Protein AF-A0A8S0XRM3-F1 (afdb_monomer)

Sequence (459 aa):
MKHYGTLPSPPPKKMKHSNVLDSTPPAGPSEPEDLRYDFSVPSPEATQNEYLLEFKMRRRAYLHRILQGEAIGLNACSSTGPSLDIGINLDQEYVNAAALADDPEERDWDDVPADLPSTTPDEDSCGNSFLVVVNISGVHRIPVVWCSCEHANPEYQLLDLRLFPASFANIRTVFTFSVLDDFLTNVAFPNQVPNRYVELQRLSRQGRNLKYLKWHGFGHSTQEPGPGELAIFCPTCPQPGINLPANWRTKYAENELLWTLVVDGNFTADHLRQKRPADNVWLSEGQGMTTSWKPYHDHLKIARETKEKDPCDSNFNALNRANEAVAYKDANGTLGHACGRHGCYCPRSVVDLQKGERQANIDWSLCEALKAINIDDLPRVLLIYDIMCQYHKKLKHRISVSPYLELPDIVIDKAIGLFHVHGHQDSCLFHYATSFILGAAKINGEIMETLWAVLNNIS

Mean predicted aligned error: 13.24 Å

InterPro domains:
  IPR040521 Kyakuja-Dileera-Zisupton transposase [PF18758] (261-458)
  IPR041457 CxC2-like cysteine cluster, KDZ transposase-associated [PF18803] (127-185)

Secondary structure (DSSP, 8-state):
--PPPPPPPPPPP-PPP-------PPPP-----------PPP-TT--HHHHHHHHHHHHHHHHHHHHHHHHHHHH--SS-----------------S-S----SS---TT---S-----S-SB-TTSPBEEEEEETTEEEEEE------TT--HHHHHHHTTEEES-SSS--EEEEHHHHHH--S-SS-GGGSPP-HHHHHHHHHHHHHHHHHHHTTTTS-SSPP-TTTT----SSS--TTTTS-TTHHHHS-GGGS-EEEEEEEESSS-EEPPS-GGG---SSSSSSSBPPHHHHHHHHHH-----PPPSS----HHHHHHT---TTEEES-EEEEEETTT-PBPTT-BEE-SSS--HHHHHHHHHHHHHHTT-TTSSEEEEE-TTHHHHTTTHHHHHHT-TT----S-EEEEEB-HHHHTTS-HHHHHHHBGGGSTT--S--S-HHHHHHHHHHTT-

pLDDT: mean 77.03, std 23.13, range [25.73, 97.44]

Solvent-accessible surface area (backbone atoms only — not comparable to full-atom values): 28356 Å² total; per-residue (Å²): 141,79,88,83,79,85,83,82,82,84,81,84,82,85,76,84,88,76,86,90,78,85,90,77,86,78,77,76,87,72,77,85,80,82,82,84,75,84,77,77,78,76,63,99,77,68,48,76,47,53,54,50,55,55,40,64,76,42,45,63,60,51,40,38,48,46,51,51,40,56,57,48,62,71,63,52,84,63,82,90,68,82,75,81,70,81,75,75,76,85,84,71,86,80,86,70,91,74,88,79,77,84,82,88,87,81,74,66,86,88,74,70,77,93,73,73,84,75,90,64,74,65,46,50,102,84,69,30,46,48,31,38,41,39,31,49,84,31,72,42,79,45,70,50,86,78,72,83,55,97,83,58,50,70,70,58,57,32,39,62,70,51,28,46,65,74,51,89,81,82,65,47,42,32,32,30,61,63,24,58,72,67,76,42,47,31,82,91,50,58,90,77,46,81,89,54,62,72,58,48,56,52,50,32,55,53,50,50,52,47,50,45,38,48,77,61,55,40,51,84,46,94,62,75,78,50,78,23,56,62,35,81,57,61,83,83,59,82,28,69,89,73,78,44,62,97,60,40,83,81,73,49,57,76,52,78,55,52,47,42,38,23,48,52,74,40,63,74,49,48,38,70,52,64,95,60,63,90,61,64,77,78,91,68,74,14,16,23,44,40,38,45,67,66,69,51,53,58,44,61,74,70,56,78,87,75,92,70,82,70,93,40,92,47,81,62,62,65,61,68,64,49,45,62,64,54,90,67,42,62,21,51,11,32,32,37,32,24,33,52,87,77,61,31,54,28,26,25,5,28,42,75,20,66,42,30,92,44,68,66,58,53,53,51,17,48,34,32,27,54,70,64,40,70,44,89,83,44,77,43,36,36,41,29,26,75,61,34,93,59,58,60,80,50,42,69,58,61,36,74,74,35,96,83,46,63,77,75,92,57,45,73,45,65,19,19,20,56,74,53,29,72,60,41,45,74,71,46,43,78,68,19,28,31,86,75,41,83,54,57,56,96,53,52,58,65,46,55,62,61,56,45,58,62,52,54,79,78,90

Foldseek 3Di:
DDDDDDDDDDDDDDDDDDDDDDDDDDDDDDDDPDPPDDCDDDDPDDDLLNQLVVLLVCLLVLLLLLVVLVVVVVVPPPDDDDPPPVPPPPPDDDPDPPPDDDDDDDDDPVDDPLDDDPPDDQADPVRFGWAFEFEQAATDTDGDDFDPDPPGQPQSVCSSVQWHFLGRPPGRYTYHVRCLVVVHHNPPCPVVHRDPPSSSVSVNVSSVLSVLCVVLVVNPPPDDFDAASSEDADQPADAPPRPADPCNVVVDDLLQRAFEKFKDWFQLAFAFDDPCPVSDDDSDARRHLAHHDVLLVVQVVPQDFDDDDQPWPQPPVVQVVQQDQDPRTQASTWMFMGGLPPLTTAGNLIYGHRGGDTLSNNLRSVQSSQVSGNPLPRAAYEYEYLSQVPSVPCSVVSQVVGPSGDDRPYHYQAAYFQVSQVSTPPVSCCRHHLVNDRSSPDTRSCSVVVVSVVVSVVD

Structure (mmCIF, N/CA/C/O backbone):
data_AF-A0A8S0XRM3-F1
#
_entry.id   AF-A0A8S0XRM3-F1
#
loop_
_atom_site.group_PDB
_atom_site.id
_atom_site.type_symbol
_atom_site.label_atom_id
_atom_site.label_alt_id
_atom_site.label_comp_id
_atom_site.label_asym_id
_atom_site.label_entity_id
_atom_site.label_seq_id
_atom_site.pdbx_PDB_ins_code
_atom_site.Cartn_x
_atom_site.Cartn_y
_atom_site.Cartn_z
_atom_site.occupancy
_atom_site.B_iso_or_equiv
_atom_site.auth_seq_id
_atom_site.auth_comp_id
_atom_site.auth_asym_id
_atom_site.auth_atom_id
_atom_site.pdbx_PDB_model_num
ATOM 1 N N . MET A 1 1 ? 15.633 -40.478 15.750 1.00 40.00 1 MET A N 1
ATOM 2 C CA . MET A 1 1 ? 15.179 -40.410 14.346 1.00 40.00 1 MET A CA 1
ATOM 3 C C . MET A 1 1 ? 13.921 -41.249 14.203 1.00 40.00 1 MET A C 1
ATOM 5 O O . MET A 1 1 ? 13.993 -42.459 14.363 1.00 40.00 1 MET A O 1
ATOM 9 N N . LYS A 1 2 ? 12.766 -40.609 14.009 1.00 26.89 2 LYS A N 1
ATOM 10 C CA . LYS A 1 2 ? 11.492 -41.267 13.693 1.00 26.89 2 LYS A CA 1
ATOM 11 C C . LYS A 1 2 ? 10.971 -40.640 12.402 1.00 26.89 2 LYS A C 1
ATOM 13 O O . LYS A 1 2 ? 10.915 -39.419 12.302 1.00 26.89 2 LYS A O 1
ATOM 18 N N . HIS A 1 3 ? 10.693 -41.497 11.426 1.00 27.23 3 HIS A N 1
ATOM 19 C CA . HIS A 1 3 ? 10.198 -41.167 10.094 1.00 27.23 3 HIS A CA 1
ATOM 20 C C . HIS A 1 3 ? 8.846 -40.442 10.161 1.00 27.23 3 HIS A C 1
ATOM 22 O O . HIS A 1 3 ? 7.920 -40.932 10.805 1.00 27.23 3 HIS A O 1
ATOM 28 N N . TYR A 1 4 ? 8.730 -39.307 9.469 1.00 31.59 4 TYR A N 1
ATOM 29 C CA . TYR A 1 4 ? 7.447 -38.680 9.155 1.00 31.59 4 TYR A CA 1
ATOM 30 C C . TYR A 1 4 ? 6.893 -39.310 7.872 1.00 31.59 4 TYR A C 1
ATOM 32 O O . TYR A 1 4 ? 7.557 -39.300 6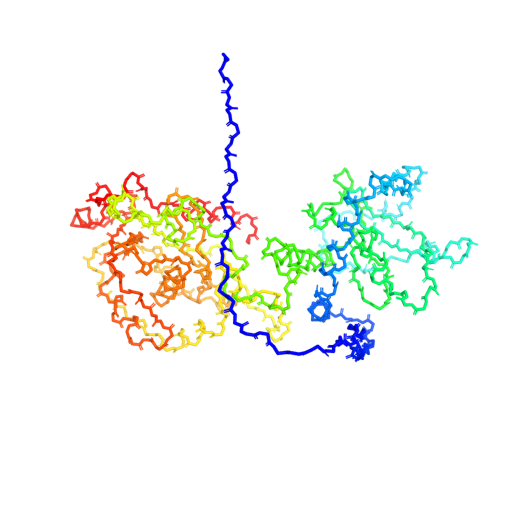.837 1.00 31.59 4 TYR A O 1
ATOM 40 N N . GLY A 1 5 ? 5.701 -39.900 7.971 1.00 30.73 5 GLY A N 1
ATOM 41 C CA . GLY A 1 5 ? 4.944 -40.419 6.836 1.00 30.73 5 GLY A CA 1
ATOM 42 C C . GLY A 1 5 ? 4.274 -39.299 6.038 1.00 30.73 5 GLY A C 1
ATOM 43 O O . GLY A 1 5 ? 3.880 -38.271 6.586 1.00 30.73 5 GLY A O 1
ATOM 44 N N . THR A 1 6 ? 4.161 -39.519 4.734 1.00 35.88 6 THR A N 1
ATOM 45 C CA . THR A 1 6 ? 3.484 -38.678 3.742 1.00 35.88 6 THR A CA 1
ATOM 46 C C . THR A 1 6 ? 1.979 -38.562 4.018 1.00 35.88 6 THR A C 1
ATOM 48 O O . THR A 1 6 ? 1.306 -39.553 4.299 1.00 35.88 6 THR A O 1
ATOM 51 N N . LEU A 1 7 ? 1.443 -37.340 3.924 1.00 32.28 7 LEU A N 1
ATOM 52 C CA . LEU A 1 7 ? 0.004 -37.060 4.016 1.00 32.28 7 LEU A CA 1
ATOM 53 C C . LEU A 1 7 ? -0.722 -37.498 2.725 1.00 32.28 7 LEU A C 1
ATOM 55 O O . LEU A 1 7 ? -0.181 -37.294 1.636 1.00 32.28 7 LEU A O 1
ATOM 59 N N . PRO A 1 8 ? -1.943 -38.061 2.809 1.00 31.06 8 PRO A N 1
ATOM 60 C CA . PRO A 1 8 ? -2.719 -38.457 1.637 1.00 31.06 8 PRO A CA 1
ATOM 61 C C . PRO A 1 8 ? -3.402 -37.263 0.951 1.00 31.06 8 PRO A C 1
ATOM 63 O O . PRO A 1 8 ? -3.861 -36.321 1.598 1.00 31.06 8 PRO A O 1
ATOM 66 N N . SER A 1 9 ? -3.496 -37.335 -0.378 1.00 33.78 9 SER A N 1
ATOM 67 C CA . SER A 1 9 ? -4.176 -36.363 -1.241 1.00 33.78 9 SER A CA 1
ATOM 68 C C . SER A 1 9 ? -5.696 -36.326 -0.987 1.00 33.78 9 SER A C 1
ATOM 70 O O . SER A 1 9 ? -6.291 -37.370 -0.705 1.00 33.78 9 SER A O 1
ATOM 72 N N . PRO A 1 10 ? -6.359 -35.161 -1.122 1.00 35.59 10 PRO A N 1
ATOM 73 C CA . PRO A 1 10 ? -7.807 -35.055 -0.948 1.00 35.59 10 PRO A CA 1
ATOM 74 C C . PRO A 1 10 ? -8.583 -35.734 -2.098 1.00 35.59 10 PRO A C 1
ATOM 76 O O . PRO A 1 10 ? -8.100 -35.767 -3.232 1.00 35.59 10 PRO A O 1
ATOM 79 N N . PRO A 1 11 ? -9.799 -36.260 -1.842 1.00 31.56 11 PRO A N 1
ATOM 80 C CA . PRO A 1 11 ? -10.589 -36.961 -2.850 1.00 31.56 11 PRO A CA 1
ATOM 81 C C . PRO A 1 11 ? -11.225 -35.992 -3.867 1.00 31.56 11 PRO A C 1
ATOM 83 O O . PRO A 1 11 ? -11.523 -34.841 -3.528 1.00 31.56 11 PRO A O 1
ATOM 86 N N . PRO A 1 12 ? -11.498 -36.447 -5.105 1.00 32.53 12 PRO A N 1
ATOM 87 C CA . PRO A 1 12 ? -12.071 -35.603 -6.147 1.00 32.53 12 PRO A CA 1
ATOM 88 C C . PRO A 1 12 ? -13.539 -35.265 -5.848 1.00 32.53 12 PRO A C 1
ATOM 90 O O . PRO A 1 12 ? -14.350 -36.135 -5.516 1.00 32.53 12 PRO A O 1
ATOM 93 N N . LYS A 1 13 ? -13.905 -33.986 -6.000 1.00 34.12 13 LYS A N 1
ATOM 94 C CA . LYS A 1 13 ? -15.298 -33.520 -5.922 1.00 34.12 13 LYS A CA 1
ATOM 95 C C . LYS A 1 13 ? -16.084 -34.023 -7.140 1.00 34.12 13 LYS A C 1
ATOM 97 O O . LYS A 1 13 ? -15.753 -33.691 -8.273 1.00 34.12 13 LYS A O 1
ATOM 102 N N . LYS A 1 14 ? -17.160 -34.782 -6.905 1.00 26.84 14 LYS A N 1
ATOM 103 C CA . LYS A 1 14 ? -18.158 -35.148 -7.927 1.00 26.84 14 LYS A CA 1
ATOM 104 C C . LYS A 1 14 ? -18.957 -33.906 -8.345 1.00 26.84 14 LYS A C 1
ATOM 106 O O . LYS A 1 14 ? -19.729 -33.382 -7.543 1.00 26.84 14 LYS A O 1
ATOM 111 N N . MET A 1 15 ? -18.799 -33.455 -9.588 1.00 29.38 15 MET A N 1
ATOM 112 C CA . MET A 1 15 ? -19.709 -32.493 -10.222 1.00 29.38 15 MET A CA 1
ATOM 113 C C . MET A 1 15 ? -20.990 -33.206 -10.683 1.00 29.38 15 MET A C 1
ATOM 115 O O . MET A 1 15 ? -20.944 -34.328 -11.185 1.00 29.38 15 MET A O 1
ATOM 119 N N . LYS A 1 16 ? -22.144 -32.563 -10.476 1.00 28.22 16 LYS A N 1
ATOM 120 C CA . LYS A 1 16 ? -23.454 -33.040 -10.942 1.00 28.22 16 LYS A CA 1
ATOM 121 C C . LYS A 1 16 ? -23.547 -32.883 -12.464 1.00 28.22 16 LYS A C 1
ATOM 123 O O . LYS A 1 16 ? -23.320 -31.793 -12.976 1.00 28.22 16 LYS A O 1
ATOM 128 N N . HIS A 1 17 ? -23.907 -33.963 -13.153 1.00 27.75 17 HIS A N 1
ATOM 129 C CA . HIS A 1 17 ? -24.212 -33.976 -14.582 1.00 27.75 17 HIS A CA 1
ATOM 130 C C . HIS A 1 17 ? -25.518 -33.223 -14.882 1.00 27.75 17 HIS A C 1
ATOM 132 O O . HIS A 1 17 ? -26.543 -33.489 -14.255 1.00 27.75 17 HIS A O 1
ATOM 138 N N . SER A 1 18 ? -25.484 -32.342 -15.881 1.00 29.95 18 SER A N 1
ATOM 139 C CA . SER A 1 18 ? -26.655 -31.853 -16.615 1.00 29.95 18 SER A CA 1
ATOM 140 C C . SER A 1 18 ? -26.539 -32.273 -18.085 1.00 29.95 18 SER A C 1
ATOM 142 O O . SER A 1 18 ? -25.435 -32.394 -18.610 1.00 29.95 18 SER A O 1
ATOM 144 N N . ASN A 1 19 ? -27.692 -32.551 -18.690 1.00 28.02 19 ASN A N 1
ATOM 145 C CA . ASN A 1 19 ? -27.911 -33.367 -19.885 1.00 28.02 19 ASN A CA 1
ATOM 146 C C . ASN A 1 19 ? -27.097 -33.010 -21.142 1.00 28.02 19 ASN A C 1
ATOM 148 O O . ASN A 1 19 ? -26.927 -31.848 -21.498 1.00 28.02 19 ASN A O 1
ATOM 152 N N . VAL A 1 20 ? -26.692 -34.079 -21.833 1.00 28.78 20 VAL A N 1
ATOM 153 C CA . VAL A 1 20 ? -26.080 -34.131 -23.166 1.00 28.78 20 VAL A CA 1
ATOM 154 C C . VAL A 1 20 ? -27.154 -33.886 -24.229 1.00 28.78 20 VAL A C 1
ATOM 156 O O . VAL A 1 20 ? -28.151 -34.607 -24.263 1.00 28.78 20 VAL A O 1
ATOM 159 N N . LEU A 1 21 ? -26.929 -32.914 -25.114 1.00 30.39 21 LEU A N 1
ATOM 160 C CA . LEU A 1 21 ? -27.560 -32.843 -26.431 1.00 30.39 21 LEU A CA 1
ATOM 161 C C . LEU A 1 21 ? -26.465 -32.692 -27.494 1.00 30.39 21 LEU A C 1
ATOM 163 O O . LEU A 1 21 ? -25.648 -31.782 -27.425 1.00 30.39 21 LEU A O 1
ATOM 167 N N . ASP A 1 22 ? -26.491 -33.678 -28.382 1.00 26.75 22 ASP A N 1
ATOM 168 C CA . ASP A 1 22 ? -25.962 -33.865 -29.734 1.00 26.75 22 ASP A CA 1
ATOM 169 C C . ASP A 1 22 ? -24.767 -33.072 -30.304 1.00 26.75 22 ASP A C 1
ATOM 171 O O . ASP A 1 22 ? -24.573 -31.873 -30.138 1.00 26.75 22 ASP A O 1
ATOM 175 N N . SER A 1 23 ? -23.982 -33.832 -31.059 1.00 35.00 23 SER A N 1
ATOM 176 C CA . SER A 1 23 ? -22.619 -33.597 -31.522 1.00 35.00 23 SER A CA 1
ATOM 177 C C . SER A 1 23 ? -22.486 -32.824 -32.840 1.00 35.00 23 SER A C 1
ATOM 179 O O . SER A 1 23 ? -22.961 -33.279 -33.873 1.00 35.00 23 SER A O 1
ATOM 181 N N . THR A 1 24 ? -21.672 -31.763 -32.824 1.00 29.61 24 THR A N 1
ATOM 182 C CA . THR A 1 24 ? -20.761 -31.358 -33.920 1.00 29.61 24 THR A CA 1
ATOM 183 C C . THR A 1 24 ? -19.550 -30.638 -33.302 1.00 29.61 24 THR A C 1
ATOM 185 O O . THR A 1 24 ? -19.750 -29.862 -32.366 1.00 29.61 24 THR A O 1
ATOM 188 N N . PRO A 1 25 ? -18.300 -30.890 -33.740 1.00 28.48 25 PRO A N 1
ATOM 189 C CA . PRO A 1 25 ? -17.132 -30.239 -33.151 1.00 28.48 25 PRO A CA 1
ATOM 190 C C . PRO A 1 25 ? -17.064 -28.773 -33.616 1.00 28.48 25 PRO A C 1
ATOM 192 O O . PRO A 1 25 ? -17.054 -28.537 -34.827 1.00 28.48 25 PRO A O 1
ATOM 195 N N . PRO A 1 26 ? -17.016 -27.778 -32.710 1.00 28.20 26 PRO A N 1
ATOM 196 C CA . PRO A 1 26 ? -16.772 -26.407 -33.120 1.00 28.20 26 PRO A CA 1
ATOM 197 C C . PRO A 1 26 ? -15.313 -26.274 -33.568 1.00 28.20 26 PRO A C 1
ATOM 199 O O . PRO A 1 26 ? -14.407 -26.861 -32.971 1.00 28.20 26 PRO A O 1
ATOM 202 N N . ALA A 1 27 ? -15.115 -25.528 -34.654 1.00 30.61 27 ALA A N 1
ATOM 203 C CA . ALA A 1 27 ? -13.811 -25.177 -35.196 1.00 30.61 27 ALA A CA 1
ATOM 204 C C . ALA A 1 27 ? -12.880 -24.647 -34.092 1.00 30.61 27 ALA A C 1
ATOM 206 O O . ALA A 1 27 ? -13.325 -23.947 -33.179 1.00 30.61 27 ALA A O 1
ATOM 207 N N . GLY A 1 28 ? -11.597 -25.017 -34.172 1.00 32.12 28 GLY A N 1
ATOM 208 C CA . GLY A 1 28 ? -10.568 -24.556 -33.240 1.00 32.12 28 GLY A CA 1
ATOM 209 C C . GLY A 1 28 ? -10.547 -23.027 -33.135 1.00 32.12 28 GLY A C 1
ATOM 210 O O . GLY A 1 28 ? -10.955 -22.354 -34.085 1.00 32.12 28 GLY A O 1
ATOM 211 N N . PRO A 1 29 ? -10.113 -22.468 -31.993 1.00 28.47 29 PRO A N 1
ATOM 212 C CA . PRO A 1 29 ? -10.113 -21.027 -31.803 1.00 28.47 29 PRO A CA 1
ATOM 213 C C . PRO A 1 29 ? -9.225 -20.386 -32.871 1.00 28.47 29 PRO A C 1
ATOM 215 O O . PRO A 1 29 ? -8.017 -20.618 -32.907 1.00 28.47 29 PRO A O 1
ATOM 218 N N . SER A 1 30 ? -9.851 -19.610 -33.753 1.00 29.11 30 SER A N 1
ATOM 219 C CA . SER A 1 30 ? -9.171 -18.636 -34.593 1.00 29.11 30 SER A CA 1
ATOM 220 C C . SER A 1 30 ? -8.401 -17.681 -33.685 1.00 29.11 30 SER A C 1
ATOM 222 O O . SER A 1 30 ? -8.933 -17.232 -32.664 1.00 29.11 30 SER A O 1
ATOM 224 N N . GLU A 1 31 ? -7.151 -17.397 -34.048 1.00 30.00 31 GLU A N 1
ATOM 225 C CA . GLU A 1 31 ? -6.362 -16.325 -33.443 1.00 30.00 31 GLU A CA 1
ATOM 226 C C . GLU A 1 31 ? -7.208 -15.041 -33.368 1.00 30.00 31 GLU A C 1
ATOM 228 O O . GLU A 1 31 ? -8.017 -14.798 -34.270 1.00 30.00 31 GLU A O 1
ATOM 233 N N . PRO A 1 32 ? -7.095 -14.232 -32.300 1.00 29.88 32 PRO A N 1
ATOM 234 C CA . PRO A 1 32 ? -7.855 -12.998 -32.220 1.00 29.88 32 PRO A CA 1
ATOM 235 C C . PRO A 1 32 ? -7.326 -12.013 -33.270 1.00 29.88 32 PRO A C 1
ATOM 237 O O . PRO A 1 32 ? -6.321 -11.337 -33.051 1.00 29.88 32 PRO A O 1
ATOM 240 N N . GLU A 1 33 ? -8.011 -11.952 -34.413 1.00 32.00 33 GLU A N 1
ATOM 241 C CA . GLU A 1 33 ? -7.924 -10.845 -35.360 1.00 32.00 33 GLU A CA 1
ATOM 242 C C . GLU A 1 33 ? -8.390 -9.547 -34.671 1.00 32.00 33 GLU A C 1
ATOM 244 O O . GLU A 1 33 ? -9.404 -9.515 -33.973 1.00 32.00 33 GLU A O 1
ATOM 249 N N . ASP A 1 34 ? -7.615 -8.486 -34.898 1.00 29.78 34 ASP A N 1
ATOM 250 C CA . ASP A 1 34 ? -7.820 -7.086 -34.503 1.00 29.78 34 ASP A CA 1
ATOM 251 C C . ASP A 1 34 ? -7.605 -6.687 -33.027 1.00 29.78 34 ASP A C 1
ATOM 253 O O . ASP A 1 34 ? -8.505 -6.290 -32.289 1.00 29.78 34 ASP A O 1
ATOM 257 N N . LEU A 1 35 ? -6.321 -6.587 -32.666 1.00 30.44 35 LEU A N 1
ATOM 258 C CA . LEU A 1 35 ? -5.803 -5.524 -31.794 1.00 30.44 35 LEU A CA 1
ATOM 259 C C . LEU A 1 35 ? -4.821 -4.643 -32.587 1.00 30.44 35 LEU A C 1
ATOM 261 O O . LEU A 1 35 ? -3.620 -4.621 -32.318 1.00 30.44 35 LEU A O 1
ATOM 265 N N . ARG A 1 36 ? -5.317 -3.917 -33.596 1.00 25.73 36 ARG A N 1
ATOM 266 C CA . ARG A 1 36 ? -4.544 -2.839 -34.234 1.00 25.73 36 ARG A CA 1
ATOM 267 C C . ARG A 1 36 ? -4.546 -1.623 -33.310 1.00 25.73 36 ARG A C 1
ATOM 269 O O . ARG A 1 36 ? -5.457 -0.803 -33.355 1.00 25.73 36 ARG A O 1
ATOM 276 N N . TYR A 1 37 ? -3.542 -1.534 -32.447 1.00 33.00 37 TYR A N 1
ATOM 277 C CA . TYR A 1 37 ? -3.249 -0.306 -31.716 1.00 33.00 37 TYR A CA 1
ATOM 278 C C . TYR A 1 37 ? -2.487 0.643 -32.647 1.00 33.00 37 TYR A C 1
ATOM 280 O O . TYR A 1 37 ? -1.430 0.294 -33.169 1.00 33.00 37 TYR A O 1
ATOM 288 N N . ASP A 1 38 ? -3.050 1.825 -32.888 1.00 26.98 38 ASP A N 1
ATOM 289 C CA . ASP A 1 38 ? -2.373 2.912 -33.593 1.00 26.98 38 ASP A CA 1
ATOM 290 C C . ASP A 1 38 ? -1.321 3.527 -32.655 1.00 26.98 38 ASP A C 1
ATOM 292 O O . ASP A 1 38 ? -1.646 4.241 -31.705 1.00 26.98 38 ASP A O 1
ATOM 296 N N . PHE A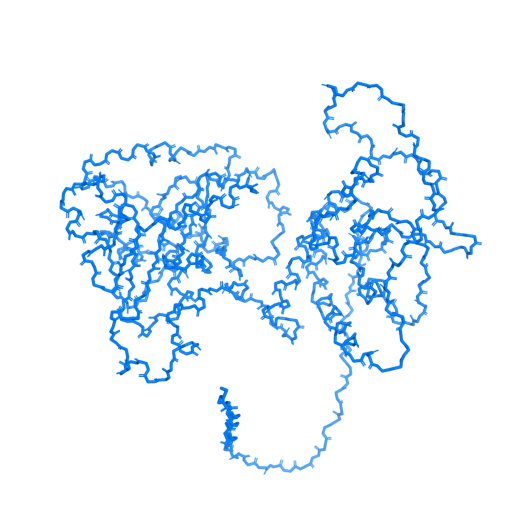 1 39 ? -0.054 3.172 -32.873 1.00 34.38 39 PHE A N 1
ATOM 297 C CA . PHE A 1 39 ? 1.096 3.649 -32.102 1.00 34.38 39 PHE A CA 1
ATOM 298 C C . PHE A 1 39 ? 1.697 4.905 -32.744 1.00 34.38 39 PHE A C 1
ATOM 300 O O . PHE A 1 39 ? 2.866 4.914 -33.136 1.00 34.38 39 PHE A O 1
ATOM 307 N N . SER A 1 40 ? 0.905 5.972 -32.876 1.00 30.42 40 SER A N 1
ATOM 308 C CA . SER A 1 40 ? 1.431 7.262 -33.326 1.00 30.42 40 SER A CA 1
ATOM 309 C C . SER A 1 40 ? 2.595 7.698 -32.426 1.00 30.42 40 SER A C 1
ATOM 311 O O . SER A 1 40 ? 2.463 7.743 -31.202 1.00 30.42 40 SER A O 1
ATOM 313 N N . VAL A 1 41 ? 3.735 7.984 -33.058 1.00 35.12 41 VAL A N 1
ATOM 314 C CA . VAL A 1 41 ? 5.040 8.252 -32.440 1.00 35.12 41 VAL A CA 1
ATOM 315 C C . VAL A 1 41 ? 4.957 9.448 -31.476 1.00 35.12 41 VAL A C 1
ATOM 317 O O . VAL A 1 41 ? 4.566 10.534 -31.910 1.00 35.12 41 VAL A O 1
ATOM 320 N N . PRO A 1 42 ? 5.341 9.299 -30.195 1.00 36.41 42 PRO A N 1
ATOM 321 C CA . PRO A 1 42 ? 5.492 10.432 -29.290 1.00 36.41 42 PRO A CA 1
ATOM 322 C C . PRO A 1 42 ? 6.584 11.383 -29.791 1.00 36.41 42 PRO A C 1
ATOM 324 O O . PRO A 1 42 ? 7.610 10.953 -30.321 1.00 36.41 42 PRO A O 1
ATOM 327 N N . SER A 1 43 ? 6.352 12.681 -29.595 1.00 35.28 43 SER A N 1
ATOM 328 C CA . SER A 1 43 ? 7.304 13.773 -29.832 1.00 35.28 43 SER A CA 1
ATOM 329 C C . SER A 1 43 ? 8.708 13.464 -29.262 1.00 35.28 43 SER A C 1
ATOM 331 O O . SER A 1 43 ? 8.794 12.797 -28.228 1.00 35.28 43 SER A O 1
ATOM 333 N N . PRO A 1 44 ? 9.807 13.977 -29.862 1.00 44.19 44 PRO A N 1
ATOM 334 C CA . PRO A 1 44 ? 11.193 13.742 -29.421 1.00 44.19 44 PRO A CA 1
ATOM 335 C C . PRO A 1 44 ? 11.512 14.085 -27.953 1.00 44.19 44 PRO A C 1
ATOM 337 O O . PRO A 1 44 ? 12.567 13.699 -27.461 1.00 44.19 44 PRO A O 1
ATOM 340 N N . GLU A 1 45 ? 10.613 14.768 -27.243 1.00 61.50 45 GLU A N 1
ATOM 341 C CA . GLU A 1 45 ? 10.781 15.206 -25.852 1.00 61.50 45 GLU A CA 1
ATOM 342 C C . GLU A 1 45 ? 9.633 14.715 -24.953 1.00 61.50 45 GLU A C 1
ATOM 344 O O . GLU A 1 45 ? 9.040 15.483 -24.196 1.00 61.50 45 GLU A O 1
ATOM 349 N N . ALA A 1 46 ? 9.280 13.430 -25.041 1.00 75.06 46 ALA A N 1
ATOM 350 C CA . ALA A 1 46 ? 8.281 12.853 -24.145 1.00 75.06 46 ALA A CA 1
ATOM 351 C C . ALA A 1 46 ? 8.706 12.997 -22.668 1.00 75.06 46 ALA A C 1
ATOM 353 O O . ALA A 1 46 ? 9.791 12.593 -22.240 1.00 75.06 46 ALA A O 1
ATOM 354 N N . THR A 1 47 ? 7.821 13.570 -21.866 1.00 86.94 47 THR A N 1
ATOM 355 C CA . THR A 1 47 ? 7.951 13.721 -20.421 1.00 86.94 47 THR A CA 1
ATOM 356 C C . THR A 1 47 ? 7.882 12.366 -19.712 1.00 86.94 47 THR A C 1
ATOM 358 O O . THR A 1 47 ? 7.351 11.375 -20.216 1.00 86.94 47 THR A O 1
ATOM 361 N N . GLN A 1 48 ? 8.364 12.314 -18.467 1.00 87.06 48 GLN A N 1
ATOM 362 C CA . GLN A 1 48 ? 8.283 11.104 -17.636 1.00 87.06 48 GLN A CA 1
ATOM 363 C C . GLN A 1 48 ? 6.846 10.586 -17.469 1.00 87.06 48 GLN A C 1
ATOM 365 O O . GLN A 1 48 ? 6.628 9.376 -17.409 1.00 87.06 48 GLN A O 1
ATOM 370 N N . ASN A 1 49 ? 5.871 11.496 -17.418 1.00 89.62 49 ASN A N 1
ATOM 371 C CA . ASN A 1 49 ? 4.460 11.158 -17.269 1.00 89.62 49 ASN A CA 1
ATOM 372 C C . ASN A 1 49 ? 3.872 10.586 -18.565 1.00 89.62 49 ASN A C 1
ATOM 374 O O . ASN A 1 49 ? 3.140 9.602 -18.501 1.00 89.62 49 ASN A O 1
ATOM 378 N N . GLU A 1 50 ? 4.250 11.111 -19.732 1.00 90.94 50 GLU A N 1
ATOM 379 C CA . GLU A 1 50 ? 3.861 10.532 -21.027 1.00 90.94 50 GLU A CA 1
ATOM 380 C C . GLU A 1 50 ? 4.384 9.097 -21.169 1.00 90.94 50 GLU A C 1
ATOM 382 O O . GLU A 1 50 ? 3.605 8.189 -21.461 1.00 90.94 50 GLU A O 1
ATOM 387 N N . TYR A 1 51 ? 5.645 8.842 -20.799 1.00 92.19 51 TYR A N 1
ATOM 388 C CA . TYR A 1 51 ? 6.174 7.475 -20.759 1.00 92.19 51 TYR A CA 1
ATOM 389 C C . TYR A 1 51 ? 5.419 6.559 -19.777 1.00 92.19 51 TYR A C 1
ATOM 391 O O . TYR A 1 51 ? 5.278 5.361 -20.028 1.00 92.19 51 TYR A O 1
ATOM 399 N N . LEU A 1 52 ? 4.934 7.073 -18.641 1.00 93.19 52 LEU A N 1
ATOM 400 C CA . LEU A 1 52 ? 4.115 6.288 -17.707 1.00 93.19 52 LEU A CA 1
ATOM 401 C C . LEU A 1 52 ? 2.721 5.978 -18.276 1.00 93.19 52 LEU A C 1
ATOM 403 O O . LEU A 1 52 ? 2.225 4.870 -18.064 1.00 93.19 52 LEU A O 1
ATOM 407 N N . LEU A 1 53 ? 2.099 6.913 -18.998 1.00 92.75 53 LEU A N 1
ATOM 408 C CA . LEU A 1 53 ? 0.822 6.688 -19.689 1.00 92.75 53 LEU A CA 1
ATOM 409 C C . LEU A 1 53 ? 0.969 5.625 -20.777 1.00 92.75 53 LEU A C 1
ATOM 411 O O . LEU A 1 53 ? 0.194 4.670 -20.828 1.00 92.75 53 LEU A O 1
ATOM 415 N N . GLU A 1 54 ? 2.012 5.742 -21.588 1.00 93.31 54 GLU A N 1
ATOM 416 C CA . GLU A 1 54 ? 2.356 4.755 -22.603 1.00 93.31 54 GLU A CA 1
ATOM 417 C C . GLU A 1 54 ? 2.654 3.375 -22.023 1.00 93.31 54 GLU A C 1
ATOM 419 O O . GLU A 1 54 ? 2.210 2.357 -22.563 1.00 93.31 54 GLU A O 1
ATOM 424 N N . PHE A 1 55 ? 3.356 3.331 -20.891 1.00 95.19 55 PHE A N 1
ATOM 425 C CA . PHE A 1 55 ? 3.573 2.095 -20.159 1.00 95.19 55 PHE A CA 1
ATOM 426 C C . PHE A 1 55 ? 2.258 1.474 -19.690 1.00 95.19 55 PHE A C 1
ATOM 428 O O . PHE A 1 55 ? 2.093 0.268 -19.841 1.00 95.19 55 PHE A O 1
ATOM 435 N N . LYS A 1 56 ? 1.297 2.249 -19.163 1.00 93.06 56 LYS A N 1
ATOM 436 C CA . LYS A 1 56 ? -0.003 1.699 -18.727 1.00 93.06 56 LYS A CA 1
ATOM 437 C C . LYS A 1 56 ? -0.713 0.949 -19.856 1.00 93.06 56 LYS A C 1
ATOM 439 O O . LYS A 1 56 ? -1.293 -0.101 -19.590 1.00 93.06 56 LYS A O 1
ATOM 444 N N . MET A 1 57 ? -0.613 1.439 -21.094 1.00 92.44 57 MET A N 1
ATOM 445 C CA . MET A 1 57 ? -1.177 0.771 -22.274 1.00 92.44 57 MET A CA 1
ATOM 446 C C . MET A 1 57 ? -0.464 -0.554 -22.597 1.00 92.44 57 MET A C 1
ATOM 448 O O . MET A 1 57 ? -1.106 -1.535 -22.962 1.00 92.44 57 MET A O 1
ATOM 452 N N . ARG A 1 58 ? 0.860 -0.616 -22.407 1.00 92.81 58 ARG A N 1
ATOM 453 C CA . ARG A 1 58 ? 1.707 -1.789 -22.719 1.00 92.81 58 ARG A CA 1
ATOM 454 C C . ARG A 1 58 ? 1.828 -2.804 -21.586 1.00 92.81 58 ARG A C 1
ATOM 456 O O . ARG A 1 58 ? 2.154 -3.967 -21.821 1.00 92.81 58 ARG A O 1
ATOM 463 N N . ARG A 1 59 ? 1.557 -2.377 -20.354 1.00 93.06 59 ARG A N 1
ATOM 464 C CA . ARG A 1 59 ? 1.811 -3.094 -19.098 1.00 93.06 59 ARG A CA 1
ATOM 465 C C . ARG A 1 59 ? 1.369 -4.550 -19.133 1.00 93.06 59 ARG A C 1
ATOM 467 O O . ARG A 1 59 ? 2.100 -5.429 -18.689 1.00 93.06 59 ARG A O 1
ATOM 474 N N . ARG A 1 60 ? 0.174 -4.809 -19.660 1.00 91.81 60 ARG A N 1
ATOM 475 C CA . ARG A 1 60 ? -0.395 -6.156 -19.733 1.00 91.81 60 ARG A CA 1
ATOM 476 C C . ARG A 1 60 ? 0.392 -7.062 -20.680 1.00 91.81 60 ARG A C 1
ATOM 478 O O . ARG A 1 60 ? 0.717 -8.188 -20.312 1.00 91.81 60 ARG A O 1
ATOM 485 N N . ALA A 1 61 ? 0.720 -6.563 -21.870 1.00 92.00 61 ALA A N 1
ATOM 486 C CA . ALA A 1 61 ? 1.520 -7.298 -22.844 1.00 92.00 61 ALA A CA 1
ATOM 487 C C . ALA A 1 61 ? 2.931 -7.567 -22.298 1.00 92.00 61 ALA A C 1
ATOM 489 O O . ALA A 1 61 ? 3.429 -8.686 -22.399 1.00 92.00 61 ALA A O 1
ATOM 490 N N . TYR A 1 62 ? 3.526 -6.573 -21.631 1.00 94.31 62 TYR A N 1
ATOM 491 C CA . TYR A 1 62 ? 4.829 -6.702 -20.975 1.00 94.31 62 TYR A CA 1
ATOM 492 C C . TYR A 1 62 ? 4.810 -7.780 -19.893 1.00 94.31 62 TYR A C 1
ATOM 494 O O . TYR A 1 62 ? 5.656 -8.670 -19.895 1.00 94.31 62 TYR A O 1
ATOM 502 N N . LEU A 1 63 ? 3.821 -7.736 -18.997 1.00 94.06 63 LEU A N 1
ATOM 503 C CA . LEU A 1 63 ? 3.654 -8.725 -17.937 1.00 94.06 63 LEU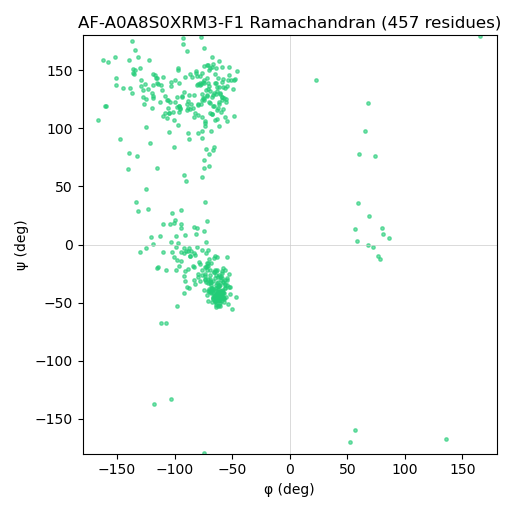 A CA 1
ATOM 504 C C . LEU A 1 63 ? 3.529 -10.143 -18.502 1.00 94.06 63 LEU A C 1
ATOM 506 O O . LEU A 1 63 ? 4.203 -11.057 -18.034 1.00 94.06 63 LEU A O 1
ATOM 510 N N . HIS A 1 64 ? 2.702 -10.313 -19.534 1.00 92.00 64 HIS A N 1
ATOM 511 C CA . HIS A 1 64 ? 2.528 -11.596 -20.201 1.00 92.00 64 HIS A CA 1
ATOM 512 C C . HIS A 1 64 ? 3.837 -12.097 -20.826 1.00 92.00 64 HIS A C 1
ATOM 514 O O . HIS A 1 64 ? 4.206 -13.253 -20.625 1.00 92.00 64 HIS A O 1
ATOM 520 N N . ARG A 1 65 ? 4.578 -11.226 -21.528 1.00 91.12 65 ARG A N 1
ATOM 521 C CA . ARG A 1 65 ? 5.847 -11.599 -22.166 1.00 91.12 65 ARG A CA 1
ATOM 522 C C . ARG A 1 65 ? 6.911 -12.002 -21.148 1.00 91.12 65 ARG A C 1
ATOM 524 O O . ARG A 1 65 ? 7.550 -13.037 -21.310 1.00 91.12 65 ARG A O 1
ATOM 531 N N . ILE A 1 66 ? 7.031 -11.243 -20.058 1.00 91.69 66 ILE A N 1
ATOM 532 C CA . ILE A 1 66 ? 7.946 -11.545 -18.949 1.00 91.69 66 ILE A CA 1
ATOM 533 C C . ILE A 1 66 ? 7.639 -12.924 -18.352 1.00 91.69 66 ILE A C 1
ATOM 535 O O . ILE A 1 66 ? 8.555 -13.717 -18.138 1.00 91.69 66 ILE A O 1
ATOM 539 N N . LEU A 1 67 ? 6.361 -13.236 -18.119 1.00 91.38 67 LEU A N 1
ATOM 540 C CA . LEU A 1 67 ? 5.946 -14.530 -17.572 1.00 91.38 67 LEU A CA 1
ATOM 541 C C . LEU A 1 67 ? 6.216 -15.693 -18.527 1.00 91.38 67 LEU A C 1
ATOM 543 O O . LEU A 1 67 ? 6.647 -16.757 -18.086 1.00 91.38 67 LEU A O 1
ATOM 547 N N . GLN A 1 68 ? 5.997 -15.497 -19.829 1.00 87.69 68 GLN A N 1
ATOM 548 C CA . GLN A 1 68 ? 6.345 -16.498 -20.837 1.00 87.69 68 GLN A CA 1
ATOM 549 C C . GLN A 1 68 ? 7.847 -16.796 -20.836 1.00 87.69 68 GLN A C 1
ATOM 551 O O . GLN A 1 68 ? 8.229 -17.964 -20.800 1.00 87.69 68 GLN A O 1
ATOM 556 N N . GLY A 1 69 ? 8.693 -15.760 -20.829 1.00 84.19 69 GLY A N 1
ATOM 557 C CA . GLY A 1 69 ? 10.149 -15.923 -20.801 1.00 84.19 69 GLY A CA 1
ATOM 558 C C . GLY A 1 69 ? 10.632 -16.689 -19.566 1.00 84.19 69 GLY A C 1
ATOM 559 O O . GLY A 1 69 ? 11.455 -17.596 -19.674 1.00 84.19 69 GLY A O 1
ATOM 560 N N . GLU A 1 70 ? 10.064 -16.400 -18.395 1.00 84.81 70 GLU A N 1
ATOM 561 C CA . GLU A 1 70 ? 10.389 -17.113 -17.152 1.00 84.81 70 GLU A CA 1
ATOM 562 C C . GLU A 1 70 ? 9.915 -18.574 -17.156 1.00 84.81 70 GLU A C 1
ATOM 564 O O . GLU A 1 70 ? 10.629 -19.455 -16.675 1.00 84.81 70 GLU A O 1
ATOM 569 N N . ALA A 1 71 ? 8.742 -18.858 -17.731 1.00 78.75 71 ALA A N 1
ATOM 570 C CA . ALA A 1 71 ? 8.239 -20.223 -17.871 1.00 78.75 71 ALA A CA 1
ATOM 571 C C . ALA A 1 71 ? 9.090 -21.058 -18.844 1.00 78.75 71 ALA A C 1
ATOM 573 O O . ALA A 1 71 ? 9.349 -22.236 -18.593 1.00 78.75 71 ALA A O 1
ATOM 574 N N . ILE A 1 72 ? 9.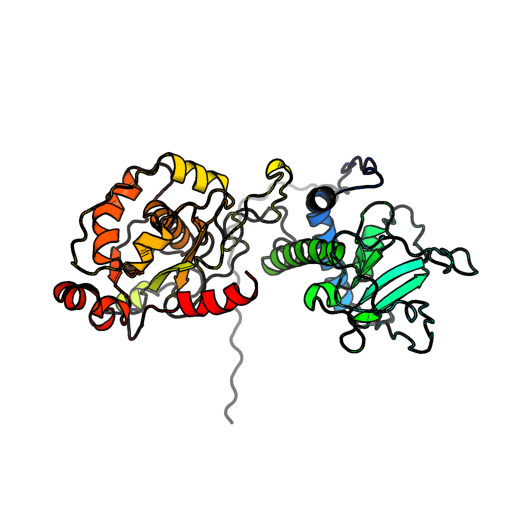556 -20.452 -19.941 1.00 67.94 72 ILE A N 1
ATOM 575 C CA . ILE A 1 72 ? 10.443 -21.105 -20.913 1.00 67.94 72 ILE A CA 1
ATOM 576 C C . ILE A 1 72 ? 11.826 -21.346 -20.294 1.00 67.94 72 ILE A C 1
ATOM 578 O O . ILE A 1 72 ? 12.367 -22.440 -20.442 1.00 67.94 72 ILE A O 1
ATOM 582 N N . GLY A 1 73 ? 12.365 -20.387 -19.533 1.00 56.16 73 GLY A N 1
ATOM 583 C CA . GLY A 1 73 ? 13.635 -20.537 -18.813 1.00 56.16 73 GLY A CA 1
ATOM 584 C C . GLY A 1 73 ? 13.647 -21.690 -17.798 1.00 56.16 73 GLY A C 1
ATOM 585 O O . GLY A 1 73 ? 14.680 -22.329 -17.617 1.00 56.16 73 GLY A O 1
ATOM 586 N N . LEU A 1 74 ? 12.497 -22.024 -17.198 1.00 46.31 74 LEU A N 1
ATOM 587 C CA . LEU A 1 74 ? 12.343 -23.198 -16.323 1.00 46.31 74 LEU A CA 1
ATOM 588 C C . LEU A 1 74 ? 12.314 -24.534 -17.093 1.00 46.31 74 LEU A C 1
ATOM 590 O O . LEU A 1 74 ? 12.690 -25.562 -16.533 1.00 46.31 74 LEU A O 1
ATOM 594 N N . ASN A 1 75 ? 11.916 -24.528 -18.370 1.00 37.94 75 ASN A N 1
ATOM 595 C CA . ASN A 1 75 ? 11.854 -25.721 -19.228 1.00 37.94 75 ASN A CA 1
ATOM 596 C C . ASN A 1 75 ? 13.081 -25.891 -20.145 1.00 37.94 75 ASN A C 1
ATOM 598 O O . ASN A 1 75 ? 13.291 -26.971 -20.695 1.00 37.94 75 ASN A O 1
ATOM 602 N N . ALA A 1 76 ? 13.921 -24.864 -20.290 1.00 38.62 76 ALA A N 1
ATOM 603 C CA . ALA A 1 76 ? 15.117 -24.879 -21.135 1.00 38.62 76 ALA A CA 1
ATOM 604 C C . ALA A 1 76 ? 16.358 -25.506 -20.463 1.00 38.62 76 ALA A C 1
ATOM 606 O O . ALA A 1 76 ? 17.466 -25.395 -20.984 1.00 38.62 76 ALA A O 1
ATOM 607 N N . CYS A 1 77 ? 16.196 -26.236 -19.351 1.00 37.62 77 CYS A N 1
ATOM 608 C CA . CYS A 1 77 ? 17.223 -27.158 -18.855 1.00 37.62 77 CYS A CA 1
ATOM 609 C C . CYS A 1 77 ? 17.036 -28.565 -19.451 1.00 37.62 77 CYS A C 1
ATOM 611 O O . CYS A 1 77 ? 16.910 -29.564 -18.753 1.00 37.62 77 CYS A O 1
ATOM 613 N N . SER A 1 78 ? 16.998 -28.640 -20.779 1.00 36.59 78 SER A N 1
ATOM 614 C CA . SER A 1 78 ? 17.462 -29.802 -21.536 1.00 36.59 78 SER A CA 1
ATOM 615 C C . SER A 1 78 ? 17.726 -29.334 -22.966 1.00 36.59 78 SER A C 1
ATOM 617 O O . SER A 1 78 ? 16.839 -28.814 -23.630 1.00 36.59 78 SER A O 1
ATOM 619 N N . SER A 1 79 ? 18.974 -29.469 -23.413 1.00 35.31 79 SER A N 1
ATOM 620 C CA . SER A 1 79 ? 19.499 -29.074 -24.732 1.00 35.31 79 SER A CA 1
ATOM 621 C C . SER A 1 79 ? 19.518 -27.571 -25.076 1.00 35.31 79 SER A C 1
ATOM 623 O O . SER A 1 79 ? 18.570 -27.003 -25.602 1.00 35.31 79 SER A O 1
ATOM 625 N N . THR A 1 80 ? 20.704 -26.981 -24.874 1.00 36.06 80 THR A N 1
ATOM 626 C CA . THR A 1 80 ? 21.298 -25.903 -25.692 1.00 36.06 80 THR A CA 1
ATOM 627 C C . THR A 1 80 ? 20.522 -24.586 -25.811 1.00 36.06 80 THR A C 1
ATOM 629 O O . THR A 1 80 ? 19.977 -24.265 -26.862 1.00 36.06 80 THR A O 1
ATOM 632 N N . GLY A 1 81 ? 20.596 -23.756 -24.772 1.00 28.94 81 GLY A N 1
ATOM 633 C CA . GLY A 1 81 ? 20.480 -22.300 -24.888 1.00 28.94 81 GLY A CA 1
ATOM 634 C C . GLY A 1 81 ? 21.515 -21.660 -23.960 1.00 28.94 81 GLY A C 1
ATOM 635 O O . GLY A 1 81 ? 21.675 -22.157 -22.842 1.00 28.94 81 GLY A O 1
ATOM 636 N N . PRO A 1 82 ? 22.279 -20.636 -24.386 1.00 31.41 82 PRO A N 1
ATOM 637 C CA . PRO A 1 82 ? 23.211 -19.987 -23.484 1.00 31.41 82 PRO A CA 1
ATOM 638 C C . PRO A 1 82 ? 22.388 -19.286 -22.404 1.00 31.41 82 PRO A C 1
ATOM 640 O O . PRO A 1 82 ? 21.586 -18.400 -22.691 1.00 31.41 82 PRO A O 1
ATOM 643 N N . SER A 1 83 ? 22.592 -19.697 -21.154 1.00 30.80 83 SER A N 1
ATOM 644 C CA . SER A 1 83 ? 22.418 -18.794 -20.023 1.00 30.80 83 SER A CA 1
ATOM 645 C C . SER A 1 83 ? 23.171 -17.522 -20.388 1.00 30.80 83 SER A C 1
ATOM 647 O O . SER A 1 83 ? 24.397 -17.562 -20.508 1.00 30.80 83 SER A O 1
ATOM 649 N N . LEU A 1 84 ? 22.461 -16.424 -20.644 1.00 39.12 84 LEU A N 1
ATOM 650 C CA . LEU A 1 84 ? 23.089 -15.120 -20.787 1.00 39.12 84 LEU A CA 1
ATOM 651 C C . LEU A 1 84 ? 23.491 -14.656 -19.376 1.00 39.12 84 LEU A C 1
ATOM 653 O O . LEU A 1 84 ? 22.946 -13.701 -18.834 1.00 39.12 84 LEU A O 1
ATOM 657 N N . ASP A 1 85 ? 24.443 -15.368 -18.766 1.00 32.34 85 ASP A N 1
ATOM 658 C CA . ASP A 1 85 ? 25.397 -14.717 -17.885 1.00 32.34 85 ASP A CA 1
ATOM 659 C C . ASP A 1 85 ? 26.107 -13.734 -18.805 1.00 32.34 85 ASP A C 1
ATOM 661 O O . ASP A 1 85 ? 26.908 -14.129 -19.656 1.00 32.34 85 ASP A O 1
ATOM 665 N N . ILE A 1 86 ? 25.741 -12.457 -18.719 1.00 39.50 86 ILE A N 1
ATOM 666 C CA . ILE A 1 86 ? 26.509 -11.395 -19.359 1.00 39.50 86 ILE A CA 1
ATOM 667 C C . ILE A 1 86 ? 27.842 -11.362 -18.602 1.00 39.50 86 ILE A C 1
ATOM 669 O O . ILE A 1 86 ? 28.036 -10.588 -17.667 1.00 39.50 86 ILE A O 1
ATOM 673 N N . GLY A 1 87 ? 28.745 -12.271 -18.972 1.00 29.42 87 GLY A N 1
ATOM 674 C CA . GLY A 1 87 ? 30.151 -12.254 -18.625 1.00 29.42 87 GLY A CA 1
ATOM 675 C C . GLY A 1 87 ? 30.753 -11.045 -19.312 1.00 29.42 87 GLY A C 1
ATOM 676 O O . GLY A 1 87 ? 31.244 -11.130 -20.434 1.00 29.42 87 GLY A O 1
ATOM 677 N N . ILE A 1 88 ? 30.616 -9.895 -18.661 1.00 36.44 88 ILE A N 1
ATOM 678 C CA . ILE A 1 88 ? 31.228 -8.647 -19.085 1.00 36.44 88 ILE A CA 1
ATOM 679 C C . ILE A 1 88 ? 32.730 -8.881 -19.020 1.00 36.44 88 ILE A C 1
ATOM 681 O O . ILE A 1 88 ? 33.304 -9.018 -17.941 1.00 36.44 88 ILE A O 1
ATOM 685 N N . ASN A 1 89 ? 33.344 -8.990 -20.191 1.00 29.06 89 ASN A N 1
ATOM 686 C CA . ASN A 1 89 ? 34.785 -9.040 -20.316 1.00 29.06 89 ASN A CA 1
ATOM 687 C C . ASN A 1 89 ? 35.318 -7.659 -19.900 1.00 29.06 89 ASN A C 1
ATOM 689 O O . ASN A 1 89 ? 35.008 -6.661 -20.547 1.00 29.06 89 ASN A O 1
ATOM 693 N N . LEU A 1 90 ? 36.035 -7.594 -18.776 1.00 33.28 90 LEU A N 1
ATOM 694 C CA . LEU A 1 90 ? 36.444 -6.358 -18.089 1.00 33.28 90 LEU A CA 1
ATOM 695 C C . LEU A 1 90 ? 37.586 -5.591 -18.789 1.00 33.28 90 LEU A C 1
ATOM 697 O O . LEU A 1 90 ? 38.119 -4.645 -18.218 1.00 33.28 90 LEU A O 1
ATOM 701 N N . ASP A 1 91 ? 37.934 -5.941 -20.027 1.00 27.78 91 ASP A N 1
ATOM 702 C CA . ASP A 1 91 ? 39.164 -5.472 -20.679 1.00 27.78 91 ASP A CA 1
ATOM 703 C C . ASP A 1 91 ? 38.969 -4.300 -21.665 1.00 27.78 91 ASP A C 1
ATOM 705 O O . ASP A 1 91 ? 39.818 -4.059 -22.522 1.00 27.78 91 ASP A O 1
ATOM 709 N N . GLN A 1 92 ? 37.880 -3.529 -21.564 1.00 33.69 92 GLN A N 1
ATOM 710 C CA . GLN A 1 92 ? 37.779 -2.244 -22.273 1.00 33.69 92 GLN A CA 1
ATOM 711 C C . GLN A 1 92 ? 37.968 -1.071 -21.309 1.00 33.69 92 GLN A C 1
ATOM 713 O O . GLN A 1 92 ? 37.038 -0.623 -20.640 1.00 33.69 92 GLN A O 1
ATOM 718 N N . GLU A 1 93 ? 39.205 -0.570 -21.267 1.00 29.75 93 GLU A N 1
ATOM 719 C CA . GLU A 1 93 ? 39.560 0.704 -20.645 1.00 29.75 93 GLU A CA 1
ATOM 720 C C . GLU A 1 93 ? 38.733 1.842 -21.263 1.00 29.75 93 GLU A C 1
ATOM 722 O O . GLU A 1 93 ? 38.937 2.245 -22.410 1.00 29.75 93 GLU A O 1
ATOM 727 N N . TYR A 1 94 ? 37.803 2.390 -20.483 1.00 36.41 94 TYR A N 1
ATOM 728 C CA . TYR A 1 94 ? 37.160 3.657 -20.804 1.00 36.41 94 TYR A CA 1
ATOM 729 C C . TYR A 1 94 ? 38.050 4.808 -20.337 1.00 36.41 94 TYR A C 1
ATOM 731 O O . TYR A 1 94 ? 38.180 5.082 -19.144 1.00 36.41 94 TYR A O 1
ATOM 739 N N . VAL A 1 95 ? 38.634 5.527 -21.294 1.00 28.73 95 VAL A N 1
ATOM 740 C CA . VAL A 1 95 ? 39.283 6.815 -21.042 1.00 28.73 95 VAL A CA 1
ATOM 741 C C . VAL A 1 95 ? 38.186 7.882 -20.954 1.00 28.73 95 VAL A C 1
ATOM 743 O O . VAL A 1 95 ? 37.716 8.380 -21.974 1.00 28.73 95 VAL A O 1
ATOM 746 N N . ASN A 1 96 ? 37.740 8.225 -19.742 1.00 36.66 96 ASN A N 1
ATOM 747 C CA . ASN A 1 96 ? 36.816 9.344 -19.532 1.00 36.66 96 ASN A CA 1
ATOM 748 C C . ASN A 1 96 ? 37.595 10.652 -19.347 1.00 36.66 96 ASN A C 1
ATOM 750 O O . ASN A 1 96 ? 38.315 10.835 -18.365 1.00 36.66 96 ASN A O 1
ATOM 754 N N . ALA A 1 97 ? 37.392 11.598 -20.264 1.00 31.06 97 ALA A N 1
ATOM 755 C CA . ALA A 1 97 ? 37.948 12.952 -20.237 1.00 31.06 97 ALA A CA 1
ATOM 756 C C . ALA A 1 97 ? 37.276 13.877 -19.192 1.00 31.06 97 ALA A C 1
ATOM 758 O O . ALA A 1 97 ? 37.091 15.064 -19.439 1.00 31.06 97 ALA A O 1
ATOM 759 N N . ALA A 1 98 ? 36.899 13.348 -18.024 1.00 35.66 98 ALA A N 1
ATOM 760 C CA . ALA A 1 98 ? 36.306 14.116 -16.923 1.00 35.66 98 ALA A CA 1
ATOM 761 C C . ALA A 1 98 ? 37.329 14.500 -15.833 1.00 35.66 98 ALA A C 1
ATOM 763 O O . ALA A 1 98 ? 36.956 15.038 -14.797 1.00 35.66 98 ALA A O 1
ATOM 764 N N . ALA A 1 99 ? 38.623 14.245 -16.054 1.00 30.61 99 ALA A N 1
ATOM 765 C CA . ALA A 1 99 ? 39.686 14.509 -15.080 1.00 30.61 99 ALA A CA 1
ATOM 766 C C . ALA A 1 99 ? 40.168 15.976 -15.029 1.00 30.61 99 ALA A C 1
ATOM 768 O O . ALA A 1 99 ? 41.226 16.243 -14.468 1.00 30.61 99 ALA A O 1
ATOM 769 N N . LEU A 1 100 ? 39.439 16.929 -15.618 1.00 35.75 100 LEU A N 1
ATOM 770 C CA . LEU A 1 100 ? 39.839 18.339 -15.654 1.00 35.75 100 LEU A CA 1
ATOM 771 C C . LEU A 1 100 ? 38.635 19.262 -15.426 1.00 35.75 100 LEU A C 1
ATOM 773 O O . LEU A 1 100 ? 38.096 19.822 -16.376 1.00 35.75 100 LEU A O 1
ATOM 777 N N . ALA A 1 101 ? 38.210 19.422 -14.175 1.00 35.16 101 ALA A N 1
ATOM 778 C CA . ALA A 1 101 ? 37.527 20.635 -13.725 1.00 35.16 101 ALA A CA 1
ATOM 779 C C . ALA A 1 101 ? 37.625 20.735 -12.196 1.00 35.16 101 ALA A C 1
ATOM 781 O O . ALA A 1 101 ? 37.181 19.832 -11.488 1.00 35.16 101 ALA A O 1
ATOM 782 N N . ASP A 1 102 ? 38.256 21.813 -11.736 1.00 36.97 102 ASP A N 1
ATOM 783 C CA . ASP A 1 102 ? 38.489 22.169 -10.338 1.00 36.97 102 ASP A CA 1
ATOM 784 C C . ASP A 1 102 ? 37.199 22.507 -9.557 1.00 36.97 102 ASP A C 1
ATOM 786 O O . ASP A 1 102 ? 36.214 22.973 -10.127 1.00 36.97 102 ASP A O 1
ATOM 790 N N . ASP A 1 103 ? 37.319 22.314 -8.238 1.00 35.28 103 ASP A N 1
ATOM 791 C CA . ASP A 1 103 ? 36.552 22.819 -7.080 1.00 35.28 103 ASP A CA 1
ATOM 792 C C . ASP A 1 103 ? 35.077 22.363 -6.854 1.00 35.28 103 ASP A C 1
ATOM 794 O O . ASP A 1 103 ? 34.221 22.584 -7.712 1.00 35.28 103 ASP A O 1
ATOM 798 N N . PRO A 1 104 ? 34.713 21.741 -5.700 1.00 39.16 104 PRO A N 1
ATOM 799 C CA . PRO A 1 104 ? 33.401 21.106 -5.497 1.00 39.16 104 PRO A CA 1
ATOM 800 C C . PRO A 1 104 ? 32.302 21.984 -4.869 1.00 39.16 104 PRO A C 1
ATOM 802 O O . PRO A 1 104 ? 31.190 21.485 -4.696 1.00 39.16 104 PRO A O 1
ATOM 805 N N . GLU A 1 105 ? 32.564 23.235 -4.478 1.00 38.16 105 GLU A N 1
ATOM 806 C CA . GLU A 1 105 ? 31.660 23.963 -3.562 1.00 38.16 105 GLU A CA 1
ATOM 807 C C . GLU A 1 105 ? 30.629 24.918 -4.208 1.00 38.16 105 GLU A C 1
ATOM 809 O O . GLU A 1 105 ? 29.814 25.485 -3.486 1.00 38.16 105 GLU A O 1
ATOM 814 N N . GLU A 1 106 ? 30.552 25.040 -5.540 1.00 39.38 106 GLU A N 1
ATOM 815 C CA . GLU A 1 106 ? 29.600 25.961 -6.212 1.00 39.38 106 GLU A CA 1
ATOM 816 C C . GLU A 1 106 ? 28.809 25.351 -7.394 1.00 39.38 106 GLU A C 1
ATOM 818 O O . GLU A 1 106 ? 28.519 26.029 -8.379 1.00 39.38 106 GLU A O 1
ATOM 823 N N . ARG A 1 107 ? 28.410 24.072 -7.338 1.00 38.38 107 ARG A N 1
ATOM 824 C CA . ARG A 1 107 ? 27.487 23.514 -8.352 1.00 38.38 107 ARG A CA 1
ATOM 825 C C . ARG A 1 107 ? 26.035 23.517 -7.880 1.00 38.38 107 ARG A C 1
ATOM 827 O O . ARG A 1 107 ? 25.617 22.649 -7.118 1.00 38.38 107 ARG A O 1
ATOM 834 N N . ASP A 1 108 ? 25.274 24.481 -8.392 1.00 34.84 108 ASP A N 1
ATOM 835 C CA . ASP A 1 108 ? 23.818 24.400 -8.485 1.00 34.84 108 ASP A CA 1
ATOM 836 C C . ASP A 1 108 ? 23.457 23.210 -9.394 1.00 34.84 108 ASP A C 1
ATOM 838 O O . ASP A 1 108 ? 23.923 23.111 -10.533 1.00 34.84 108 ASP A O 1
ATOM 842 N N . TRP A 1 109 ? 22.708 22.242 -8.864 1.00 43.00 109 TRP A N 1
ATOM 843 C CA . TRP A 1 109 ? 22.439 20.961 -9.533 1.00 43.00 109 TRP A CA 1
ATOM 844 C C . TRP A 1 109 ? 21.490 21.088 -10.737 1.00 43.00 109 TRP A C 1
ATOM 846 O O . TRP A 1 109 ? 21.296 20.104 -11.452 1.00 43.00 109 TRP A O 1
ATOM 856 N N . ASP A 1 110 ? 20.945 22.283 -10.979 1.00 36.47 110 ASP A N 1
ATOM 857 C CA . ASP A 1 110 ? 20.024 22.581 -12.077 1.00 36.47 110 ASP A CA 1
ATOM 858 C C . ASP A 1 110 ? 20.724 22.962 -13.407 1.00 36.47 110 ASP A C 1
ATOM 860 O O . ASP A 1 110 ? 20.062 22.968 -14.443 1.00 36.47 110 ASP A O 1
ATOM 864 N N . ASP A 1 111 ? 22.050 23.183 -13.429 1.00 35.97 111 ASP A N 1
ATOM 865 C CA . ASP A 1 111 ? 22.773 23.742 -14.596 1.00 35.97 111 ASP A CA 1
ATOM 866 C C . ASP A 1 111 ? 23.932 22.871 -15.149 1.00 35.97 111 ASP A C 1
ATOM 868 O O . ASP A 1 111 ? 24.902 23.379 -15.719 1.00 35.97 111 ASP A O 1
ATOM 872 N N . VAL A 1 112 ? 23.868 21.536 -15.044 1.00 37.59 112 VAL A N 1
ATOM 873 C CA . VAL A 1 112 ? 24.818 20.663 -15.773 1.00 37.59 112 VAL A CA 1
ATOM 874 C C . VAL A 1 112 ? 24.282 20.389 -17.187 1.00 37.59 112 VAL A C 1
ATOM 876 O O . VAL A 1 112 ? 23.242 19.739 -17.311 1.00 37.59 112 VAL A O 1
ATOM 879 N N . PRO A 1 113 ? 24.966 20.813 -18.272 1.00 31.34 113 PRO A N 1
ATOM 880 C CA . PRO A 1 113 ? 24.537 20.494 -19.631 1.00 31.34 113 PRO A CA 1
ATOM 881 C C . PRO A 1 113 ? 24.480 18.974 -19.825 1.00 31.34 113 PRO A C 1
ATOM 883 O O . PRO A 1 113 ? 25.463 18.277 -19.570 1.00 31.34 113 PRO A O 1
ATOM 886 N N . ALA A 1 114 ? 23.338 18.464 -20.291 1.00 44.59 114 ALA A N 1
ATOM 887 C CA . ALA A 1 114 ? 23.092 17.033 -20.497 1.00 44.59 114 ALA A CA 1
ATOM 888 C C . ALA A 1 114 ? 23.971 16.395 -21.594 1.00 44.59 114 ALA A C 1
ATOM 890 O O . ALA A 1 114 ? 24.048 15.170 -21.683 1.00 44.59 114 ALA A O 1
ATOM 891 N N . ASP A 1 115 ? 24.673 17.209 -22.383 1.00 41.09 115 ASP A N 1
ATOM 892 C CA . ASP A 1 115 ? 25.352 16.776 -23.598 1.00 41.09 115 ASP A CA 1
ATOM 893 C C . ASP A 1 115 ? 26.856 17.068 -23.541 1.00 41.09 115 ASP A C 1
ATOM 895 O O . ASP A 1 115 ? 27.347 18.087 -24.031 1.00 41.09 115 ASP A O 1
ATOM 899 N N . LEU A 1 116 ? 27.622 16.126 -22.988 1.00 35.69 116 LEU A N 1
ATOM 900 C CA . LEU A 1 116 ? 28.996 15.938 -23.454 1.00 35.69 116 LEU A CA 1
ATOM 901 C C . LEU A 1 116 ? 28.921 15.230 -24.818 1.00 35.69 116 LEU A C 1
ATOM 903 O O . LEU A 1 116 ? 28.290 14.173 -24.901 1.00 35.69 116 LEU A O 1
ATOM 907 N N . PRO A 1 117 ? 29.548 15.758 -25.889 1.00 33.72 117 PRO A N 1
ATOM 908 C CA . PRO A 1 117 ? 29.550 15.099 -27.188 1.00 33.72 117 PRO A CA 1
ATOM 909 C C . PRO A 1 117 ? 30.155 13.699 -27.059 1.00 33.72 117 PRO A C 1
ATOM 911 O O . PRO A 1 117 ? 31.329 13.546 -26.719 1.00 33.72 117 PRO A O 1
ATOM 914 N N . SER A 1 118 ? 29.355 12.668 -27.333 1.00 44.34 118 SER A N 1
ATOM 915 C CA . SER A 1 118 ? 29.852 11.300 -27.452 1.00 44.34 118 SER A CA 1
ATOM 916 C C . SER A 1 118 ? 30.785 11.232 -28.659 1.00 44.34 118 SER A C 1
ATOM 918 O O . SER A 1 118 ? 30.340 11.231 -29.802 1.00 44.34 118 SER A O 1
ATOM 920 N N . THR A 1 119 ? 32.090 11.125 -28.419 1.00 49.81 119 THR A N 1
ATOM 921 C CA . THR A 1 119 ? 33.078 10.752 -29.445 1.00 49.81 119 THR A CA 1
ATOM 922 C C . THR A 1 119 ? 32.989 9.271 -29.827 1.00 49.81 119 THR A C 1
ATOM 924 O O . THR A 1 119 ? 33.785 8.792 -30.635 1.00 49.81 119 THR A O 1
ATOM 927 N N . THR A 1 120 ? 32.039 8.523 -29.254 1.00 60.91 120 THR A N 1
ATOM 928 C CA . THR A 1 120 ? 31.882 7.091 -29.507 1.00 60.91 120 THR A CA 1
ATOM 929 C C . THR A 1 120 ? 30.908 6.824 -30.662 1.00 60.91 120 THR A C 1
ATOM 931 O O . THR A 1 120 ? 29.810 7.381 -30.645 1.00 60.91 120 THR A O 1
ATOM 934 N N . PRO A 1 121 ? 31.272 5.973 -31.646 1.00 70.00 121 PRO A N 1
ATOM 935 C CA . PRO A 1 121 ? 30.424 5.653 -32.798 1.00 70.00 121 PRO A CA 1
ATOM 936 C C . PRO A 1 121 ? 29.071 5.070 -32.383 1.00 70.00 121 PRO A C 1
ATOM 938 O O . PRO A 1 121 ? 29.007 4.283 -31.433 1.00 70.00 121 PRO A O 1
ATOM 941 N N . ASP A 1 122 ? 28.006 5.426 -33.100 1.00 77.50 122 ASP A N 1
ATOM 942 C CA . ASP A 1 122 ? 26.644 4.913 -32.872 1.00 77.50 122 ASP A CA 1
ATOM 943 C C . ASP A 1 122 ? 26.420 3.501 -33.424 1.00 77.50 122 ASP A C 1
ATOM 945 O O . ASP A 1 122 ? 25.483 2.814 -33.005 1.00 77.50 122 ASP A O 1
ATOM 949 N N . GLU A 1 123 ? 27.312 3.050 -34.305 1.00 84.81 123 GLU A N 1
ATOM 950 C CA . GLU A 1 123 ? 27.291 1.731 -34.929 1.00 84.81 123 GLU A CA 1
ATOM 951 C C . GLU A 1 123 ? 28.654 1.045 -34.822 1.00 84.81 123 GLU A C 1
ATOM 953 O O . GLU A 1 123 ? 29.699 1.701 -34.742 1.00 84.81 123 GLU A O 1
ATOM 958 N N . ASP A 1 124 ? 28.645 -0.286 -34.794 1.00 85.50 124 ASP A N 1
ATOM 959 C CA . ASP A 1 124 ? 29.863 -1.084 -34.897 1.00 85.50 124 ASP A CA 1
ATOM 960 C C . ASP A 1 124 ? 30.381 -1.150 -36.349 1.00 85.50 124 ASP A C 1
ATOM 962 O O . ASP A 1 124 ? 29.789 -0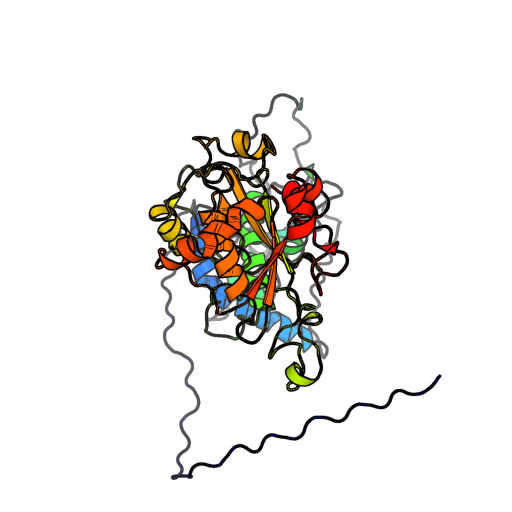.615 -37.287 1.00 85.50 124 ASP A O 1
ATOM 966 N N . SER A 1 125 ? 31.506 -1.836 -36.561 1.00 84.88 125 SER A N 1
ATOM 967 C CA . SER A 1 125 ? 32.093 -2.020 -37.897 1.00 84.88 125 SER A CA 1
ATOM 968 C C . SER A 1 125 ? 31.206 -2.805 -38.876 1.00 84.88 125 SER A C 1
ATOM 970 O O . SER A 1 125 ? 31.518 -2.854 -40.065 1.00 84.88 125 SER A O 1
ATOM 972 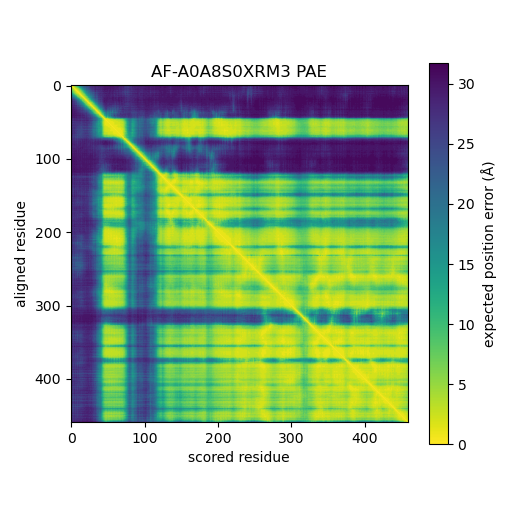N N . CYS A 1 126 ? 30.129 -3.425 -38.391 1.00 83.50 126 CYS A N 1
ATOM 973 C CA . CYS A 1 126 ? 29.163 -4.188 -39.172 1.00 83.50 126 CYS A CA 1
ATOM 974 C C . CYS A 1 126 ? 27.853 -3.410 -39.411 1.00 83.50 126 CYS A C 1
ATOM 976 O O . CYS A 1 126 ? 26.947 -3.958 -40.036 1.00 83.50 126 CYS A O 1
ATOM 978 N N . GLY A 1 127 ? 27.750 -2.157 -38.948 1.00 83.75 127 GLY A N 1
ATOM 979 C CA . GLY A 1 127 ? 26.547 -1.327 -39.072 1.00 83.75 127 GLY A CA 1
ATOM 980 C C . GLY A 1 127 ? 25.467 -1.629 -38.028 1.00 83.75 127 GLY A C 1
ATOM 981 O O . GLY A 1 127 ? 24.320 -1.219 -38.193 1.00 83.75 127 GLY A O 1
ATOM 982 N N . ASN A 1 128 ? 25.786 -2.363 -36.956 1.00 85.94 128 ASN A N 1
ATOM 983 C CA . ASN A 1 128 ? 24.828 -2.636 -35.887 1.00 85.94 128 ASN A CA 1
ATOM 984 C C . ASN A 1 128 ? 24.783 -1.467 -34.907 1.00 85.94 128 ASN A C 1
ATOM 986 O O . ASN A 1 128 ? 25.811 -1.063 -34.363 1.00 85.94 128 ASN A O 1
ATOM 990 N N . SER A 1 129 ? 23.581 -0.972 -34.616 1.00 86.44 129 SER A N 1
ATOM 991 C CA . SER A 1 129 ? 23.375 0.082 -33.622 1.00 86.44 129 SER A CA 1
ATOM 992 C C . SER A 1 129 ? 23.734 -0.380 -32.206 1.00 86.44 129 SER A C 1
ATOM 994 O O . SER A 1 129 ? 23.369 -1.479 -31.779 1.00 86.44 129 SER A O 1
ATOM 996 N N . PHE A 1 130 ? 24.385 0.496 -31.441 1.00 87.62 130 PHE A N 1
ATOM 997 C CA . PHE A 1 130 ? 24.636 0.275 -30.017 1.00 87.62 130 PHE A CA 1
ATOM 998 C C . PHE A 1 130 ? 23.403 0.582 -29.153 1.00 87.62 130 PHE A C 1
ATOM 1000 O O . PHE A 1 130 ? 22.749 1.616 -29.317 1.00 87.62 130 PHE A O 1
ATOM 1007 N N . LEU A 1 131 ? 23.148 -0.284 -28.169 1.00 90.00 131 LEU A N 1
ATOM 1008 C CA . LEU A 1 131 ? 22.292 -0.008 -27.018 1.00 90.00 131 LEU A CA 1
ATOM 1009 C C . LEU A 1 131 ? 23.131 0.278 -25.777 1.00 90.00 131 LEU A C 1
ATOM 1011 O O . LEU A 1 131 ? 24.120 -0.400 -25.499 1.00 90.00 131 LEU A O 1
ATOM 1015 N N . VAL A 1 132 ? 22.684 1.251 -24.992 1.00 90.75 132 VAL A N 1
ATOM 1016 C CA . VAL A 1 132 ? 23.176 1.502 -23.640 1.00 90.75 132 VAL A CA 1
ATOM 1017 C C . VAL A 1 132 ? 22.460 0.550 -22.682 1.00 90.75 132 VAL A C 1
ATOM 1019 O O . VAL A 1 132 ? 21.255 0.666 -22.470 1.00 90.75 132 VAL A O 1
ATOM 1022 N N . VAL A 1 133 ? 23.193 -0.389 -22.095 1.00 90.88 133 VAL A N 1
ATOM 1023 C CA . VAL A 1 133 ? 22.685 -1.370 -21.134 1.00 90.88 133 VAL A CA 1
ATOM 1024 C C . VAL A 1 133 ? 23.125 -0.973 -19.732 1.00 90.88 133 VAL A C 1
ATOM 1026 O O . VAL A 1 133 ? 24.312 -1.008 -19.408 1.00 90.88 133 VAL A O 1
ATOM 1029 N N . VAL A 1 134 ? 22.166 -0.600 -18.890 1.00 89.56 134 VAL A N 1
ATOM 1030 C CA . VAL A 1 134 ? 22.403 -0.286 -17.480 1.00 89.56 134 VAL A CA 1
ATOM 1031 C C . VAL A 1 134 ? 22.264 -1.564 -16.658 1.00 89.56 134 VAL A C 1
ATOM 1033 O O . VAL A 1 134 ? 21.212 -2.205 -16.665 1.00 89.56 134 VAL A O 1
ATOM 1036 N N . ASN A 1 135 ? 23.330 -1.930 -15.950 1.00 88.25 135 ASN A N 1
ATOM 1037 C CA . ASN A 1 135 ? 23.408 -3.126 -15.123 1.00 88.25 135 ASN A CA 1
ATOM 1038 C C . ASN A 1 135 ? 24.029 -2.817 -13.749 1.00 88.25 135 ASN A C 1
ATOM 1040 O O . ASN A 1 135 ? 24.673 -1.786 -13.558 1.00 88.25 135 ASN A O 1
ATOM 1044 N N . ILE A 1 136 ? 23.913 -3.761 -12.814 1.00 84.75 136 ILE A N 1
ATOM 1045 C CA . ILE A 1 136 ? 24.547 -3.690 -11.486 1.00 84.75 136 ILE A CA 1
ATOM 1046 C C . ILE A 1 136 ? 26.079 -3.565 -11.548 1.00 84.75 136 ILE A C 1
ATOM 1048 O O . ILE A 1 136 ? 26.708 -3.075 -10.624 1.00 84.75 136 ILE A O 1
ATOM 1052 N N . SER A 1 137 ? 26.706 -3.978 -12.650 1.00 83.81 137 SER A N 1
ATOM 1053 C CA . SER A 1 137 ? 28.150 -3.830 -12.860 1.00 83.81 137 SER A CA 1
ATOM 1054 C C . SER A 1 137 ? 28.558 -2.487 -13.475 1.00 83.81 137 SER A C 1
ATOM 1056 O O . SER A 1 137 ? 29.748 -2.193 -13.551 1.00 83.81 137 SER A O 1
ATOM 1058 N N . GLY A 1 138 ? 27.607 -1.677 -13.949 1.00 82.75 138 GLY A N 1
ATOM 1059 C CA . GLY A 1 138 ? 27.874 -0.419 -14.646 1.00 82.75 138 GLY A CA 1
ATOM 1060 C C . GLY A 1 138 ? 27.018 -0.224 -15.897 1.00 82.75 138 GLY A C 1
ATOM 1061 O O . GLY A 1 138 ? 26.037 -0.932 -16.125 1.00 82.75 138 GLY A O 1
ATOM 1062 N N . VAL A 1 139 ? 27.396 0.762 -16.707 1.00 85.38 139 VAL A N 1
ATOM 1063 C CA . VAL A 1 139 ? 26.715 1.121 -17.957 1.00 85.38 139 VAL A CA 1
ATOM 1064 C C . VAL A 1 139 ? 27.571 0.670 -19.133 1.00 85.38 139 VAL A C 1
ATOM 1066 O O . VAL A 1 139 ? 28.729 1.060 -19.238 1.00 85.38 139 VAL A O 1
ATOM 1069 N N . HIS A 1 140 ? 26.985 -0.130 -20.018 1.00 86.00 140 HIS A N 1
ATOM 1070 C CA . HIS A 1 140 ? 27.679 -0.788 -21.126 1.00 86.00 140 HIS A CA 1
ATOM 1071 C C . HIS A 1 140 ? 27.100 -0.332 -22.462 1.00 86.00 140 HIS A C 1
ATOM 1073 O O . HIS A 1 140 ? 25.898 -0.098 -22.553 1.00 86.00 140 HIS A O 1
ATOM 1079 N N . ARG A 1 141 ? 27.919 -0.236 -23.515 1.00 87.38 141 ARG A N 1
ATOM 1080 C CA . ARG A 1 141 ? 27.433 -0.061 -24.895 1.00 87.38 141 ARG A CA 1
ATOM 1081 C C . ARG A 1 141 ? 27.577 -1.389 -25.624 1.00 87.38 141 ARG A C 1
ATOM 1083 O O . ARG A 1 141 ? 28.693 -1.845 -25.842 1.00 87.38 141 ARG A O 1
ATOM 1090 N N . ILE A 1 142 ? 26.457 -2.004 -25.987 1.00 89.00 142 ILE A N 1
ATOM 1091 C CA . ILE A 1 142 ? 26.431 -3.330 -26.615 1.00 89.00 142 ILE A CA 1
ATOM 1092 C C . ILE A 1 142 ? 25.805 -3.202 -28.009 1.00 89.00 142 ILE A C 1
ATOM 1094 O O . ILE A 1 142 ? 24.709 -2.646 -28.109 1.00 89.00 142 ILE A O 1
ATOM 1098 N N . PRO A 1 143 ? 26.469 -3.666 -29.085 1.00 88.75 143 PRO A N 1
ATOM 1099 C CA . PRO A 1 143 ? 25.873 -3.670 -30.415 1.00 88.75 143 PRO A CA 1
ATOM 1100 C C . PRO A 1 143 ? 24.757 -4.715 -30.465 1.00 88.75 143 PRO A C 1
ATOM 1102 O O . PRO A 1 143 ? 24.911 -5.824 -29.947 1.00 88.75 143 PRO A O 1
ATOM 1105 N N . VAL A 1 144 ? 23.621 -4.363 -31.065 1.00 86.38 144 VAL A N 1
ATOM 1106 C CA . VAL A 1 144 ? 22.444 -5.240 -31.115 1.00 86.38 144 VAL A CA 1
ATOM 1107 C C . VAL A 1 144 ? 22.071 -5.564 -32.549 1.00 86.38 144 VAL A C 1
ATOM 1109 O O . VAL A 1 144 ? 21.913 -4.680 -33.387 1.00 86.38 144 VAL A O 1
ATOM 1112 N N . VAL A 1 145 ? 21.879 -6.858 -32.799 1.00 88.44 145 VAL A N 1
ATOM 1113 C CA . VAL A 1 145 ? 21.329 -7.382 -34.048 1.00 88.44 145 VAL A CA 1
ATOM 1114 C C . VAL A 1 145 ? 19.865 -7.723 -33.806 1.00 88.44 145 VAL A C 1
ATOM 1116 O O . VAL A 1 145 ? 19.548 -8.620 -33.025 1.00 88.44 145 VAL A O 1
ATOM 1119 N N . TRP A 1 146 ? 18.971 -6.999 -34.471 1.00 87.56 146 TRP A N 1
ATOM 1120 C CA . TRP A 1 146 ? 17.534 -7.223 -34.352 1.00 87.56 146 TRP A CA 1
ATOM 1121 C C . TRP A 1 146 ? 17.083 -8.389 -35.226 1.00 87.56 146 TRP A C 1
ATOM 1123 O O . TRP A 1 146 ? 17.463 -8.505 -36.394 1.00 87.56 146 TRP A O 1
ATOM 1133 N N . CYS A 1 147 ? 16.210 -9.233 -34.681 1.00 87.81 147 CYS A N 1
ATOM 1134 C CA . CYS A 1 147 ? 15.516 -10.224 -35.483 1.00 87.81 147 CYS A CA 1
ATOM 1135 C C . CYS A 1 147 ? 14.625 -9.517 -36.514 1.00 87.81 147 CYS A C 1
ATOM 1137 O O . CYS A 1 147 ? 13.867 -8.613 -36.169 1.00 87.81 147 CYS A O 1
ATOM 1139 N N . SER A 1 148 ? 14.708 -9.948 -37.773 1.00 85.38 148 SER A N 1
ATOM 1140 C CA . SER A 1 148 ? 13.953 -9.376 -38.900 1.00 85.38 148 SER A CA 1
ATOM 1141 C C . SER A 1 148 ? 12.722 -10.210 -39.288 1.00 85.38 148 SER A C 1
ATOM 1143 O O . SER A 1 148 ? 12.230 -10.104 -40.408 1.00 85.38 148 SER A O 1
ATOM 1145 N N . CYS A 1 149 ? 12.240 -11.089 -38.401 1.00 88.94 149 CYS A N 1
ATOM 1146 C CA . CYS A 1 149 ? 11.007 -11.842 -38.639 1.00 88.94 149 CYS A CA 1
ATOM 1147 C C . CYS A 1 149 ? 9.786 -10.908 -38.727 1.00 88.94 149 CYS A C 1
ATOM 1149 O O . CYS A 1 149 ? 9.743 -9.869 -38.078 1.00 88.94 149 CYS A O 1
ATOM 1151 N N . GLU A 1 150 ? 8.759 -11.324 -39.473 1.00 80.06 150 GLU A N 1
ATOM 1152 C CA . GLU A 1 150 ? 7.563 -10.521 -39.797 1.00 80.06 150 GLU A CA 1
ATOM 1153 C C . GLU A 1 150 ? 6.823 -9.943 -38.573 1.00 80.06 150 GLU A C 1
ATOM 1155 O O . GLU A 1 150 ? 6.281 -8.846 -38.639 1.00 80.06 150 GLU A O 1
ATOM 1160 N N . HIS A 1 151 ? 6.864 -10.634 -37.430 1.00 80.56 151 HIS A N 1
ATOM 1161 C CA . HIS A 1 151 ? 6.207 -10.223 -36.180 1.00 80.56 151 HIS A CA 1
ATOM 1162 C C . HIS A 1 151 ? 7.200 -9.788 -35.087 1.00 80.56 151 HIS A C 1
ATOM 1164 O O . HIS A 1 151 ? 6.870 -9.777 -33.899 1.00 80.56 151 HIS A O 1
ATOM 1170 N N . ALA A 1 152 ? 8.444 -9.480 -35.459 1.00 82.69 152 ALA A N 1
ATOM 1171 C CA . ALA A 1 152 ? 9.478 -9.103 -34.509 1.00 82.69 152 ALA A CA 1
ATOM 1172 C C . ALA A 1 152 ? 9.239 -7.677 -33.983 1.00 82.69 152 ALA A C 1
ATOM 1174 O O . ALA A 1 152 ? 9.476 -6.689 -34.672 1.00 82.69 152 ALA A O 1
ATOM 1175 N N . ASN A 1 153 ? 8.794 -7.564 -32.731 1.00 89.56 153 ASN A N 1
ATOM 1176 C CA . ASN A 1 153 ? 8.695 -6.286 -32.027 1.00 89.56 153 ASN A CA 1
ATOM 1177 C C . ASN A 1 153 ? 9.983 -6.045 -31.199 1.00 89.56 153 ASN A C 1
ATOM 1179 O O . ASN A 1 153 ? 10.371 -6.935 -30.433 1.00 89.56 153 ASN A O 1
ATOM 1183 N N . PRO A 1 154 ? 10.661 -4.886 -31.328 1.00 89.62 154 PRO A N 1
ATOM 1184 C CA . PRO A 1 154 ? 11.892 -4.592 -30.585 1.00 89.62 154 PRO A CA 1
ATOM 1185 C C . PRO A 1 154 ? 11.734 -4.627 -29.058 1.00 89.62 154 PRO A C 1
ATOM 1187 O O . PRO A 1 154 ? 12.587 -5.176 -28.365 1.00 89.62 154 PRO A O 1
ATOM 1190 N N . GLU A 1 155 ? 10.631 -4.097 -28.520 1.00 92.25 155 GLU A N 1
ATOM 1191 C CA . GLU A 1 155 ? 10.348 -4.106 -27.079 1.00 92.25 155 GLU A CA 1
ATOM 1192 C C . GLU A 1 155 ? 10.246 -5.547 -26.561 1.00 92.25 155 GLU A C 1
ATOM 1194 O O . GLU A 1 155 ? 10.830 -5.888 -25.534 1.00 92.25 155 GLU A O 1
ATOM 1199 N N . TYR A 1 156 ? 9.548 -6.423 -27.290 1.00 91.88 156 TYR A N 1
ATOM 1200 C CA . TYR A 1 156 ? 9.359 -7.817 -26.877 1.00 91.88 156 TYR A CA 1
ATOM 1201 C C . TYR A 1 156 ? 10.649 -8.628 -26.966 1.00 91.88 156 TYR A C 1
ATOM 1203 O O . TYR A 1 156 ? 10.935 -9.376 -26.035 1.00 91.88 156 TYR A O 1
ATOM 1211 N N . GLN A 1 157 ? 11.457 -8.418 -28.010 1.00 91.00 157 GLN A N 1
ATOM 1212 C CA . GLN A 1 157 ? 12.783 -9.034 -28.124 1.00 91.00 157 GLN A CA 1
ATOM 1213 C C . GLN A 1 157 ? 13.679 -8.678 -26.930 1.00 91.00 157 GLN A C 1
ATOM 1215 O O . GLN A 1 157 ? 14.377 -9.537 -26.399 1.00 91.00 157 GLN A O 1
ATOM 1220 N N . LEU A 1 158 ? 13.638 -7.424 -26.468 1.00 92.31 158 LEU A N 1
ATOM 1221 C CA . LEU A 1 158 ? 14.382 -7.003 -25.281 1.00 92.31 158 LEU A CA 1
ATOM 1222 C C . LEU A 1 158 ? 13.848 -7.663 -24.007 1.00 92.31 158 LEU A C 1
ATOM 1224 O O . LEU A 1 158 ? 14.635 -8.177 -23.212 1.00 92.31 158 LEU A O 1
ATOM 1228 N N . LEU A 1 159 ? 12.526 -7.706 -23.825 1.00 92.12 159 LEU A N 1
ATOM 1229 C CA . LEU A 1 159 ? 11.919 -8.346 -22.655 1.00 92.12 159 LEU A CA 1
ATOM 1230 C C . LEU A 1 159 ? 12.247 -9.844 -22.577 1.00 92.12 159 LEU A C 1
ATOM 1232 O O . LEU A 1 159 ? 12.490 -10.351 -21.479 1.00 92.12 159 LEU A O 1
ATOM 1236 N N . ASP A 1 160 ? 12.323 -10.528 -23.720 1.00 88.75 160 ASP A N 1
ATOM 1237 C CA . ASP A 1 160 ? 12.756 -11.930 -23.808 1.00 88.75 160 ASP A CA 1
ATOM 1238 C C . ASP A 1 160 ? 14.193 -12.127 -23.336 1.00 88.75 160 ASP A C 1
ATOM 1240 O O . ASP A 1 160 ? 14.506 -13.110 -22.667 1.00 88.75 160 ASP A O 1
ATOM 1244 N N . LEU A 1 161 ? 15.053 -11.152 -23.633 1.00 87.94 161 LEU A N 1
ATOM 1245 C CA . LEU A 1 161 ? 16.443 -11.098 -23.186 1.00 87.94 161 LEU A CA 1
ATOM 1246 C C . LEU A 1 161 ? 16.598 -10.553 -21.760 1.00 87.94 161 LEU A C 1
ATOM 1248 O O . LEU A 1 161 ? 17.718 -10.305 -21.320 1.00 87.94 161 LEU A O 1
ATOM 1252 N N . ARG A 1 162 ? 15.497 -10.365 -21.021 1.00 90.19 162 ARG A N 1
ATOM 1253 C CA . ARG A 1 162 ? 15.495 -9.782 -19.667 1.00 90.19 162 ARG A CA 1
ATOM 1254 C C . ARG A 1 162 ? 16.083 -8.360 -19.637 1.00 90.19 162 ARG A C 1
ATOM 1256 O O . ARG A 1 162 ? 16.699 -7.948 -18.652 1.00 90.19 162 ARG A O 1
ATOM 1263 N N . LEU A 1 163 ? 15.833 -7.596 -20.699 1.00 92.25 163 LEU A N 1
ATOM 1264 C CA . LEU A 1 163 ? 16.174 -6.185 -20.832 1.00 92.25 163 LEU A CA 1
ATOM 1265 C C . LEU A 1 163 ? 14.890 -5.353 -20.862 1.00 92.25 163 LEU A C 1
ATOM 1267 O O . LEU A 1 163 ? 14.008 -5.551 -21.693 1.00 92.25 163 LEU A O 1
ATOM 1271 N N . PHE A 1 164 ? 14.776 -4.413 -19.932 1.00 94.50 164 PHE A N 1
ATOM 1272 C CA . PHE A 1 164 ? 13.622 -3.542 -19.798 1.00 94.50 164 PHE A CA 1
ATOM 1273 C C . PHE A 1 164 ? 13.879 -2.215 -20.530 1.00 94.50 164 PHE A C 1
ATOM 1275 O O . PHE A 1 164 ? 14.819 -1.497 -20.172 1.00 94.50 164 PHE A O 1
ATOM 1282 N N . PRO A 1 165 ? 13.097 -1.876 -21.568 1.00 94.38 165 PRO A N 1
ATOM 1283 C CA . PRO A 1 165 ? 13.391 -0.722 -22.406 1.00 94.38 165 PRO A CA 1
ATOM 1284 C C . PRO A 1 165 ? 13.062 0.597 -21.702 1.00 94.38 165 PRO A C 1
ATOM 1286 O O . PRO A 1 165 ? 12.030 0.726 -21.045 1.00 94.38 165 PRO A O 1
ATOM 1289 N N . ALA A 1 166 ? 13.936 1.597 -21.856 1.00 91.69 166 ALA A N 1
ATOM 1290 C CA . ALA A 1 166 ? 13.704 2.921 -21.287 1.00 91.69 166 ALA A CA 1
ATOM 1291 C C . ALA A 1 166 ? 12.668 3.737 -22.078 1.00 91.69 166 ALA A C 1
ATOM 1293 O O . ALA A 1 166 ? 12.020 4.607 -21.503 1.00 91.69 166 ALA A O 1
ATOM 1294 N N . SER A 1 167 ? 12.501 3.466 -23.370 1.00 89.56 167 SER A N 1
ATOM 1295 C CA . SER A 1 167 ? 11.564 4.128 -24.288 1.00 89.56 167 SER A CA 1
ATOM 1296 C C . SER A 1 167 ? 10.868 3.084 -25.172 1.00 89.56 167 SER A C 1
ATOM 1298 O O . SER A 1 167 ? 11.196 1.903 -25.090 1.00 89.56 167 SER A O 1
ATOM 1300 N N . PHE A 1 168 ? 9.902 3.494 -26.002 1.00 87.69 168 PHE A N 1
ATOM 1301 C CA . PHE A 1 168 ? 9.054 2.553 -26.757 1.00 87.69 168 PHE A CA 1
ATOM 1302 C C . PHE A 1 168 ? 9.221 2.599 -28.286 1.00 87.69 168 PHE A C 1
ATOM 1304 O O . PHE A 1 168 ? 8.865 1.640 -28.956 1.00 87.69 168 PHE A O 1
ATOM 1311 N N . ALA A 1 169 ? 9.764 3.683 -28.852 1.00 80.56 169 ALA A N 1
ATOM 1312 C CA . ALA A 1 169 ? 9.932 3.837 -30.305 1.00 80.56 169 ALA A CA 1
ATOM 1313 C C . ALA A 1 169 ? 11.405 3.710 -30.737 1.00 80.56 169 ALA A C 1
ATOM 1315 O O . ALA A 1 169 ? 11.793 2.741 -31.382 1.00 80.56 169 ALA A O 1
ATOM 1316 N N . ASN A 1 170 ? 12.246 4.671 -30.343 1.00 83.38 170 ASN A N 1
ATOM 1317 C CA . ASN A 1 170 ? 13.692 4.648 -30.583 1.00 83.38 170 ASN A CA 1
ATOM 1318 C C . ASN A 1 170 ? 14.407 4.191 -29.306 1.00 83.38 170 ASN A C 1
ATOM 1320 O O . ASN A 1 170 ? 14.805 5.008 -28.468 1.00 83.38 170 ASN A O 1
ATOM 1324 N N . ILE A 1 171 ? 14.494 2.875 -29.116 1.00 88.88 171 ILE A N 1
ATOM 1325 C CA . ILE A 1 171 ? 15.088 2.293 -27.913 1.00 88.88 171 ILE A CA 1
ATOM 1326 C C . ILE A 1 171 ? 16.606 2.416 -28.012 1.00 88.88 171 ILE A C 1
ATOM 1328 O O . ILE A 1 171 ? 17.234 1.753 -28.829 1.00 88.88 171 ILE A O 1
ATOM 1332 N N . ARG A 1 172 ? 17.194 3.279 -27.179 1.00 88.56 172 ARG A N 1
ATOM 1333 C CA . ARG A 1 172 ? 18.654 3.474 -27.083 1.00 88.56 172 ARG A CA 1
ATOM 1334 C C . ARG A 1 172 ? 19.230 3.073 -25.735 1.00 88.56 172 ARG A C 1
ATOM 1336 O O . ARG A 1 172 ? 20.417 2.780 -25.651 1.00 88.56 172 ARG A O 1
ATOM 1343 N N . THR A 1 173 ? 18.385 3.008 -24.710 1.00 90.19 173 THR A N 1
ATOM 1344 C CA . THR A 1 173 ? 18.770 2.641 -23.348 1.00 90.19 173 THR A CA 1
ATOM 1345 C C . THR A 1 173 ? 17.851 1.543 -22.836 1.00 90.19 173 THR A C 1
ATOM 1347 O O . THR A 1 173 ? 16.631 1.614 -23.000 1.00 90.19 173 THR A O 1
ATOM 1350 N N . VAL A 1 174 ? 18.435 0.540 -22.194 1.00 93.44 174 VAL A N 1
ATOM 1351 C CA . VAL A 1 174 ? 17.733 -0.582 -21.570 1.00 93.44 174 VAL A CA 1
ATOM 1352 C C . VAL A 1 174 ? 18.334 -0.865 -20.197 1.00 93.44 174 VAL A C 1
ATOM 1354 O O . VAL A 1 174 ? 19.511 -0.606 -19.954 1.00 93.44 174 VAL A O 1
ATOM 1357 N N . PHE A 1 175 ? 17.522 -1.393 -19.292 1.00 93.50 175 PHE A N 1
ATOM 1358 C CA . PHE A 1 175 ? 17.910 -1.714 -17.922 1.00 93.50 175 PHE A CA 1
ATOM 1359 C C . PHE A 1 175 ? 17.744 -3.208 -17.692 1.00 93.50 175 PHE A C 1
ATOM 1361 O O . PHE A 1 175 ? 16.740 -3.793 -18.095 1.00 93.50 175 PHE A O 1
ATOM 1368 N N . THR A 1 176 ? 18.702 -3.848 -17.032 1.00 92.31 176 THR A N 1
ATOM 1369 C CA . THR A 1 176 ? 18.509 -5.233 -16.591 1.00 92.31 176 THR A CA 1
ATOM 1370 C C . THR A 1 176 ? 17.465 -5.294 -15.472 1.00 92.31 176 THR A C 1
ATOM 1372 O O . THR A 1 176 ? 17.301 -4.353 -14.695 1.00 92.31 176 THR A O 1
ATOM 1375 N N . PHE A 1 177 ? 16.753 -6.416 -15.335 1.00 89.19 177 PHE A N 1
ATOM 1376 C CA . PHE A 1 177 ? 15.847 -6.590 -14.188 1.00 89.19 177 PHE A CA 1
ATOM 1377 C C . PHE A 1 177 ? 16.590 -6.538 -12.842 1.00 89.19 177 PHE A C 1
ATOM 1379 O O . PHE A 1 177 ? 16.006 -6.102 -11.857 1.00 89.19 177 PHE A O 1
ATOM 1386 N N . SER A 1 178 ? 17.876 -6.908 -12.807 1.00 87.88 178 SER A N 1
ATOM 1387 C CA . SER A 1 178 ? 18.717 -6.816 -11.607 1.00 87.88 178 SER A CA 1
ATOM 1388 C C . SER A 1 178 ? 18.879 -5.376 -11.122 1.00 87.88 178 SER A C 1
ATOM 1390 O O . SER A 1 178 ? 18.655 -5.104 -9.948 1.00 87.88 178 SER A O 1
ATOM 1392 N N . VAL A 1 179 ? 19.177 -4.420 -12.013 1.00 88.12 179 VAL A N 1
ATOM 1393 C CA . VAL A 1 179 ? 19.289 -3.009 -11.597 1.00 88.12 179 VAL A CA 1
ATOM 1394 C C . VAL A 1 179 ? 17.932 -2.408 -11.201 1.00 88.12 179 VAL A C 1
ATOM 1396 O O . VAL A 1 179 ? 17.886 -1.508 -10.367 1.00 88.12 179 VAL A O 1
ATOM 1399 N N . LEU A 1 180 ? 16.817 -2.922 -11.739 1.00 88.31 180 LEU A N 1
ATOM 1400 C CA . LEU A 1 180 ? 15.466 -2.527 -11.311 1.00 88.31 180 LEU A CA 1
ATOM 1401 C C . LEU A 1 180 ? 15.069 -3.088 -9.935 1.00 88.31 180 LEU A C 1
ATOM 1403 O O . LEU A 1 180 ? 14.131 -2.564 -9.331 1.00 88.31 180 LEU A O 1
ATOM 1407 N N . ASP A 1 181 ? 15.745 -4.135 -9.460 1.00 83.50 181 ASP A N 1
ATOM 1408 C CA . ASP A 1 181 ? 15.542 -4.713 -8.129 1.00 83.50 181 ASP A CA 1
ATOM 1409 C C . ASP A 1 181 ? 16.489 -4.095 -7.087 1.00 83.50 181 ASP A C 1
ATOM 1411 O O . ASP A 1 181 ? 16.038 -3.770 -5.986 1.00 83.50 181 ASP A O 1
ATOM 1415 N N . ASP A 1 182 ? 17.759 -3.878 -7.444 1.00 76.75 182 ASP A N 1
ATOM 1416 C CA . ASP A 1 182 ? 18.797 -3.412 -6.514 1.00 76.75 182 ASP A CA 1
ATOM 1417 C C . ASP A 1 182 ? 18.934 -1.882 -6.467 1.00 76.75 182 ASP A C 1
ATOM 1419 O O . ASP A 1 182 ? 19.434 -1.337 -5.487 1.00 76.75 182 ASP A O 1
ATOM 1423 N N . PHE A 1 183 ? 18.504 -1.169 -7.516 1.00 77.81 183 PHE A N 1
ATOM 1424 C CA . PHE A 1 183 ? 18.668 0.287 -7.695 1.00 77.81 183 PHE A CA 1
ATOM 1425 C C . PHE A 1 183 ? 20.123 0.786 -7.643 1.00 77.81 183 PHE A C 1
ATOM 1427 O O . PHE A 1 183 ? 20.363 1.992 -7.566 1.00 77.81 183 PHE A O 1
ATOM 1434 N N . LEU A 1 184 ? 21.094 -0.125 -7.715 1.00 74.00 184 LEU A N 1
ATOM 1435 C CA . LEU A 1 184 ? 22.523 0.161 -7.672 1.00 74.00 184 LEU A CA 1
ATOM 1436 C C . LEU A 1 184 ? 23.178 -0.206 -9.004 1.00 74.00 184 LEU A C 1
ATOM 1438 O O . LEU A 1 184 ? 22.868 -1.231 -9.609 1.00 74.00 184 LEU A O 1
ATOM 1442 N N . THR A 1 185 ? 24.096 0.649 -9.449 1.00 74.19 185 THR A N 1
ATOM 1443 C CA . THR A 1 185 ? 25.017 0.368 -10.556 1.00 74.19 185 THR A CA 1
ATOM 1444 C C . THR A 1 185 ? 26.395 0.033 -9.969 1.00 74.19 185 THR A C 1
ATOM 1446 O O . THR A 1 185 ? 26.485 -0.737 -9.015 1.00 74.19 185 THR A O 1
ATOM 1449 N N . ASN A 1 186 ? 27.483 0.618 -10.477 1.00 73.06 186 ASN A N 1
ATOM 1450 C CA . ASN A 1 186 ? 28.828 0.331 -9.993 1.00 73.06 186 ASN A CA 1
ATOM 1451 C C . ASN A 1 186 ? 29.107 1.023 -8.645 1.00 73.06 186 ASN A C 1
ATOM 1453 O O . ASN A 1 186 ? 29.495 2.189 -8.596 1.00 73.06 186 ASN A O 1
ATOM 1457 N N . VAL A 1 187 ? 28.953 0.272 -7.552 1.00 70.81 187 VAL A N 1
ATOM 1458 C CA . VAL A 1 187 ? 29.214 0.745 -6.179 1.00 70.81 187 VAL A CA 1
ATOM 1459 C C . VAL A 1 187 ? 30.694 1.073 -5.946 1.00 70.81 187 VAL A C 1
ATOM 1461 O O . VAL A 1 187 ? 31.005 1.937 -5.130 1.00 70.81 187 VAL A O 1
ATOM 1464 N N . ALA A 1 188 ? 31.616 0.414 -6.656 1.00 72.94 188 ALA A N 1
ATOM 1465 C CA . ALA A 1 188 ? 33.048 0.654 -6.489 1.00 72.94 188 ALA A CA 1
ATOM 1466 C C . ALA A 1 188 ? 33.481 2.007 -7.078 1.00 72.94 188 ALA A C 1
ATOM 1468 O O . ALA A 1 188 ? 34.382 2.648 -6.540 1.00 72.94 188 ALA A O 1
ATOM 1469 N N . PHE A 1 189 ? 32.821 2.459 -8.152 1.00 75.31 189 PHE A N 1
ATOM 1470 C CA . PHE A 1 189 ? 33.167 3.693 -8.863 1.00 75.31 189 PHE A CA 1
ATOM 1471 C C . PHE A 1 189 ? 31.918 4.481 -9.307 1.00 75.31 189 PHE A C 1
ATOM 1473 O O . PHE A 1 189 ? 31.690 4.654 -10.508 1.00 75.31 189 PHE A O 1
ATOM 1480 N N . PRO A 1 190 ? 31.106 5.006 -8.370 1.00 71.69 190 PRO A N 1
ATOM 1481 C CA . PRO A 1 190 ? 29.829 5.650 -8.696 1.00 71.69 190 PRO A CA 1
ATOM 1482 C C . PRO A 1 190 ? 30.000 6.885 -9.594 1.00 71.69 190 PRO A C 1
ATOM 1484 O O . PRO A 1 190 ? 29.204 7.109 -10.500 1.00 71.69 190 PRO A O 1
ATOM 1487 N N . ASN A 1 191 ? 31.090 7.636 -9.412 1.00 75.25 191 ASN A N 1
ATOM 1488 C CA . ASN A 1 191 ? 31.386 8.853 -10.178 1.00 75.25 191 ASN A CA 1
ATOM 1489 C C . ASN A 1 191 ? 31.764 8.586 -11.645 1.00 75.25 191 ASN A C 1
ATOM 1491 O O . ASN A 1 191 ? 31.858 9.521 -12.434 1.00 75.25 191 ASN A O 1
ATOM 1495 N N . GLN A 1 192 ? 32.027 7.329 -12.012 1.00 72.19 192 GLN A N 1
ATOM 1496 C CA . GLN A 1 192 ? 32.388 6.946 -13.380 1.00 72.19 192 GLN A CA 1
ATOM 1497 C C . GLN A 1 192 ? 31.174 6.489 -14.198 1.00 72.19 192 GLN A C 1
ATOM 1499 O O . GLN A 1 192 ? 31.300 6.243 -15.397 1.00 72.19 192 GLN A O 1
ATOM 1504 N N . VAL A 1 193 ? 30.000 6.372 -13.568 1.00 72.31 193 VAL A N 1
ATOM 1505 C CA . VAL A 1 193 ? 28.777 5.912 -14.223 1.00 72.31 193 VAL A CA 1
ATOM 1506 C C . VAL A 1 193 ? 27.980 7.116 -14.737 1.00 72.31 193 VAL A C 1
ATOM 1508 O O . VAL A 1 193 ? 27.664 8.009 -13.951 1.00 72.31 193 VAL A O 1
ATOM 1511 N N . PRO A 1 194 ? 27.603 7.155 -16.030 1.00 78.81 194 PRO A N 1
ATOM 1512 C CA . PRO A 1 194 ? 26.720 8.192 -16.550 1.00 78.81 194 PRO A CA 1
ATOM 1513 C C . PRO A 1 194 ? 25.412 8.277 -15.758 1.00 78.81 194 PRO A C 1
ATOM 1515 O O . PRO A 1 194 ? 24.781 7.256 -15.470 1.00 78.81 194 PRO A O 1
ATOM 1518 N N . ASN A 1 195 ? 24.973 9.497 -15.447 1.00 79.44 195 ASN A N 1
ATOM 1519 C CA . ASN A 1 195 ? 23.732 9.707 -14.713 1.00 79.44 195 ASN A CA 1
ATOM 1520 C C . ASN A 1 195 ? 22.525 9.266 -15.563 1.00 79.44 195 ASN A C 1
ATOM 1522 O O . ASN A 1 195 ? 22.298 9.781 -16.659 1.00 79.44 195 ASN A O 1
ATOM 1526 N N . ARG A 1 196 ? 21.769 8.289 -15.053 1.00 83.75 196 ARG A N 1
ATOM 1527 C CA . ARG A 1 196 ? 20.508 7.774 -15.621 1.00 83.75 196 ARG A CA 1
ATOM 1528 C C . ARG A 1 196 ? 19.412 7.680 -14.559 1.00 83.75 196 ARG A C 1
ATOM 1530 O O . ARG A 1 196 ? 18.558 6.793 -14.584 1.00 83.75 196 ARG A O 1
ATOM 1537 N N . TYR A 1 197 ? 19.499 8.552 -13.556 1.00 81.38 197 TYR A N 1
ATOM 1538 C CA . TYR A 1 197 ? 18.661 8.510 -12.366 1.00 81.38 197 TYR A CA 1
ATOM 1539 C C . TYR A 1 197 ? 17.180 8.714 -12.690 1.00 81.38 197 TYR A C 1
ATOM 1541 O O . TYR A 1 197 ? 16.331 7.996 -12.167 1.00 81.38 197 TYR A O 1
ATOM 1549 N N . VAL A 1 198 ? 16.865 9.649 -13.589 1.00 85.44 198 VAL A N 1
ATOM 1550 C CA . VAL A 1 198 ? 15.482 9.979 -13.956 1.00 85.44 198 VAL A CA 1
ATOM 1551 C C . VAL A 1 198 ? 14.802 8.791 -14.646 1.00 85.44 198 VAL A C 1
ATOM 1553 O O . VAL A 1 198 ? 13.678 8.420 -14.298 1.00 85.44 198 VAL A O 1
ATOM 1556 N N . GLU A 1 199 ? 15.489 8.143 -15.587 1.00 88.62 199 GLU A N 1
ATOM 1557 C CA . GLU A 1 199 ? 14.995 6.939 -16.250 1.00 88.62 199 GLU A CA 1
ATOM 1558 C C . GLU A 1 199 ? 14.882 5.784 -15.260 1.00 88.62 199 GLU A C 1
ATOM 1560 O O . GLU A 1 199 ? 13.846 5.118 -15.224 1.00 88.62 199 GLU A O 1
ATOM 1565 N N . LEU A 1 200 ? 15.894 5.583 -14.409 1.00 87.19 200 LEU A N 1
ATOM 1566 C CA . LEU A 1 200 ? 15.864 4.541 -13.388 1.00 87.19 200 LEU A CA 1
ATOM 1567 C C . LEU A 1 200 ? 14.666 4.721 -12.455 1.00 87.19 200 LEU A C 1
ATOM 1569 O O . LEU A 1 200 ? 13.946 3.754 -12.223 1.00 87.19 200 LEU A O 1
ATOM 1573 N N . GLN A 1 201 ? 14.384 5.933 -11.968 1.00 87.62 201 GLN A N 1
ATOM 1574 C CA . GLN A 1 201 ? 13.213 6.204 -11.128 1.00 87.62 201 GLN A CA 1
ATOM 1575 C C . GLN A 1 201 ? 11.904 5.801 -11.819 1.00 87.62 201 GLN A C 1
ATOM 1577 O O . GLN A 1 201 ? 11.061 5.124 -11.219 1.00 87.62 201 GLN A O 1
ATOM 1582 N N . ARG A 1 202 ? 11.722 6.180 -13.091 1.00 92.31 202 ARG A N 1
ATOM 1583 C CA . ARG A 1 202 ? 10.528 5.819 -13.866 1.00 92.31 202 ARG A CA 1
ATOM 1584 C C . ARG A 1 202 ? 10.413 4.306 -14.040 1.00 92.31 202 ARG A C 1
ATOM 1586 O O . ARG A 1 202 ? 9.370 3.735 -13.718 1.00 92.31 202 ARG A O 1
ATOM 1593 N N . LEU A 1 203 ? 11.463 3.656 -14.536 1.00 93.38 203 LEU A N 1
ATOM 1594 C CA . LEU A 1 203 ? 11.449 2.221 -14.829 1.00 93.38 203 LEU A CA 1
ATOM 1595 C C . LEU A 1 203 ? 11.332 1.388 -13.552 1.00 93.38 203 LEU A C 1
ATOM 1597 O O . LEU A 1 203 ? 10.666 0.362 -13.557 1.00 93.38 203 LEU A O 1
ATOM 1601 N N . SER A 1 204 ? 11.866 1.872 -12.432 1.00 90.50 204 SER A N 1
ATOM 1602 C CA . SER A 1 204 ? 11.669 1.277 -11.106 1.00 90.50 204 SER A CA 1
ATOM 1603 C C . SER A 1 204 ? 10.194 1.243 -10.714 1.00 90.50 204 SER A C 1
ATOM 1605 O O . SER A 1 204 ? 9.697 0.225 -10.235 1.00 90.50 204 SER A O 1
ATOM 1607 N N . ARG A 1 205 ? 9.451 2.334 -10.948 1.00 92.44 205 ARG A N 1
ATOM 1608 C CA . ARG A 1 205 ? 8.000 2.386 -10.691 1.00 92.44 205 ARG A CA 1
ATOM 1609 C C . ARG A 1 205 ? 7.238 1.412 -11.594 1.00 92.44 205 ARG A C 1
ATOM 1611 O O . ARG A 1 205 ? 6.357 0.700 -11.113 1.00 92.44 205 ARG A O 1
ATOM 1618 N N . GLN A 1 206 ? 7.597 1.354 -12.877 1.00 95.00 206 GLN A N 1
ATOM 1619 C CA . GLN A 1 206 ? 7.000 0.439 -13.858 1.00 95.00 206 GLN A CA 1
ATOM 1620 C C . GLN A 1 206 ? 7.289 -1.033 -13.513 1.00 95.00 206 GLN A C 1
ATOM 1622 O O . GLN A 1 206 ? 6.370 -1.847 -13.436 1.00 95.00 206 GLN A O 1
ATOM 1627 N N . GLY A 1 207 ? 8.549 -1.358 -13.218 1.00 93.50 207 GLY A N 1
ATOM 1628 C CA . GLY A 1 207 ? 9.013 -2.685 -12.824 1.00 93.50 207 GLY A CA 1
ATOM 1629 C C . GLY A 1 207 ? 8.358 -3.169 -11.533 1.00 93.50 207 GLY A C 1
ATOM 1630 O O . GLY A 1 207 ? 7.803 -4.267 -11.510 1.00 93.50 207 GLY A O 1
ATOM 1631 N N . ARG A 1 208 ? 8.310 -2.333 -10.483 1.00 92.00 208 ARG A N 1
ATOM 1632 C CA . ARG A 1 208 ? 7.577 -2.655 -9.243 1.00 92.00 208 ARG A CA 1
ATOM 1633 C C . ARG A 1 208 ? 6.097 -2.913 -9.520 1.00 92.00 208 ARG A C 1
ATOM 1635 O O . ARG A 1 208 ? 5.549 -3.872 -8.987 1.00 92.00 208 ARG A O 1
ATOM 1642 N N . ASN A 1 209 ? 5.451 -2.116 -10.375 1.00 94.31 209 ASN A N 1
ATOM 1643 C CA . ASN A 1 209 ? 4.047 -2.326 -10.736 1.00 94.31 209 ASN A CA 1
ATOM 1644 C C . ASN A 1 209 ? 3.816 -3.687 -11.422 1.00 94.31 209 ASN A C 1
ATOM 1646 O O . ASN A 1 209 ? 2.907 -4.415 -11.026 1.00 94.31 209 ASN A O 1
ATOM 1650 N N . LEU A 1 210 ? 4.673 -4.082 -12.373 1.00 94.75 210 LEU A N 1
ATOM 1651 C CA . LEU A 1 210 ? 4.629 -5.423 -12.979 1.00 94.75 210 LEU A CA 1
ATOM 1652 C C . LEU A 1 210 ? 4.877 -6.529 -11.947 1.00 94.75 210 LEU A C 1
ATOM 1654 O O . LEU A 1 210 ? 4.192 -7.550 -11.967 1.00 94.75 210 LEU A O 1
ATOM 1658 N N . LYS A 1 211 ? 5.830 -6.321 -11.031 1.00 92.38 211 LYS A N 1
ATOM 1659 C CA . LYS A 1 211 ? 6.176 -7.269 -9.963 1.00 92.38 211 LYS A CA 1
ATOM 1660 C C . LYS A 1 211 ? 4.989 -7.521 -9.031 1.00 92.38 211 LYS A C 1
ATOM 1662 O O . LYS A 1 211 ? 4.664 -8.678 -8.783 1.00 92.38 211 LYS A O 1
ATOM 1667 N N . TYR A 1 212 ? 4.291 -6.467 -8.600 1.00 92.81 212 TYR A N 1
ATOM 1668 C CA . TYR A 1 212 ? 3.069 -6.592 -7.798 1.00 92.81 212 TYR A CA 1
ATOM 1669 C C . TYR A 1 212 ? 1.963 -7.336 -8.553 1.00 92.81 212 TYR A C 1
ATOM 1671 O O . TYR A 1 212 ? 1.400 -8.288 -8.019 1.00 92.81 212 TYR A O 1
ATOM 1679 N N . LEU A 1 213 ? 1.695 -6.981 -9.813 1.00 94.69 213 LEU A N 1
ATOM 1680 C CA . LEU A 1 213 ? 0.696 -7.689 -10.624 1.00 94.69 213 LEU A CA 1
ATOM 1681 C C . LEU A 1 213 ? 1.026 -9.179 -10.771 1.00 94.69 213 LEU A C 1
ATOM 1683 O O . LEU A 1 213 ? 0.148 -10.029 -10.634 1.00 94.69 213 LEU A O 1
ATOM 1687 N N . LYS A 1 214 ? 2.299 -9.504 -11.012 1.00 93.06 214 LYS A N 1
ATOM 1688 C CA . LYS A 1 214 ? 2.790 -10.882 -11.075 1.00 93.06 214 LYS A CA 1
ATOM 1689 C C . LYS A 1 214 ? 2.570 -11.621 -9.755 1.00 93.06 214 LYS A C 1
ATOM 1691 O O . LYS A 1 214 ? 1.992 -12.703 -9.762 1.00 93.06 214 LYS A O 1
ATOM 1696 N N . TRP A 1 215 ? 3.024 -11.056 -8.638 1.00 92.06 215 TRP A N 1
ATOM 1697 C CA . TRP A 1 215 ? 2.943 -11.687 -7.317 1.00 92.06 215 TRP A CA 1
ATOM 1698 C C . TRP A 1 215 ? 1.512 -11.947 -6.855 1.00 92.06 215 TRP A C 1
ATOM 1700 O O . TRP A 1 215 ? 1.261 -12.957 -6.205 1.00 92.06 215 TRP A O 1
ATOM 1710 N N . HIS A 1 216 ? 0.578 -11.081 -7.244 1.00 92.69 216 HIS A N 1
ATOM 1711 C CA . HIS A 1 216 ? -0.841 -11.223 -6.929 1.00 92.69 216 HIS A CA 1
ATOM 1712 C C . HIS A 1 216 ? -1.634 -12.010 -7.991 1.00 92.69 216 HIS A C 1
ATOM 1714 O O . HIS A 1 216 ? -2.854 -12.098 -7.912 1.00 92.69 216 HIS A O 1
ATOM 1720 N N . GLY A 1 217 ? -0.964 -12.617 -8.980 1.00 92.06 217 GLY A N 1
ATOM 1721 C CA . GLY A 1 217 ? -1.597 -13.525 -9.945 1.00 92.06 217 GLY A CA 1
ATOM 1722 C C . GLY A 1 217 ? -2.335 -12.849 -11.107 1.00 92.06 217 GLY A C 1
ATOM 1723 O O . GLY A 1 217 ? -2.979 -13.530 -11.906 1.00 92.06 217 GLY A O 1
ATOM 1724 N N . PHE A 1 218 ? -2.202 -11.533 -11.280 1.00 92.94 218 PHE A N 1
ATOM 1725 C CA . PHE A 1 218 ? -2.863 -10.785 -12.359 1.00 92.94 218 PHE A CA 1
ATOM 1726 C C . PHE A 1 218 ? -2.206 -10.957 -13.734 1.00 92.94 218 PHE A C 1
ATOM 1728 O O . PHE A 1 218 ? -2.736 -10.493 -14.739 1.00 92.94 218 PHE A O 1
ATOM 1735 N N . GLY A 1 219 ? -1.079 -11.665 -13.818 1.00 87.62 219 GLY A N 1
ATOM 1736 C CA . GLY A 1 219 ? -0.379 -11.888 -15.084 1.00 87.62 219 GLY A CA 1
ATOM 1737 C C . GLY A 1 219 ? -1.052 -12.852 -16.063 1.00 87.62 219 GLY A C 1
ATOM 1738 O O . GLY A 1 219 ? -0.812 -12.754 -17.263 1.00 87.62 219 GLY A O 1
ATOM 1739 N N . HIS A 1 220 ? -1.924 -13.739 -15.576 1.00 82.88 220 HIS A N 1
ATOM 1740 C CA . HIS A 1 220 ? -2.724 -14.649 -16.413 1.00 82.88 220 HIS A CA 1
ATOM 1741 C C . HIS A 1 220 ? -4.219 -14.301 -16.423 1.00 82.88 220 HIS A C 1
ATOM 1743 O O . HIS A 1 220 ? -4.989 -14.895 -17.174 1.00 82.88 220 HIS A O 1
ATOM 1749 N N . SER A 1 221 ? -4.641 -13.337 -15.603 1.00 83.62 221 SER A N 1
ATOM 1750 C CA . SER A 1 221 ? -6.026 -12.869 -15.539 1.00 83.62 221 SER A CA 1
ATOM 1751 C C . SER A 1 221 ? -6.264 -11.777 -16.572 1.00 83.62 221 SER A C 1
ATOM 1753 O O . SER A 1 221 ? -5.359 -10.993 -16.834 1.00 83.62 221 SER A O 1
ATOM 1755 N N . THR A 1 222 ? -7.461 -11.686 -17.155 1.00 84.62 222 THR A N 1
ATOM 1756 C CA . THR A 1 222 ? -7.924 -10.519 -17.940 1.00 84.62 222 THR A CA 1
ATOM 1757 C C . THR A 1 222 ? -8.458 -9.383 -17.079 1.00 84.62 222 THR A C 1
ATOM 1759 O O . THR A 1 222 ? -8.699 -8.294 -17.591 1.00 84.62 222 THR A O 1
ATOM 1762 N N . GLN A 1 223 ? -8.612 -9.627 -15.782 1.00 89.75 223 GLN A N 1
ATOM 1763 C CA . GLN A 1 223 ? -9.138 -8.661 -14.835 1.00 89.75 223 GLN A CA 1
ATOM 1764 C C . GLN A 1 223 ? -8.027 -7.737 -14.341 1.00 89.75 223 GLN A C 1
ATOM 1766 O O . GLN A 1 223 ? -6.882 -8.152 -14.161 1.00 89.75 223 GLN A O 1
ATOM 1771 N N . GLU A 1 224 ? -8.389 -6.479 -14.128 1.00 89.75 224 GLU A N 1
ATOM 1772 C CA . GLU A 1 224 ? -7.560 -5.518 -13.414 1.00 89.75 224 GLU A CA 1
ATOM 1773 C C . GLU A 1 224 ? -7.731 -5.706 -11.901 1.00 89.75 224 GLU A C 1
ATOM 1775 O O . GLU A 1 224 ? -8.827 -6.077 -11.473 1.00 89.75 224 GLU A O 1
ATOM 1780 N N . PRO A 1 225 ? -6.696 -5.432 -11.088 1.00 93.62 225 PRO A N 1
ATOM 1781 C CA . PRO A 1 225 ? -6.818 -5.524 -9.641 1.00 93.62 225 PRO A CA 1
ATOM 1782 C C . PRO A 1 225 ? -7.875 -4.564 -9.108 1.00 93.62 225 PRO A C 1
ATOM 1784 O O . PRO A 1 225 ? -7.865 -3.364 -9.410 1.00 93.62 225 PRO A O 1
ATOM 1787 N N . GLY A 1 226 ? -8.764 -5.097 -8.283 1.00 93.56 226 GLY A N 1
ATOM 1788 C CA . GLY A 1 226 ? -9.709 -4.335 -7.494 1.00 93.56 226 GLY A CA 1
ATOM 1789 C C . GLY A 1 226 ? -9.054 -3.626 -6.300 1.00 93.56 226 GLY A C 1
ATOM 1790 O O . GLY A 1 226 ? -7.840 -3.715 -6.075 1.00 93.56 226 GLY A O 1
ATOM 1791 N N . PRO A 1 227 ? -9.859 -2.900 -5.507 1.00 92.94 227 PRO A N 1
ATOM 1792 C CA . PRO A 1 227 ? -9.379 -2.205 -4.321 1.00 92.94 227 PRO A CA 1
ATOM 1793 C C . PRO A 1 227 ? -8.706 -3.161 -3.324 1.00 92.94 227 PRO A C 1
ATOM 1795 O O . PRO A 1 227 ? -9.312 -4.127 -2.873 1.00 92.94 227 PRO A O 1
ATOM 1798 N N . GLY A 1 228 ? -7.468 -2.856 -2.932 1.00 93.69 228 GLY A N 1
ATOM 1799 C CA . GLY A 1 228 ? -6.691 -3.635 -1.961 1.00 93.69 228 GLY A CA 1
ATOM 1800 C C . GLY A 1 228 ? -6.165 -4.997 -2.440 1.00 93.69 228 GLY A C 1
ATOM 1801 O O . GLY A 1 228 ? -5.456 -5.650 -1.680 1.00 93.69 228 GLY A O 1
ATOM 1802 N N . GLU A 1 229 ? -6.452 -5.437 -3.670 1.00 93.50 229 GLU A N 1
ATOM 1803 C CA . GLU A 1 229 ? -6.060 -6.775 -4.153 1.00 93.50 229 GLU A CA 1
ATOM 1804 C C . GLU A 1 229 ? -4.555 -6.935 -4.432 1.00 93.50 229 GLU A C 1
ATOM 1806 O O . GLU A 1 229 ? -4.062 -8.059 -4.522 1.00 93.50 229 GLU A O 1
ATOM 1811 N N . LEU A 1 230 ? -3.811 -5.828 -4.529 1.00 94.38 230 LEU A N 1
ATOM 1812 C CA . LEU A 1 230 ? -2.343 -5.789 -4.602 1.00 94.38 230 LEU A CA 1
ATOM 1813 C C . LEU A 1 230 ? -1.678 -5.596 -3.230 1.00 94.38 230 LEU A C 1
ATOM 1815 O O . LEU A 1 230 ? -0.497 -5.255 -3.156 1.00 94.38 230 LEU A O 1
ATOM 1819 N N . ALA A 1 231 ? -2.420 -5.766 -2.136 1.00 92.44 231 ALA A N 1
ATOM 1820 C CA . ALA A 1 231 ? -1.878 -5.734 -0.786 1.00 92.44 231 ALA A CA 1
ATOM 1821 C C . ALA A 1 231 ? -1.944 -7.119 -0.141 1.00 92.44 231 ALA A C 1
ATOM 1823 O O . ALA A 1 231 ? -2.941 -7.831 -0.231 1.00 92.44 231 ALA A O 1
ATOM 1824 N N . ILE A 1 232 ? -0.870 -7.493 0.552 1.00 85.88 232 ILE A N 1
ATOM 1825 C CA . ILE A 1 232 ? -0.859 -8.670 1.420 1.00 85.88 232 ILE A CA 1
ATOM 1826 C C . ILE A 1 232 ? -1.139 -8.184 2.831 1.00 85.88 232 ILE A C 1
ATOM 1828 O O . ILE A 1 232 ? -0.369 -7.395 3.378 1.00 85.88 232 ILE A O 1
ATOM 1832 N N . PHE A 1 233 ? -2.229 -8.663 3.421 1.00 85.44 233 PHE A N 1
ATOM 1833 C CA . PHE A 1 233 ? -2.528 -8.366 4.813 1.00 85.44 233 PHE A CA 1
ATOM 1834 C C . PHE A 1 233 ? -1.987 -9.425 5.784 1.00 85.44 233 PHE A C 1
ATOM 1836 O O . PHE A 1 233 ? -1.388 -10.410 5.363 1.00 85.44 233 PHE A O 1
ATOM 1843 N N . CYS A 1 234 ? -2.166 -9.213 7.095 1.00 91.62 234 CYS A N 1
ATOM 1844 C CA . CYS A 1 234 ? -1.591 -10.026 8.163 1.00 91.62 234 CYS A CA 1
ATOM 1845 C C . CYS A 1 234 ? -1.933 -11.524 8.016 1.00 91.62 234 CYS A C 1
ATOM 1847 O O . CYS A 1 234 ? -3.053 -11.921 8.348 1.00 91.62 234 CYS A O 1
ATOM 1849 N N . PRO A 1 235 ? -0.979 -12.385 7.606 1.00 88.50 235 PRO A N 1
ATOM 1850 C CA . PRO A 1 235 ? -1.268 -13.787 7.293 1.00 88.50 235 PRO A CA 1
ATOM 1851 C C . PRO A 1 235 ? -1.542 -14.632 8.545 1.00 88.50 235 PRO A C 1
ATOM 1853 O O . PRO A 1 235 ? -2.129 -15.709 8.458 1.00 88.50 235 PRO A O 1
ATOM 1856 N N . THR A 1 236 ? -1.118 -14.146 9.713 1.00 90.19 236 THR A N 1
ATOM 1857 C CA . THR A 1 236 ? -1.180 -14.876 10.985 1.00 90.19 236 THR A CA 1
ATOM 1858 C C . THR A 1 236 ? -2.463 -14.601 11.760 1.00 90.19 236 THR A C 1
ATOM 1860 O O . THR A 1 236 ? -2.898 -15.432 12.555 1.00 90.19 236 THR A O 1
ATOM 1863 N N . CYS A 1 237 ? -3.078 -13.433 11.567 1.00 90.50 237 CYS A N 1
ATOM 1864 C CA . CYS A 1 237 ? -4.304 -13.104 12.282 1.00 90.50 237 CYS A CA 1
ATOM 1865 C C . CYS A 1 237 ? -5.500 -13.932 11.774 1.00 90.50 237 CYS A C 1
ATOM 1867 O O . CYS A 1 237 ? -5.485 -14.382 10.625 1.00 90.50 237 CYS A O 1
ATOM 1869 N N . PRO A 1 238 ? -6.533 -14.151 12.609 1.00 89.56 238 PRO A N 1
ATOM 1870 C CA . PRO A 1 238 ? -7.643 -15.048 12.290 1.00 89.56 238 PRO A CA 1
ATOM 1871 C C . PRO A 1 238 ? -8.446 -14.586 11.068 1.00 89.56 238 PRO A C 1
ATOM 1873 O O . PRO A 1 238 ? -9.103 -13.555 11.113 1.00 89.56 238 PRO A O 1
ATOM 1876 N N . GLN A 1 239 ? -8.447 -15.354 9.985 1.00 88.75 239 GLN A N 1
ATOM 1877 C CA . GLN A 1 239 ? -9.163 -15.025 8.752 1.00 88.75 239 GLN A CA 1
ATOM 1878 C C . GLN A 1 239 ? -10.107 -16.173 8.367 1.00 88.75 239 GLN A C 1
ATOM 1880 O O . GLN A 1 239 ? -9.656 -17.192 7.819 1.00 88.75 239 GLN A O 1
ATOM 1885 N N . PRO A 1 240 ? -11.418 -16.039 8.656 1.00 88.06 240 PRO A N 1
ATOM 1886 C CA . PRO A 1 240 ? -12.438 -16.976 8.198 1.00 88.06 240 PRO A CA 1
ATOM 1887 C C . PRO A 1 240 ? -12.313 -17.255 6.695 1.00 88.06 240 PRO A C 1
ATOM 1889 O O . PRO A 1 240 ? -12.104 -16.345 5.898 1.00 88.06 240 PRO A O 1
ATOM 1892 N N . GLY A 1 241 ? -12.384 -18.532 6.308 1.00 88.00 241 GLY A N 1
ATOM 1893 C CA . GLY A 1 241 ? -12.264 -18.963 4.908 1.00 88.00 241 GLY A CA 1
ATOM 1894 C C . GLY A 1 241 ? -10.841 -18.986 4.331 1.00 88.00 241 GLY A C 1
ATOM 1895 O O . GLY A 1 241 ? -10.658 -19.551 3.257 1.00 88.00 241 GLY A O 1
ATOM 1896 N N . ILE A 1 242 ? -9.842 -18.441 5.037 1.00 88.81 242 ILE A N 1
ATOM 1897 C CA . ILE A 1 242 ? -8.447 -18.376 4.570 1.00 88.81 242 ILE A CA 1
ATOM 1898 C C . ILE A 1 242 ? -7.546 -19.278 5.419 1.00 88.81 242 ILE A C 1
ATOM 1900 O O . ILE A 1 242 ? -7.048 -20.290 4.931 1.00 88.81 242 ILE A O 1
ATOM 1904 N N . ASN A 1 243 ? -7.339 -18.934 6.694 1.00 90.31 243 ASN A N 1
ATOM 1905 C CA . ASN A 1 243 ? -6.406 -19.641 7.584 1.00 90.31 243 ASN A CA 1
ATOM 1906 C C . ASN A 1 243 ? -7.086 -20.264 8.819 1.00 90.31 243 ASN A C 1
ATOM 1908 O O . ASN A 1 243 ? -6.422 -20.905 9.635 1.00 90.31 243 ASN A O 1
ATOM 1912 N N . LEU A 1 244 ? -8.409 -20.116 8.947 1.00 90.50 244 LEU A N 1
ATOM 1913 C CA . LEU A 1 244 ? -9.203 -20.779 9.977 1.00 90.50 244 LEU A CA 1
ATOM 1914 C C . LEU A 1 244 ? -9.854 -22.070 9.449 1.00 90.50 244 LEU A C 1
ATOM 1916 O O . LEU A 1 244 ? -10.386 -22.084 8.337 1.00 90.50 244 LEU A O 1
ATOM 1920 N N . PRO A 1 245 ? -9.874 -23.161 10.241 1.00 92.31 245 PRO A N 1
ATOM 1921 C CA . PRO A 1 245 ? -10.565 -24.393 9.860 1.00 92.31 245 PRO A CA 1
ATOM 1922 C C . PRO A 1 245 ? -12.084 -24.182 9.818 1.00 92.31 245 PRO A C 1
ATOM 1924 O O . PRO A 1 245 ? -12.610 -23.397 10.593 1.00 92.31 245 PRO A O 1
ATOM 1927 N N . ALA A 1 246 ? -12.827 -24.936 9.002 1.00 92.31 246 ALA A N 1
ATOM 1928 C CA . ALA A 1 246 ? -14.280 -24.752 8.842 1.00 92.31 246 ALA A CA 1
ATOM 1929 C C . ALA A 1 246 ? -15.097 -24.794 10.156 1.00 92.31 246 ALA A C 1
ATOM 1931 O O . ALA A 1 246 ? -16.133 -24.146 10.258 1.00 92.31 246 ALA A O 1
ATOM 1932 N N . ASN A 1 247 ? -14.632 -25.521 11.178 1.00 92.56 247 ASN A N 1
ATOM 1933 C CA . ASN A 1 247 ? -15.272 -25.617 12.494 1.00 92.56 247 ASN A CA 1
ATOM 1934 C C . ASN A 1 247 ? -14.719 -24.622 13.535 1.00 92.56 247 ASN A C 1
ATOM 1936 O O . ASN A 1 247 ? -14.917 -24.822 14.738 1.00 92.56 247 ASN A O 1
ATOM 1940 N N . TRP A 1 248 ? -14.016 -23.569 13.103 1.00 91.12 248 TRP A N 1
ATOM 1941 C CA . TRP A 1 248 ? -13.329 -22.621 13.984 1.00 91.12 248 TRP A CA 1
ATOM 1942 C C . TRP A 1 248 ? -14.243 -22.036 15.071 1.00 91.12 248 TRP A C 1
ATOM 1944 O O . TRP A 1 248 ? -13.799 -21.920 16.209 1.00 91.12 248 TRP A O 1
ATOM 1954 N N . ARG A 1 249 ? -15.526 -21.782 14.762 1.00 88.69 249 ARG A N 1
ATOM 1955 C CA . ARG A 1 249 ? -16.532 -21.235 15.699 1.00 88.69 249 ARG A CA 1
ATOM 1956 C C . ARG A 1 249 ? -16.734 -22.089 16.951 1.00 88.69 249 ARG A C 1
ATOM 1958 O O . ARG A 1 249 ? -17.055 -21.572 18.008 1.00 88.69 249 ARG A O 1
ATOM 1965 N N . THR A 1 250 ? -16.574 -23.404 16.816 1.00 91.19 250 THR A N 1
ATOM 1966 C CA . THR A 1 250 ? -16.686 -24.356 17.936 1.00 91.19 250 THR A CA 1
ATOM 1967 C C . THR A 1 250 ? -15.338 -24.706 18.554 1.00 91.19 250 THR A C 1
ATOM 1969 O O . THR A 1 250 ? -15.285 -25.244 19.654 1.00 91.19 250 THR A O 1
ATOM 1972 N N . LYS A 1 251 ? -14.248 -24.454 17.824 1.00 91.75 251 LYS A N 1
ATOM 1973 C CA . LYS A 1 251 ? -12.897 -24.865 18.206 1.00 91.75 251 LYS A CA 1
ATOM 1974 C C . LYS A 1 251 ? -12.205 -23.831 19.090 1.00 91.75 251 LYS A C 1
ATOM 1976 O O . LYS A 1 251 ? -11.444 -24.224 19.965 1.00 91.75 251 LYS A O 1
ATOM 1981 N N . TYR A 1 252 ? -12.435 -22.551 18.820 1.00 90.69 252 TYR A N 1
ATOM 1982 C CA . TYR A 1 252 ? -11.772 -21.442 19.493 1.00 90.69 252 TYR A CA 1
ATOM 1983 C C . TYR A 1 252 ? -12.785 -20.611 20.269 1.00 90.69 252 TYR A C 1
ATOM 1985 O O . TYR A 1 252 ? -13.905 -20.394 19.805 1.00 90.69 252 TYR A O 1
ATOM 1993 N N . ALA A 1 253 ? -12.378 -20.119 21.432 1.00 86.75 253 ALA A N 1
ATOM 1994 C CA . ALA A 1 253 ? -13.147 -19.125 22.163 1.00 86.75 253 ALA A CA 1
ATOM 1995 C C . ALA A 1 253 ? -13.067 -17.760 21.459 1.00 86.75 253 ALA A C 1
ATOM 1997 O O . ALA A 1 253 ? -12.075 -17.435 20.805 1.00 86.75 253 ALA A O 1
ATOM 1998 N N . GLU A 1 254 ? -14.074 -16.907 21.656 1.00 82.44 254 GLU A N 1
ATOM 1999 C CA . GLU A 1 254 ? -14.130 -15.571 21.036 1.00 82.44 254 GLU A CA 1
ATOM 2000 C C . GLU A 1 254 ? -12.883 -14.719 21.329 1.00 82.44 254 GLU A C 1
ATOM 2002 O O . GLU A 1 254 ? -12.399 -13.980 20.474 1.00 82.44 254 GLU A O 1
ATOM 2007 N N . ASN A 1 255 ? -12.309 -14.865 22.527 1.00 83.94 255 ASN A N 1
ATOM 2008 C CA . ASN A 1 255 ? -11.120 -14.123 22.955 1.00 83.94 255 ASN A CA 1
ATOM 2009 C C . ASN A 1 255 ? -9.825 -14.576 22.265 1.00 83.94 255 ASN A C 1
ATOM 2011 O O . ASN A 1 255 ? -8.844 -13.835 22.278 1.00 83.94 255 ASN A O 1
ATOM 2015 N N . GLU A 1 256 ? -9.812 -15.769 21.670 1.00 86.25 256 GLU A N 1
ATOM 2016 C 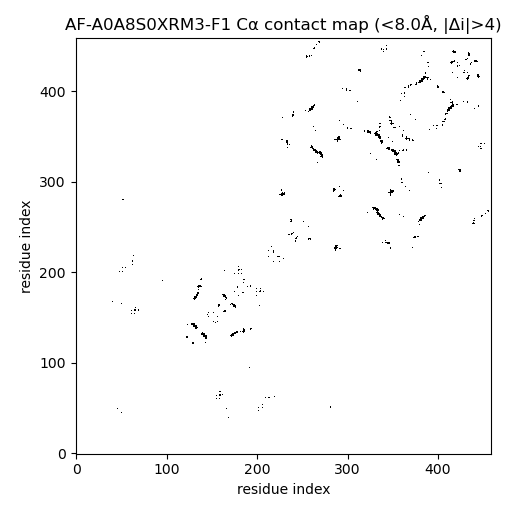CA . GLU A 1 256 ? -8.669 -16.293 20.917 1.00 86.25 256 GLU A CA 1
ATOM 2017 C C . GLU A 1 256 ? -8.655 -15.776 19.472 1.00 86.25 256 GLU A C 1
ATOM 2019 O O . GLU A 1 256 ? -7.606 -15.768 18.829 1.00 86.25 256 GLU A O 1
ATOM 2024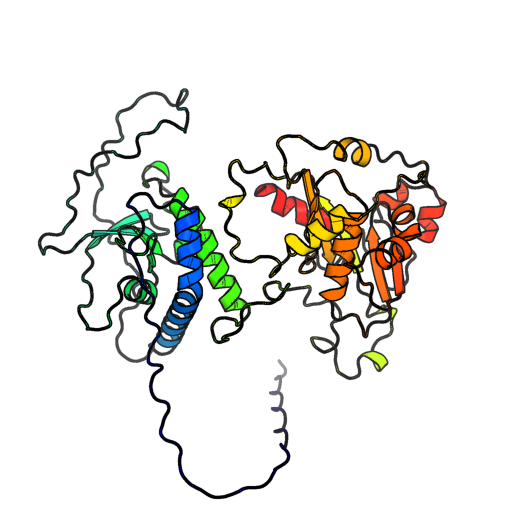 N N . LEU A 1 257 ? -9.803 -15.298 18.978 1.00 87.44 257 LEU A N 1
ATOM 2025 C CA . LEU A 1 257 ? -9.998 -14.838 17.601 1.00 87.44 257 LEU A CA 1
ATOM 2026 C C . LEU A 1 257 ? -10.038 -13.309 17.467 1.00 87.44 257 LEU A C 1
ATOM 2028 O O . LEU A 1 257 ? -10.506 -12.776 16.462 1.00 87.44 257 LEU A O 1
ATOM 2032 N N . LEU A 1 258 ? -9.544 -12.601 18.483 1.00 89.06 258 LEU A N 1
ATOM 2033 C CA . LEU A 1 258 ? -9.552 -11.147 18.528 1.00 89.06 258 LEU A CA 1
ATOM 2034 C C . LEU A 1 258 ? -8.572 -10.550 17.512 1.00 89.06 258 LEU A C 1
ATOM 2036 O O . LEU A 1 258 ? -7.358 -10.763 17.595 1.00 89.06 258 LEU A O 1
ATOM 2040 N N . TRP A 1 259 ? -9.100 -9.715 16.622 1.00 91.06 259 TRP A N 1
ATOM 2041 C CA . TRP A 1 259 ? -8.285 -8.791 15.845 1.00 91.06 259 TRP A CA 1
ATOM 2042 C C . TRP A 1 259 ? -7.892 -7.591 16.681 1.00 91.06 259 TRP A C 1
ATOM 2044 O O . TRP A 1 259 ? -8.721 -7.032 17.391 1.00 91.06 259 TRP A O 1
ATOM 2054 N N . THR A 1 260 ? -6.637 -7.173 16.568 1.00 94.00 260 THR A N 1
ATOM 2055 C CA . THR A 1 260 ? -6.157 -5.941 17.190 1.00 94.00 260 THR A CA 1
ATOM 2056 C C . THR A 1 260 ? -5.656 -5.006 16.110 1.00 94.00 260 THR A C 1
ATOM 2058 O O . THR A 1 260 ? -4.714 -5.354 15.396 1.00 94.00 260 THR A O 1
ATOM 2061 N N . LEU A 1 261 ? -6.295 -3.848 15.994 1.00 95.62 261 LEU A N 1
ATOM 2062 C CA . LEU A 1 261 ? -5.944 -2.781 15.072 1.00 95.62 261 LEU A CA 1
ATOM 2063 C C . LEU A 1 261 ? -5.403 -1.599 15.870 1.00 95.62 261 LEU A C 1
ATOM 2065 O O . LEU A 1 261 ? -5.994 -1.211 16.875 1.00 95.62 261 LEU A O 1
ATOM 2069 N N . VAL A 1 262 ? -4.285 -1.052 15.419 1.00 96.62 262 VAL A N 1
ATOM 2070 C CA . VAL A 1 262 ? -3.673 0.168 15.954 1.00 96.62 262 VAL A CA 1
ATOM 2071 C C . VAL A 1 262 ? -3.733 1.218 14.857 1.00 96.62 262 VAL A C 1
ATOM 2073 O O . VAL A 1 262 ? -3.501 0.876 13.697 1.00 96.62 262 VAL A O 1
ATOM 2076 N N . VAL A 1 263 ? -4.061 2.456 15.212 1.00 96.50 263 VAL A N 1
ATOM 2077 C CA . VAL A 1 263 ? -4.068 3.597 14.294 1.00 96.50 263 VAL A CA 1
ATOM 2078 C C . VAL A 1 263 ? -3.213 4.721 14.843 1.00 96.50 263 VAL A C 1
ATOM 2080 O O . VAL A 1 263 ? -3.279 5.012 16.034 1.00 96.50 263 VAL A O 1
ATOM 2083 N N . ASP A 1 264 ? -2.446 5.334 13.950 1.00 94.69 264 ASP A N 1
ATOM 2084 C CA . ASP A 1 264 ? -1.592 6.480 14.241 1.00 94.69 264 ASP A CA 1
ATOM 2085 C C . ASP A 1 264 ? -1.297 7.269 12.949 1.00 94.69 264 ASP A C 1
ATOM 2087 O O . ASP A 1 264 ? -1.405 6.728 11.835 1.00 94.69 264 ASP A O 1
ATOM 2091 N N . GLY A 1 265 ? -0.956 8.549 13.103 1.00 93.31 265 GLY A N 1
ATOM 2092 C CA . GLY A 1 265 ? -0.557 9.458 12.037 1.00 93.31 265 GLY A CA 1
ATOM 2093 C C . GLY A 1 265 ? 0.955 9.705 11.993 1.00 93.31 265 GLY A C 1
ATOM 2094 O O . GLY A 1 265 ? 1.607 9.998 12.986 1.00 93.31 265 GLY A O 1
ATOM 2095 N N . ASN A 1 266 ? 1.520 9.684 10.791 1.00 92.88 266 ASN A N 1
ATOM 2096 C CA . ASN A 1 266 ? 2.900 10.047 10.513 1.00 92.88 266 ASN A CA 1
ATOM 2097 C C . ASN A 1 266 ? 2.987 11.405 9.804 1.00 92.88 266 ASN A C 1
ATOM 2099 O O . ASN A 1 266 ? 2.683 11.520 8.616 1.00 92.88 266 ASN A O 1
ATOM 2103 N N . PHE A 1 267 ? 3.466 12.422 10.518 1.00 89.50 267 PHE A N 1
ATOM 2104 C CA . PHE A 1 267 ? 3.623 13.790 10.007 1.00 89.50 267 PHE A CA 1
ATOM 2105 C C . PHE A 1 267 ? 4.971 14.065 9.330 1.00 89.50 267 PHE A C 1
ATOM 2107 O O . PHE A 1 267 ? 5.167 15.151 8.790 1.00 89.50 267 PHE A O 1
ATOM 2114 N N . THR A 1 268 ? 5.905 13.111 9.363 1.00 88.44 268 THR A N 1
ATOM 2115 C CA . THR A 1 268 ? 7.139 13.176 8.563 1.00 88.44 268 THR A CA 1
ATOM 2116 C C . THR A 1 268 ? 6.861 12.787 7.114 1.00 88.44 268 THR A C 1
ATOM 2118 O O . THR A 1 268 ? 7.462 13.358 6.213 1.00 88.44 268 THR A O 1
ATOM 2121 N N . ALA A 1 269 ? 5.894 11.888 6.897 1.00 88.38 269 ALA A N 1
ATOM 2122 C CA . ALA A 1 269 ? 5.399 11.483 5.583 1.00 88.38 269 ALA A CA 1
ATOM 2123 C C . ALA A 1 269 ? 4.473 12.532 4.949 1.00 88.38 269 ALA A C 1
ATOM 2125 O O . ALA A 1 269 ? 3.299 12.265 4.680 1.00 88.38 269 ALA A O 1
ATOM 2126 N N . ASP A 1 270 ? 4.984 13.747 4.772 1.00 89.88 270 ASP A N 1
ATOM 2127 C CA . ASP A 1 270 ? 4.267 14.839 4.127 1.00 89.88 270 ASP A CA 1
ATOM 2128 C C . ASP A 1 270 ? 4.475 14.860 2.605 1.00 89.88 270 ASP A C 1
ATOM 2130 O O . ASP A 1 270 ? 5.301 14.139 2.048 1.00 89.88 270 ASP A O 1
ATOM 2134 N N . HIS A 1 271 ? 3.653 15.640 1.905 1.00 89.38 271 HIS A N 1
ATOM 2135 C CA . HIS A 1 271 ? 3.743 15.758 0.458 1.00 89.38 271 HIS A CA 1
ATOM 2136 C C . HIS A 1 271 ? 3.589 17.214 0.020 1.00 89.38 271 HIS A C 1
ATOM 2138 O O . HIS A 1 271 ? 2.677 17.950 0.426 1.00 89.38 271 HIS A O 1
ATOM 2144 N N . LEU A 1 272 ? 4.534 17.642 -0.817 1.00 89.81 272 LEU A N 1
ATOM 2145 C CA . LEU A 1 272 ? 4.530 18.961 -1.428 1.00 89.81 272 LEU A CA 1
ATOM 2146 C C . LEU A 1 272 ? 3.499 19.008 -2.548 1.00 89.81 272 LEU A C 1
ATOM 2148 O O . LEU A 1 272 ? 3.400 18.105 -3.380 1.00 89.81 272 LEU A O 1
ATOM 2152 N N . ARG A 1 273 ? 2.794 20.134 -2.641 1.00 88.88 273 ARG A N 1
ATOM 2153 C CA . ARG A 1 273 ? 1.839 20.346 -3.721 1.00 88.88 273 ARG A CA 1
ATOM 2154 C C . ARG A 1 273 ? 2.558 20.323 -5.064 1.00 88.88 273 ARG A C 1
ATOM 2156 O O . ARG A 1 273 ? 3.439 21.141 -5.339 1.00 88.88 273 ARG A O 1
ATOM 2163 N N . GLN A 1 274 ? 2.121 19.423 -5.934 1.00 86.19 274 GLN A N 1
ATOM 2164 C CA . GLN A 1 274 ? 2.647 19.330 -7.289 1.00 86.19 274 GLN A CA 1
ATOM 2165 C C . GLN A 1 274 ? 2.324 20.599 -8.087 1.00 86.19 274 GLN A C 1
ATOM 2167 O O . GLN A 1 274 ? 1.203 21.107 -8.043 1.00 86.19 274 GLN A O 1
ATOM 2172 N N . LYS A 1 275 ? 3.290 21.087 -8.878 1.00 87.62 275 LYS A N 1
ATOM 2173 C CA . LYS A 1 275 ? 3.089 22.244 -9.772 1.00 87.62 275 LYS A CA 1
ATOM 2174 C C . LYS A 1 275 ? 2.017 21.971 -10.836 1.00 87.62 275 LYS A C 1
ATOM 2176 O O . LYS A 1 275 ? 1.275 22.875 -11.205 1.00 87.62 275 LYS A O 1
ATOM 2181 N N . ARG A 1 276 ? 1.948 20.729 -11.332 1.00 88.19 276 ARG A N 1
ATOM 2182 C CA . ARG A 1 276 ? 1.019 20.280 -12.383 1.00 88.19 276 ARG A CA 1
ATOM 2183 C C . ARG A 1 276 ? 0.346 18.960 -11.977 1.00 88.19 276 ARG A C 1
ATOM 2185 O O . ARG A 1 276 ? 0.733 17.902 -12.464 1.00 88.19 276 ARG A O 1
ATOM 2192 N N . PRO A 1 277 ? -0.648 18.991 -11.070 1.00 85.88 277 PRO A N 1
ATOM 2193 C CA . PRO A 1 277 ? -1.296 17.774 -10.571 1.00 85.88 277 PRO A CA 1
ATOM 2194 C C . PRO A 1 277 ? -2.085 17.026 -11.658 1.00 85.88 277 PRO A C 1
ATOM 2196 O O . PRO A 1 277 ? -2.283 15.820 -11.549 1.00 85.88 277 PRO A O 1
ATOM 2199 N N . ALA A 1 278 ? -2.504 17.724 -12.720 1.00 87.06 278 ALA A N 1
ATOM 2200 C CA . ALA A 1 278 ? -3.180 17.126 -13.872 1.00 87.06 278 ALA A CA 1
ATOM 2201 C C . ALA A 1 278 ? -2.289 16.143 -14.654 1.00 87.06 278 ALA A C 1
ATOM 2203 O O . ALA A 1 278 ? -2.815 15.252 -15.314 1.00 87.06 278 ALA A O 1
ATOM 2204 N N . ASP A 1 279 ? -0.963 16.267 -14.538 1.00 87.88 279 ASP A N 1
ATOM 2205 C CA . ASP A 1 279 ? -0.011 15.401 -15.238 1.00 87.88 279 ASP A CA 1
ATOM 2206 C C . ASP A 1 279 ? 0.270 14.103 -14.456 1.00 87.88 279 ASP A C 1
ATOM 2208 O O . ASP A 1 279 ? 1.013 13.246 -14.932 1.00 87.88 279 ASP A O 1
ATOM 2212 N N . ASN A 1 280 ? -0.251 13.956 -13.230 1.00 87.94 280 ASN A N 1
ATOM 2213 C CA . ASN A 1 280 ? 0.110 12.844 -12.356 1.00 87.94 280 ASN A CA 1
ATOM 2214 C C . ASN A 1 280 ? -0.489 11.513 -12.845 1.00 87.94 280 ASN A C 1
ATOM 2216 O O . ASN A 1 280 ? -1.695 11.387 -13.064 1.00 87.94 280 ASN A O 1
ATOM 2220 N N . VAL A 1 281 ? 0.360 10.488 -12.962 1.00 91.00 281 VAL A N 1
ATOM 2221 C CA . VAL A 1 281 ? -0.020 9.166 -13.472 1.00 91.00 281 VAL A CA 1
ATOM 2222 C C . VAL A 1 281 ? 0.003 8.129 -12.356 1.00 91.00 281 VAL A C 1
ATOM 2224 O O . VAL A 1 281 ? 1.059 7.703 -11.878 1.00 91.00 281 VAL A O 1
ATOM 2227 N N . TRP A 1 282 ? -1.186 7.659 -11.991 1.00 90.69 282 TRP A N 1
ATOM 2228 C CA . TRP A 1 282 ? -1.381 6.601 -11.005 1.00 90.69 282 TRP A CA 1
ATOM 2229 C C . TRP A 1 282 ? -1.240 5.225 -11.669 1.00 90.69 282 TRP A C 1
ATOM 2231 O O . TRP A 1 282 ? -2.014 4.874 -12.569 1.00 90.69 282 TRP A O 1
ATOM 2241 N N . LEU A 1 283 ? -0.244 4.443 -11.238 1.00 92.38 283 LEU A N 1
ATOM 2242 C CA . LEU A 1 283 ? -0.042 3.058 -11.698 1.00 92.38 283 LEU A CA 1
ATOM 2243 C C . LEU A 1 283 ? -0.921 2.047 -10.943 1.00 92.38 283 LEU A C 1
ATOM 2245 O O . LEU A 1 283 ? -1.322 1.041 -11.528 1.00 92.38 283 LEU A O 1
ATOM 2249 N N . SER A 1 284 ? -1.220 2.340 -9.674 1.00 90.44 284 SER A N 1
ATOM 2250 C CA . SER A 1 284 ? -2.071 1.542 -8.787 1.00 90.44 284 SER A CA 1
ATOM 2251 C C . SER A 1 284 ? -2.820 2.462 -7.823 1.00 90.44 284 SER A C 1
ATOM 2253 O O . SER A 1 284 ? -2.304 2.810 -6.765 1.00 90.44 284 SER A O 1
ATOM 2255 N N . GLU A 1 285 ? -4.021 2.899 -8.202 1.00 91.75 285 GLU A N 1
ATOM 2256 C CA . GLU A 1 285 ? -4.870 3.761 -7.369 1.00 91.75 285 GLU A CA 1
ATOM 2257 C C . GLU A 1 285 ? -5.773 2.898 -6.481 1.00 91.75 285 GLU A C 1
ATOM 2259 O O . GLU A 1 285 ? -6.594 2.143 -6.991 1.00 91.75 285 GLU A O 1
ATOM 2264 N N . GLY A 1 286 ? -5.609 2.959 -5.156 1.00 93.56 286 GLY A N 1
ATOM 2265 C CA . GLY A 1 286 ? -6.464 2.218 -4.216 1.00 93.56 286 GLY A CA 1
ATOM 2266 C C . GLY A 1 286 ? -6.323 0.690 -4.238 1.00 93.56 286 GLY A C 1
ATOM 2267 O O . GLY A 1 286 ? -6.994 -0.005 -3.479 1.00 93.56 286 GLY A O 1
ATOM 2268 N N . GLN A 1 287 ? -5.461 0.147 -5.099 1.00 95.12 287 GLN A N 1
ATOM 2269 C CA . GLN A 1 287 ? -5.261 -1.295 -5.270 1.00 95.12 287 GLN A CA 1
ATOM 2270 C C . GLN A 1 287 ? -4.375 -1.909 -4.176 1.00 95.12 287 GLN A C 1
ATOM 2272 O O . GLN A 1 287 ? -4.339 -3.124 -4.048 1.00 95.12 287 GLN A O 1
ATOM 2277 N N . GLY A 1 288 ? -3.646 -1.097 -3.405 1.00 94.56 288 GLY A N 1
ATOM 2278 C CA . GLY A 1 288 ? -2.674 -1.556 -2.408 1.00 94.56 288 GLY A CA 1
ATOM 2279 C C . GLY A 1 288 ? -3.019 -1.138 -0.975 1.00 94.56 288 GLY A C 1
ATOM 2280 O O . GLY A 1 288 ? -4.162 -1.230 -0.526 1.00 94.56 288 GLY A O 1
ATOM 2281 N N . MET A 1 289 ? -2.000 -0.689 -0.236 1.00 93.69 289 MET A N 1
ATOM 2282 C CA . MET A 1 289 ? -2.147 -0.222 1.152 1.00 93.69 289 MET A CA 1
ATOM 2283 C C . MET A 1 289 ? -2.832 1.144 1.256 1.00 93.69 289 MET A C 1
ATOM 2285 O O . MET A 1 289 ? -3.536 1.405 2.230 1.00 93.69 289 MET A O 1
ATOM 2289 N N . THR A 1 290 ? -2.649 2.002 0.253 1.00 94.69 290 THR A N 1
ATOM 2290 C CA . THR A 1 290 ? -3.277 3.323 0.181 1.00 94.69 290 THR A CA 1
ATOM 2291 C C . THR A 1 290 ? -4.702 3.236 -0.344 1.00 94.69 290 THR A C 1
ATOM 2293 O O . THR A 1 290 ? -5.034 2.363 -1.149 1.00 94.69 290 THR A O 1
ATOM 2296 N N . THR A 1 291 ? -5.564 4.134 0.129 1.00 95.31 291 THR A N 1
ATOM 2297 C CA . THR A 1 291 ? -6.959 4.190 -0.313 1.00 95.31 291 THR A CA 1
ATOM 2298 C C . THR A 1 291 ? -7.120 4.785 -1.720 1.00 95.31 291 THR A C 1
ATOM 2300 O O . THR A 1 291 ? -6.193 5.357 -2.292 1.00 95.31 291 THR A O 1
ATOM 2303 N N . SER A 1 292 ? -8.323 4.662 -2.287 1.00 94.56 292 SER A N 1
ATOM 2304 C CA . SER A 1 292 ? -8.677 5.312 -3.556 1.00 94.56 292 SER A CA 1
ATOM 2305 C C . SER A 1 292 ? -8.853 6.818 -3.359 1.00 94.56 292 SER A C 1
ATOM 2307 O O . SER A 1 292 ? -9.578 7.242 -2.456 1.00 94.56 292 SER A O 1
ATOM 2309 N N . TRP A 1 293 ? -8.258 7.633 -4.233 1.00 93.00 293 TRP A N 1
ATOM 2310 C CA . TRP A 1 293 ? -8.203 9.084 -4.041 1.00 93.00 293 TRP A CA 1
ATOM 2311 C C . TRP A 1 293 ? -9.596 9.719 -4.064 1.00 93.00 293 TRP A C 1
ATOM 2313 O O . TRP A 1 293 ? -9.973 10.439 -3.135 1.00 93.00 293 TRP A O 1
ATOM 2323 N N . LYS A 1 294 ? -10.383 9.430 -5.108 1.00 93.56 294 LYS A N 1
ATOM 2324 C CA . LYS A 1 294 ? -11.670 10.101 -5.343 1.00 93.56 294 LYS A CA 1
ATOM 2325 C C . LYS A 1 294 ? -12.714 9.838 -4.243 1.00 93.56 294 LYS A C 1
ATOM 2327 O O . LYS A 1 294 ? -13.219 10.821 -3.699 1.00 93.56 294 LYS A O 1
ATOM 2332 N N . PRO A 1 295 ? -13.043 8.581 -3.883 1.00 94.88 295 PRO A N 1
ATOM 2333 C CA . PRO A 1 295 ? -14.028 8.299 -2.836 1.00 94.88 295 PRO A CA 1
ATOM 2334 C C . PRO A 1 295 ? -13.648 8.914 -1.485 1.00 94.88 295 PRO A C 1
ATOM 2336 O O . PRO A 1 295 ? -14.494 9.497 -0.807 1.00 94.88 295 PRO A O 1
ATOM 2339 N N . TYR A 1 296 ? -12.361 8.858 -1.137 1.00 96.25 296 TYR A N 1
ATOM 2340 C CA . TYR A 1 296 ? -11.843 9.453 0.086 1.00 96.25 296 TYR A CA 1
ATOM 2341 C C . TYR A 1 296 ? -12.003 10.977 0.095 1.00 96.25 296 TYR A C 1
ATOM 2343 O O . TYR A 1 296 ? -12.551 11.546 1.037 1.00 96.25 296 TYR A O 1
ATOM 2351 N N . HIS A 1 297 ? -11.610 11.658 -0.984 1.00 94.62 297 HIS A N 1
ATOM 2352 C CA . HIS A 1 297 ? -11.760 13.111 -1.084 1.00 94.62 297 HIS A CA 1
ATOM 2353 C C . HIS A 1 297 ? -13.225 13.550 -1.087 1.00 94.62 297 HIS A C 1
ATOM 2355 O O . HIS A 1 297 ? -13.558 14.594 -0.525 1.00 94.62 297 HIS A O 1
ATOM 2361 N N . ASP A 1 298 ? -14.112 12.765 -1.694 1.00 95.94 298 ASP A N 1
ATOM 2362 C CA . ASP A 1 298 ? -15.544 13.044 -1.683 1.00 95.94 298 ASP A CA 1
ATOM 2363 C C . ASP A 1 298 ? -16.147 12.877 -0.271 1.00 95.94 298 ASP A C 1
ATOM 2365 O O . ASP A 1 298 ? -16.967 13.705 0.136 1.00 95.94 298 ASP A O 1
ATOM 2369 N N . HIS A 1 299 ? -15.662 11.919 0.530 1.00 95.25 299 HIS A N 1
ATOM 2370 C CA . HIS A 1 299 ? -15.967 11.831 1.963 1.00 95.25 299 HIS A CA 1
ATOM 2371 C C . HIS A 1 299 ? -15.462 13.056 2.743 1.00 95.25 299 HIS A C 1
ATOM 2373 O O . HIS A 1 299 ? -16.221 13.681 3.489 1.00 95.25 299 HIS A O 1
ATOM 2379 N N . LEU A 1 300 ? -14.209 13.461 2.532 1.00 94.56 300 LEU A N 1
ATOM 2380 C CA . LEU A 1 300 ? -13.612 14.591 3.248 1.00 94.56 300 LEU A CA 1
ATOM 2381 C C . LEU A 1 300 ? -14.322 15.930 2.998 1.00 94.56 300 LEU A C 1
ATOM 2383 O O . LEU A 1 300 ? -14.278 16.803 3.865 1.00 94.56 300 LEU A O 1
ATOM 2387 N N . LYS A 1 301 ? -14.968 16.109 1.837 1.00 94.06 301 LYS A N 1
ATOM 2388 C CA . LYS A 1 301 ? -15.739 17.324 1.503 1.00 94.06 301 LYS A CA 1
ATOM 2389 C C . LYS A 1 301 ? -17.001 17.481 2.347 1.00 94.06 301 LYS A C 1
ATOM 2391 O O . LYS A 1 301 ? -17.418 18.607 2.607 1.00 94.06 301 LYS A O 1
ATOM 2396 N N . ILE A 1 302 ? -17.627 16.371 2.733 1.00 93.25 302 ILE A N 1
ATOM 2397 C CA . ILE A 1 302 ? -18.887 16.380 3.487 1.00 93.25 302 ILE A CA 1
ATOM 2398 C C . ILE A 1 302 ? -18.676 16.179 4.989 1.00 93.25 302 ILE A C 1
ATOM 2400 O O . ILE A 1 302 ? -19.545 16.545 5.784 1.00 93.25 302 ILE A O 1
ATOM 2404 N N . ALA A 1 303 ? -17.539 15.597 5.378 1.00 91.38 303 ALA A N 1
ATOM 2405 C CA . ALA A 1 303 ? -17.224 15.304 6.763 1.00 91.38 303 ALA A CA 1
ATOM 2406 C C . ALA A 1 303 ? -17.111 16.597 7.583 1.00 91.38 303 ALA A C 1
ATOM 2408 O O . ALA A 1 303 ? -16.415 17.547 7.216 1.00 91.38 303 ALA A O 1
ATOM 2409 N N . ARG A 1 304 ? -17.814 16.635 8.718 1.00 85.56 304 ARG A N 1
ATOM 2410 C CA . ARG A 1 304 ? -17.827 17.781 9.631 1.00 85.56 304 ARG A CA 1
ATOM 2411 C C . ARG A 1 304 ? -17.007 17.464 10.870 1.00 85.56 304 ARG A C 1
ATOM 2413 O O . ARG A 1 304 ? -17.380 16.596 11.653 1.00 85.56 304 ARG A O 1
ATOM 2420 N N . GLU A 1 305 ? -15.938 18.223 11.077 1.00 81.88 305 GLU A N 1
ATOM 2421 C CA . GLU A 1 305 ? -15.158 18.164 12.311 1.00 81.88 305 GLU A CA 1
ATOM 2422 C C . GLU A 1 305 ? -15.853 18.968 13.406 1.00 81.88 305 GLU A C 1
ATOM 2424 O O . GLU A 1 305 ? -16.083 20.171 13.265 1.00 81.88 305 GLU A O 1
ATOM 2429 N N . THR A 1 306 ? -16.187 18.302 14.508 1.00 73.12 306 THR A N 1
ATOM 2430 C CA . THR A 1 306 ? -16.735 18.958 15.695 1.00 73.12 306 THR A CA 1
ATOM 2431 C C . THR A 1 306 ? -15.662 18.939 16.768 1.00 73.12 306 THR A C 1
ATOM 2433 O O . THR A 1 306 ? -15.316 17.873 17.265 1.00 73.12 306 THR A O 1
ATOM 2436 N N . LYS A 1 307 ? -15.134 20.113 17.133 1.00 67.06 307 LYS A N 1
ATOM 2437 C CA . LYS A 1 307 ? -14.251 20.218 18.298 1.00 67.06 307 LYS A CA 1
ATOM 2438 C C . LYS A 1 307 ? -15.079 19.952 19.546 1.00 67.06 307 LYS A C 1
ATOM 2440 O O . LYS A 1 307 ? -15.972 20.731 19.879 1.00 67.06 307 LYS A O 1
ATOM 2445 N N . GLU A 1 308 ? -14.807 18.838 20.202 1.00 66.19 308 GLU A N 1
ATOM 2446 C CA . GLU A 1 308 ? -15.405 18.511 21.488 1.00 66.19 308 GLU A CA 1
ATOM 2447 C C . GLU A 1 308 ? -14.459 18.902 22.606 1.00 66.19 308 GLU A C 1
ATOM 2449 O O . GLU A 1 308 ? -13.246 18.959 22.423 1.00 66.19 308 GLU A O 1
ATOM 2454 N N . LYS A 1 309 ? -15.033 19.216 23.766 1.00 67.44 309 LYS A N 1
ATOM 2455 C CA . LYS A 1 309 ? -14.224 19.427 24.954 1.00 67.44 309 LYS A CA 1
ATOM 2456 C C . LYS A 1 309 ? -13.613 18.087 25.336 1.00 67.44 309 LYS A C 1
ATOM 2458 O O . LYS A 1 309 ? -14.353 17.113 25.500 1.00 67.44 309 LYS A O 1
ATOM 2463 N N . ASP A 1 310 ? -12.298 18.073 25.498 1.00 67.25 310 ASP A N 1
ATOM 2464 C CA . ASP A 1 310 ? -11.585 16.883 25.926 1.00 67.25 310 ASP A CA 1
ATOM 2465 C C . ASP A 1 310 ? -12.189 16.381 27.250 1.00 67.25 310 ASP A C 1
ATOM 2467 O O . ASP A 1 310 ? -12.270 17.133 28.226 1.00 67.25 310 ASP A O 1
ATOM 2471 N N . PRO A 1 311 ? -12.670 15.126 27.309 1.00 66.94 311 PRO A N 1
ATOM 2472 C CA . PRO A 1 311 ? -13.175 14.530 28.540 1.00 66.94 311 PRO A CA 1
ATOM 2473 C C . PRO A 1 311 ? -12.044 14.196 29.520 1.00 66.94 311 PRO A C 1
ATOM 2475 O O . PRO A 1 311 ? -12.326 13.761 30.633 1.00 66.94 311 PRO A O 1
ATOM 2478 N N . CYS A 1 312 ? -10.787 14.345 29.096 1.00 70.75 312 CYS A N 1
ATOM 2479 C CA . CYS A 1 312 ? -9.584 14.204 29.896 1.00 70.75 312 CYS A CA 1
ATOM 2480 C C . CYS A 1 312 ? -8.772 15.501 29.802 1.00 70.75 312 CYS A C 1
ATOM 2482 O O . CYS A 1 312 ? -8.538 15.991 28.703 1.00 70.75 312 CYS A O 1
ATOM 2484 N N . ASP A 1 313 ? -8.285 16.018 30.931 1.00 61.66 313 ASP A N 1
ATOM 2485 C CA . ASP A 1 313 ? -7.442 17.229 30.992 1.00 61.66 313 ASP A CA 1
ATOM 2486 C C . ASP A 1 313 ? -6.006 17.004 30.452 1.00 61.66 313 ASP A C 1
ATOM 2488 O O . ASP A 1 313 ? -5.069 17.736 30.775 1.00 61.66 313 ASP A O 1
ATOM 2492 N N . SER A 1 314 ? -5.797 15.962 29.645 1.00 56.34 314 SER A N 1
ATOM 2493 C CA . SER A 1 314 ? -4.506 15.627 29.054 1.00 56.34 314 SER A CA 1
ATOM 2494 C C . SER A 1 314 ? -4.175 16.614 27.933 1.00 56.34 314 SER A C 1
ATOM 2496 O O . SER A 1 314 ? -4.716 16.523 26.830 1.00 56.34 314 SER A O 1
ATOM 2498 N N . ASN A 1 315 ? -3.265 17.551 28.207 1.00 52.16 315 ASN A N 1
ATOM 2499 C CA . ASN A 1 315 ? -2.718 18.480 27.217 1.00 52.16 315 ASN A CA 1
ATOM 2500 C C . ASN A 1 315 ? -1.802 17.741 26.224 1.00 52.16 315 ASN A C 1
ATOM 2502 O O . ASN A 1 315 ? -0.575 17.841 26.301 1.00 52.16 315 ASN A O 1
ATOM 2506 N N . PHE A 1 316 ? -2.376 17.034 25.250 1.00 56.31 316 PHE A N 1
ATOM 2507 C CA . PHE A 1 316 ? -1.631 16.549 24.086 1.00 56.31 316 PHE A CA 1
ATOM 2508 C C . PHE A 1 316 ? -1.337 17.726 23.141 1.00 56.31 316 PHE A C 1
ATOM 2510 O O . PHE A 1 316 ? -1.920 17.881 22.070 1.00 56.31 316 PHE A O 1
ATOM 2517 N N . ASN A 1 317 ? -0.407 18.595 23.550 1.00 45.81 317 ASN A N 1
ATOM 2518 C CA . ASN A 1 317 ? 0.018 19.779 22.793 1.00 45.81 317 ASN A CA 1
ATOM 2519 C C . ASN A 1 317 ? 0.558 19.445 21.387 1.00 45.81 317 ASN A C 1
ATOM 2521 O O . ASN A 1 317 ? 0.568 20.321 20.520 1.00 45.81 317 ASN A O 1
ATOM 2525 N N . ALA A 1 318 ? 0.978 18.197 21.151 1.00 49.34 318 ALA A N 1
ATOM 2526 C CA . ALA A 1 318 ? 1.436 17.707 19.852 1.00 49.34 318 ALA A CA 1
ATOM 2527 C C . ALA A 1 318 ? 0.336 17.780 18.773 1.00 49.34 318 ALA A C 1
ATOM 2529 O O . ALA A 1 318 ? 0.586 18.308 17.688 1.00 49.34 318 ALA A O 1
ATOM 2530 N N . LEU A 1 319 ? -0.903 17.385 19.101 1.00 53.09 319 LEU A N 1
ATOM 2531 C CA . LEU A 1 319 ? -2.049 17.447 18.182 1.00 53.09 319 LEU A CA 1
ATOM 2532 C C . LEU A 1 319 ? -2.364 18.890 17.765 1.00 53.09 319 LEU A C 1
ATOM 2534 O O . LEU A 1 319 ? -2.682 19.163 16.610 1.00 53.09 319 LEU A O 1
ATOM 2538 N N . ASN A 1 320 ? -2.237 19.849 18.686 1.00 49.75 320 ASN A N 1
ATOM 2539 C CA . ASN A 1 320 ? -2.546 21.252 18.402 1.00 49.75 320 ASN A CA 1
ATOM 2540 C C . ASN A 1 320 ? -1.550 21.905 17.428 1.00 49.75 320 ASN A C 1
ATOM 2542 O O . ASN A 1 320 ? -1.968 22.754 16.647 1.00 49.75 320 ASN A O 1
ATOM 2546 N N . ARG A 1 321 ? -0.273 21.488 17.421 1.00 48.66 321 ARG A N 1
ATOM 2547 C CA . ARG A 1 321 ? 0.740 21.980 16.464 1.00 48.66 321 ARG A CA 1
ATOM 2548 C C . ARG A 1 321 ? 0.677 21.273 15.105 1.00 48.66 321 ARG A C 1
ATOM 2550 O O . ARG A 1 321 ? 0.884 21.919 14.086 1.00 48.66 321 ARG A O 1
ATOM 2557 N N . ALA A 1 322 ? 0.325 19.985 15.072 1.00 51.25 322 ALA A N 1
ATOM 2558 C CA . ALA A 1 322 ? 0.155 19.216 13.830 1.00 51.25 322 ALA A CA 1
ATOM 2559 C C . ALA A 1 322 ? -1.058 19.662 12.978 1.00 51.25 322 ALA A C 1
ATOM 2561 O O . ALA A 1 322 ? -1.165 19.340 11.793 1.00 51.25 322 ALA A O 1
ATOM 2562 N N . ASN A 1 323 ? -1.981 20.424 13.574 1.00 54.81 323 ASN A N 1
ATOM 2563 C CA . ASN A 1 323 ? -3.213 20.901 12.944 1.00 54.81 323 ASN A CA 1
ATOM 2564 C C . ASN A 1 323 ? -3.045 22.141 12.042 1.00 54.81 323 ASN A C 1
ATOM 2566 O O . ASN A 1 323 ? -4.027 22.584 11.433 1.00 54.81 323 ASN A O 1
ATOM 2570 N N . GLU A 1 324 ? -1.844 22.713 11.928 1.00 63.38 324 GLU A N 1
ATOM 2571 C CA . GLU A 1 324 ? -1.597 23.844 11.030 1.00 63.38 324 GLU A CA 1
ATOM 2572 C C . GLU A 1 324 ? -1.414 23.360 9.585 1.00 63.38 324 GLU A C 1
ATOM 2574 O O . GLU A 1 324 ? -0.449 22.685 9.229 1.00 63.38 324 GLU A O 1
ATOM 2579 N N . ALA A 1 325 ? -2.381 23.693 8.727 1.0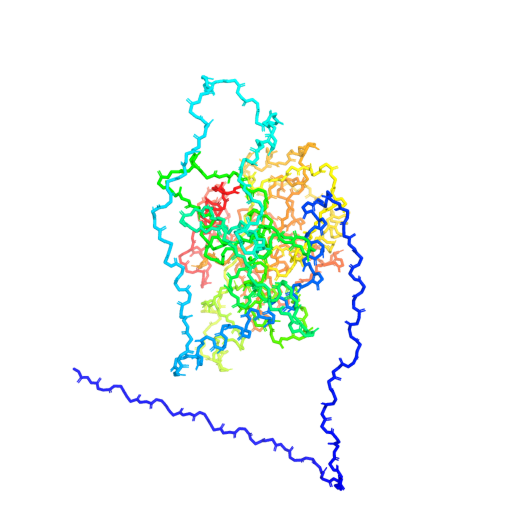0 66.06 325 ALA A N 1
ATOM 2580 C CA . ALA A 1 325 ? -2.271 23.445 7.296 1.00 66.06 325 ALA A CA 1
ATOM 2581 C C . ALA A 1 325 ? -1.156 24.319 6.710 1.00 66.06 325 ALA A C 1
ATOM 2583 O O . ALA A 1 325 ? -1.160 25.539 6.886 1.00 66.06 325 ALA A O 1
ATOM 2584 N N . VAL A 1 326 ? -0.230 23.705 5.977 1.00 75.00 326 VAL A N 1
ATOM 2585 C CA . VAL A 1 326 ? 0.875 24.426 5.345 1.00 75.00 326 VAL A CA 1
ATOM 2586 C C . VAL A 1 326 ? 0.538 24.667 3.876 1.00 75.00 326 VAL A C 1
ATOM 2588 O O . VAL A 1 326 ? 0.275 23.734 3.124 1.00 75.00 326 VAL A O 1
ATOM 2591 N N . ALA A 1 327 ? 0.535 25.930 3.441 1.00 78.94 327 ALA A N 1
ATOM 2592 C CA . ALA A 1 327 ? -0.023 26.326 2.143 1.00 78.94 327 ALA A CA 1
ATOM 2593 C C . ALA A 1 327 ? 0.638 25.664 0.918 1.00 78.94 327 ALA A C 1
ATOM 2595 O O . ALA A 1 327 ? -0.029 25.519 -0.108 1.00 78.94 327 ALA A O 1
ATOM 2596 N N . TYR A 1 328 ? 1.913 25.274 1.018 1.00 85.12 328 TYR A N 1
ATOM 2597 C CA . TYR A 1 328 ? 2.674 24.627 -0.057 1.00 85.12 328 TYR A CA 1
ATOM 2598 C C . TYR A 1 328 ? 2.585 23.090 -0.045 1.00 85.12 328 TYR A C 1
ATOM 2600 O O . TYR A 1 328 ? 3.087 22.456 -0.971 1.00 85.12 328 TYR A O 1
ATOM 2608 N N . LYS A 1 329 ? 1.939 22.493 0.964 1.00 88.75 329 LYS A N 1
ATOM 2609 C CA . LYS A 1 329 ? 1.684 21.050 1.055 1.00 88.75 329 LYS A CA 1
ATOM 2610 C C . LYS A 1 329 ? 0.270 20.729 0.565 1.00 88.75 329 LYS A C 1
ATOM 2612 O O . LYS A 1 329 ? -0.638 21.568 0.628 1.00 88.75 329 LYS A O 1
ATOM 2617 N N . ASP A 1 330 ? 0.078 19.542 0.015 1.00 88.31 330 ASP A N 1
ATOM 2618 C CA . ASP A 1 330 ? -1.246 18.958 -0.249 1.00 88.31 330 ASP A CA 1
ATOM 2619 C C . ASP A 1 330 ? -1.565 17.799 0.713 1.00 88.31 330 ASP A C 1
ATOM 2621 O O . ASP A 1 330 ? -2.744 17.576 1.006 1.00 88.31 330 ASP A O 1
ATOM 2625 N N . ALA A 1 331 ? -0.540 17.179 1.307 1.00 91.00 331 ALA A N 1
ATOM 2626 C CA . ALA A 1 331 ? -0.639 16.343 2.500 1.00 91.00 331 ALA A CA 1
ATOM 2627 C C . ALA A 1 331 ? 0.365 16.796 3.575 1.00 91.00 331 ALA A C 1
ATOM 2629 O O . ALA A 1 331 ? 1.542 17.009 3.305 1.00 91.00 331 ALA A O 1
ATOM 2630 N N . ASN A 1 332 ? -0.097 16.928 4.816 1.00 89.81 332 ASN A N 1
ATOM 2631 C CA . ASN A 1 332 ? 0.715 17.235 5.997 1.00 89.81 332 ASN A CA 1
ATOM 2632 C C . ASN A 1 332 ? 1.293 15.976 6.671 1.00 89.81 332 ASN A C 1
ATOM 2634 O O . ASN A 1 332 ? 1.968 16.086 7.689 1.00 89.81 332 ASN A O 1
ATOM 2638 N N . GLY A 1 333 ? 0.947 14.797 6.169 1.00 92.56 333 GLY A N 1
ATOM 2639 C CA . GLY A 1 333 ? 1.262 13.518 6.778 1.00 92.56 333 GLY A CA 1
ATOM 2640 C C . GLY A 1 333 ? 0.430 12.405 6.157 1.00 92.56 333 GLY A C 1
ATOM 2641 O O . GLY A 1 333 ? -0.452 12.655 5.327 1.00 92.56 333 GLY A O 1
ATOM 2642 N N . THR A 1 334 ? 0.647 11.190 6.634 1.00 94.44 334 THR A N 1
ATOM 2643 C CA . THR A 1 334 ? -0.183 10.022 6.330 1.00 94.44 334 THR A CA 1
ATOM 2644 C C . THR A 1 334 ? -0.730 9.416 7.613 1.00 94.44 334 THR A C 1
ATOM 2646 O O . THR A 1 334 ? -0.204 9.648 8.690 1.00 94.44 334 THR A O 1
ATOM 2649 N N . LEU A 1 335 ? -1.810 8.654 7.522 1.00 96.25 335 LEU A N 1
ATOM 2650 C CA . LEU A 1 335 ? -2.370 7.887 8.632 1.00 96.25 335 LEU A CA 1
ATOM 2651 C C . LEU A 1 335 ? -2.715 6.493 8.140 1.00 96.25 335 LEU A C 1
ATOM 2653 O O . LEU A 1 335 ? -3.125 6.338 6.994 1.00 96.25 335 LEU A O 1
ATOM 2657 N N . GLY A 1 336 ? -2.583 5.481 8.990 1.00 96.06 336 GLY A N 1
ATOM 2658 C CA . GLY A 1 336 ? -2.951 4.116 8.631 1.00 96.06 336 GLY A CA 1
ATOM 2659 C C . GLY A 1 336 ? -3.372 3.287 9.831 1.00 96.06 336 GLY A C 1
ATOM 2660 O O . GLY A 1 336 ? -3.047 3.612 10.968 1.00 96.06 336 GLY A O 1
ATOM 2661 N N . HIS A 1 337 ? -4.075 2.188 9.558 1.00 97.00 337 HIS A N 1
ATOM 2662 C CA . HIS A 1 337 ? -4.293 1.136 10.543 1.00 97.00 337 HIS A CA 1
ATOM 2663 C C . HIS A 1 337 ? -3.317 -0.010 10.286 1.00 97.00 337 HIS A C 1
ATOM 2665 O O . HIS A 1 337 ? -3.111 -0.410 9.139 1.00 97.00 337 HIS A O 1
ATOM 2671 N N . ALA A 1 338 ? -2.784 -0.621 11.337 1.00 96.00 338 ALA A N 1
ATOM 2672 C CA . ALA A 1 338 ? -2.023 -1.861 11.236 1.00 96.00 338 ALA A CA 1
ATOM 2673 C C . ALA A 1 338 ? -2.485 -2.897 12.256 1.00 96.00 338 ALA A C 1
ATOM 2675 O O . ALA A 1 338 ? -3.113 -2.597 13.271 1.00 96.00 338 ALA A O 1
ATOM 2676 N N . CYS A 1 339 ? -2.137 -4.152 11.992 1.00 94.81 339 CYS A N 1
ATOM 2677 C CA . CYS A 1 339 ? -2.263 -5.219 12.962 1.00 94.81 339 CYS A CA 1
ATOM 2678 C C . CYS A 1 339 ? -1.363 -4.934 14.172 1.00 94.81 339 CYS A C 1
ATOM 2680 O O . CYS A 1 339 ? -0.140 -4.975 14.067 1.00 94.81 339 CYS A O 1
ATOM 2682 N N . GLY A 1 340 ? -1.969 -4.769 15.344 1.00 93.31 340 GLY A N 1
ATOM 2683 C CA . GLY A 1 340 ? -1.255 -4.523 16.594 1.00 93.31 340 GLY A CA 1
ATOM 2684 C C . GLY A 1 340 ? -0.334 -5.661 17.042 1.00 93.31 340 GLY A C 1
ATOM 2685 O O . GLY A 1 340 ? 0.592 -5.434 17.811 1.00 93.31 340 GLY A O 1
ATOM 2686 N N . ARG A 1 341 ? -0.570 -6.894 16.572 1.00 90.88 341 ARG A N 1
ATOM 2687 C CA . ARG A 1 341 ? 0.216 -8.077 16.966 1.00 90.88 341 ARG A CA 1
ATOM 2688 C C . ARG A 1 341 ? 1.433 -8.324 16.078 1.00 90.88 341 ARG A C 1
ATOM 2690 O O . ARG A 1 341 ? 2.449 -8.798 16.569 1.00 90.88 341 ARG A O 1
ATOM 2697 N N . HIS A 1 342 ? 1.306 -8.057 14.780 1.00 92.62 342 HIS A N 1
ATOM 2698 C CA . HIS A 1 342 ? 2.297 -8.457 13.775 1.00 92.62 342 HIS A CA 1
ATOM 2699 C C . HIS A 1 342 ? 2.814 -7.291 12.922 1.00 92.62 342 HIS A C 1
ATOM 2701 O O . HIS A 1 342 ? 3.664 -7.511 12.067 1.00 92.62 342 HIS A O 1
ATOM 2707 N N . GLY A 1 343 ? 2.297 -6.072 13.109 1.00 93.25 343 GLY A N 1
ATOM 2708 C CA . GLY A 1 343 ? 2.771 -4.879 12.404 1.00 93.25 343 GLY A CA 1
ATOM 2709 C C . GLY A 1 343 ? 2.469 -4.849 10.905 1.00 93.25 343 GLY A C 1
ATOM 2710 O O . GLY A 1 343 ? 3.172 -4.195 10.149 1.00 93.25 343 GLY A O 1
ATOM 2711 N N . CYS A 1 344 ? 1.446 -5.561 10.431 1.00 94.12 344 CYS A N 1
ATOM 2712 C CA . CYS A 1 344 ? 1.054 -5.496 9.020 1.00 94.12 344 CYS A CA 1
ATOM 2713 C C . CYS A 1 344 ? 0.044 -4.361 8.802 1.00 94.12 344 CYS A C 1
ATOM 2715 O O . CYS A 1 344 ? -1.017 -4.392 9.428 1.00 94.12 344 CYS A O 1
ATOM 2717 N N . TYR A 1 345 ? 0.325 -3.410 7.908 1.00 94.62 345 TYR A N 1
ATOM 2718 C CA . TYR A 1 345 ? -0.638 -2.378 7.497 1.00 94.62 345 TYR A CA 1
ATOM 2719 C C . TYR A 1 345 ? -1.901 -2.981 6.892 1.00 94.62 345 TYR A C 1
ATOM 2721 O O . TYR A 1 345 ? -1.815 -3.925 6.112 1.00 94.62 345 TYR A O 1
ATOM 2729 N N . CYS A 1 346 ? -3.063 -2.418 7.214 1.00 95.06 346 CYS A N 1
ATOM 2730 C CA . CYS A 1 346 ? -4.337 -2.831 6.639 1.00 95.06 346 CYS A CA 1
ATOM 2731 C C . CYS A 1 346 ? -4.466 -2.292 5.205 1.00 95.06 346 CYS A C 1
ATOM 2733 O O . CYS A 1 346 ? -4.290 -1.083 5.007 1.00 95.06 346 CYS A O 1
ATOM 2735 N N . PRO A 1 347 ? -4.809 -3.139 4.213 1.00 95.06 347 PRO A N 1
ATOM 2736 C CA . PRO A 1 347 ? -5.075 -2.697 2.851 1.00 95.06 347 PRO A CA 1
ATOM 2737 C C . PRO A 1 347 ? -6.078 -1.550 2.816 1.00 95.06 347 PRO A C 1
ATOM 2739 O O . PRO A 1 347 ? -7.051 -1.551 3.572 1.00 95.06 347 PRO A O 1
ATOM 2742 N N . ARG A 1 348 ? -5.842 -0.587 1.922 1.00 95.69 348 ARG A N 1
ATOM 2743 C CA . ARG A 1 348 ? -6.661 0.621 1.718 1.00 95.69 348 ARG A CA 1
ATOM 2744 C C . ARG A 1 348 ? -6.831 1.539 2.932 1.00 95.69 348 ARG A C 1
ATOM 2746 O O . ARG A 1 348 ? -7.550 2.529 2.828 1.00 95.69 348 ARG A O 1
ATOM 2753 N N . SER A 1 349 ? -6.201 1.242 4.067 1.00 96.19 349 SER A N 1
ATOM 2754 C CA . SER A 1 349 ? -6.329 2.063 5.273 1.00 96.19 349 SER A CA 1
ATOM 2755 C C . SER A 1 349 ? -5.373 3.253 5.280 1.00 96.19 349 SER A C 1
ATOM 2757 O O . SER A 1 349 ? -5.606 4.196 6.029 1.00 96.19 349 SER A O 1
ATOM 2759 N N . VAL A 1 350 ? -4.315 3.244 4.463 1.00 96.19 350 VAL A N 1
ATOM 2760 C CA . VAL A 1 350 ? -3.360 4.354 4.441 1.00 96.19 350 VAL A CA 1
ATOM 2761 C C . VAL A 1 350 ? -3.963 5.537 3.684 1.00 96.19 350 VAL A C 1
ATOM 2763 O O . VAL A 1 350 ? -4.396 5.399 2.534 1.00 96.19 350 VAL A O 1
ATOM 2766 N N . VAL A 1 351 ? -4.010 6.693 4.339 1.00 96.69 351 VAL A N 1
ATOM 2767 C CA . VAL A 1 351 ? -4.646 7.911 3.837 1.00 96.69 351 VAL A CA 1
ATOM 2768 C C . VAL A 1 351 ? -3.778 9.141 4.043 1.00 96.69 351 VAL A C 1
ATOM 2770 O O . VAL A 1 351 ? -3.063 9.246 5.035 1.00 96.69 351 VAL A O 1
ATOM 2773 N N . ASP A 1 352 ? -3.917 10.113 3.147 1.00 94.94 352 ASP A N 1
ATOM 2774 C CA . ASP A 1 352 ? -3.264 11.415 3.281 1.00 94.94 352 ASP A CA 1
ATOM 2775 C C . ASP A 1 352 ? -4.001 12.296 4.297 1.00 94.94 352 ASP A C 1
ATOM 2777 O O . ASP A 1 352 ? -5.237 12.384 4.280 1.00 94.94 352 ASP A O 1
ATOM 2781 N N . LEU A 1 353 ? -3.252 13.009 5.136 1.00 93.56 353 LEU A N 1
ATOM 2782 C CA . LEU A 1 353 ? -3.758 13.977 6.107 1.00 93.56 353 LEU A CA 1
ATOM 2783 C C . LEU A 1 353 ? -3.695 15.394 5.530 1.00 93.56 353 LEU A C 1
ATOM 2785 O O . LEU A 1 353 ? -2.622 15.947 5.335 1.00 93.56 353 LEU A O 1
ATOM 2789 N N . GLN A 1 354 ? -4.838 16.041 5.291 1.00 89.06 354 GLN A N 1
ATOM 2790 C CA . GLN A 1 354 ? -4.856 17.402 4.714 1.00 89.06 354 GLN A CA 1
ATOM 2791 C C . GLN A 1 354 ? -4.563 18.487 5.760 1.00 89.06 354 GLN A C 1
ATOM 2793 O O . GLN A 1 354 ? -4.166 19.594 5.408 1.00 89.06 354 GLN A O 1
ATOM 2798 N N . LYS A 1 355 ? -4.835 18.203 7.040 1.00 84.94 355 LYS A N 1
ATOM 2799 C CA . LYS A 1 355 ? -4.555 19.087 8.181 1.00 84.94 355 LYS A CA 1
ATOM 2800 C C . LYS A 1 355 ? -4.698 18.307 9.489 1.00 84.94 355 LYS A C 1
ATOM 2802 O O . LYS A 1 355 ? -5.821 18.001 9.879 1.00 84.94 355 LYS A O 1
ATOM 2807 N N . GLY A 1 356 ? -3.586 17.995 10.149 1.00 82.00 356 GLY A N 1
ATOM 2808 C CA . GLY A 1 356 ? -3.594 17.171 11.360 1.00 82.00 356 GLY A CA 1
ATOM 2809 C C . GLY A 1 356 ? -4.331 15.831 11.204 1.00 82.00 356 GLY A C 1
ATOM 2810 O O . GLY A 1 356 ? -4.730 15.429 10.109 1.00 82.00 356 GLY A O 1
ATOM 2811 N N . GLU A 1 357 ? -4.547 15.158 12.328 1.00 86.25 357 GLU A N 1
ATOM 2812 C CA . GLU A 1 357 ? -5.384 13.961 12.428 1.00 86.25 357 GLU A CA 1
ATOM 2813 C C . GLU A 1 357 ? -6.846 14.342 12.668 1.00 86.25 357 GLU A C 1
ATOM 2815 O O . GLU A 1 357 ? -7.302 14.506 13.802 1.00 86.25 357 GLU A O 1
ATOM 2820 N N . ARG A 1 358 ? -7.613 14.509 11.590 1.00 90.31 358 ARG A N 1
ATOM 2821 C CA . ARG A 1 358 ? -9.057 14.740 11.714 1.00 90.31 358 ARG A CA 1
ATOM 2822 C C . ARG A 1 358 ? -9.776 13.423 11.932 1.00 90.31 358 ARG A C 1
ATOM 2824 O O . ARG A 1 358 ? -9.432 12.431 11.294 1.00 90.31 358 ARG A O 1
ATOM 2831 N N . GLN A 1 359 ? -10.845 13.420 12.724 1.00 92.31 359 GLN A N 1
ATOM 2832 C CA . GLN A 1 359 ? -11.615 12.197 12.970 1.00 92.31 359 GLN A CA 1
ATOM 2833 C C . GLN A 1 359 ? -12.146 11.581 11.669 1.00 92.31 359 GLN A C 1
ATOM 2835 O O . GLN A 1 359 ? -12.160 10.361 11.549 1.00 92.31 359 GLN A O 1
ATOM 2840 N N . ALA A 1 360 ? -12.473 12.405 10.667 1.00 94.38 360 ALA A N 1
ATOM 2841 C CA . ALA A 1 360 ? -12.823 11.949 9.321 1.00 94.38 360 ALA A CA 1
ATOM 2842 C C . ALA A 1 360 ? -11.738 11.075 8.654 1.00 94.38 360 ALA A C 1
ATOM 2844 O O . ALA A 1 360 ? -12.056 10.111 7.960 1.00 94.38 360 ALA A O 1
ATOM 2845 N N . ASN A 1 361 ? -10.454 11.387 8.871 1.00 95.88 361 ASN A N 1
ATOM 2846 C CA . ASN A 1 361 ? -9.342 10.597 8.340 1.00 95.88 361 ASN A CA 1
ATOM 2847 C C . ASN A 1 361 ? -9.315 9.202 8.993 1.00 95.88 361 ASN A C 1
ATOM 2849 O O . ASN A 1 361 ? -9.238 8.192 8.292 1.00 95.88 361 ASN A O 1
ATOM 2853 N N . ILE A 1 362 ? -9.448 9.151 10.326 1.00 95.81 362 ILE A N 1
ATOM 2854 C CA . ILE A 1 362 ? -9.466 7.900 11.095 1.00 95.81 362 ILE A CA 1
ATOM 2855 C C . ILE A 1 362 ? -10.701 7.068 10.728 1.00 95.81 362 ILE A C 1
ATOM 2857 O O . ILE A 1 362 ? -10.577 5.868 10.503 1.00 95.81 362 ILE A O 1
ATOM 2861 N N . ASP A 1 363 ? -11.880 7.690 10.620 1.00 96.38 363 ASP A N 1
ATOM 2862 C CA . ASP A 1 363 ? -13.135 7.008 10.284 1.00 96.38 363 ASP A CA 1
ATOM 2863 C C . ASP A 1 363 ? -13.047 6.289 8.931 1.00 96.38 363 ASP A C 1
ATOM 2865 O O . ASP A 1 363 ? -13.434 5.123 8.823 1.00 96.38 363 ASP A O 1
ATOM 2869 N N . TRP A 1 364 ? -12.501 6.961 7.912 1.00 97.44 364 TRP A N 1
ATOM 2870 C CA . TRP A 1 364 ? -12.260 6.354 6.605 1.00 97.44 364 TRP A CA 1
ATOM 2871 C C . TRP A 1 364 ? -11.282 5.184 6.697 1.00 97.44 364 TRP A C 1
ATOM 2873 O O . TRP A 1 364 ? -11.590 4.078 6.254 1.00 97.44 364 TRP A O 1
ATOM 2883 N N . SER A 1 365 ? -10.123 5.427 7.312 1.00 97.44 365 SER A N 1
ATOM 2884 C CA . SER A 1 365 ? -9.064 4.432 7.470 1.00 97.44 365 SER A CA 1
ATOM 2885 C C . SER A 1 365 ? -9.566 3.175 8.196 1.00 97.44 365 SER A C 1
ATOM 2887 O O . SER A 1 365 ? -9.288 2.060 7.754 1.00 97.44 365 SER A O 1
ATOM 2889 N N . LEU A 1 366 ? -10.383 3.345 9.242 1.00 96.69 366 LEU A N 1
ATOM 2890 C CA . LEU A 1 366 ? -11.004 2.256 9.995 1.00 96.69 366 LEU A CA 1
ATOM 2891 C C . LEU A 1 366 ? -11.993 1.468 9.134 1.00 96.69 366 LEU A C 1
ATOM 2893 O O . LEU A 1 366 ? -11.932 0.243 9.111 1.00 96.69 366 LEU A O 1
ATOM 2897 N N . CYS A 1 367 ? -12.899 2.143 8.419 1.00 95.81 367 CYS A N 1
ATOM 2898 C CA . CYS A 1 367 ? -13.883 1.458 7.574 1.00 95.81 367 CYS A CA 1
ATOM 2899 C C . CYS A 1 367 ? -13.197 0.651 6.462 1.00 95.81 367 CYS A C 1
ATOM 2901 O O . CYS A 1 367 ? -13.586 -0.481 6.183 1.00 95.81 367 CYS A O 1
ATOM 2903 N N . GLU A 1 368 ? -12.153 1.204 5.844 1.00 95.06 368 GLU A N 1
ATOM 2904 C CA . GLU A 1 368 ? -11.375 0.500 4.823 1.00 95.06 368 GLU A CA 1
ATOM 2905 C C . GLU A 1 368 ? -10.599 -0.687 5.407 1.00 95.06 368 GLU A C 1
ATOM 2907 O O . GLU A 1 368 ? -10.624 -1.771 4.819 1.00 95.06 368 GLU A O 1
ATOM 2912 N N . ALA A 1 369 ? -9.995 -0.517 6.590 1.00 94.50 369 ALA A N 1
ATOM 2913 C CA . ALA A 1 369 ? -9.333 -1.598 7.311 1.00 94.50 369 ALA A CA 1
ATOM 2914 C C . ALA A 1 369 ? -10.310 -2.735 7.634 1.00 94.50 369 ALA A C 1
ATOM 2916 O O . ALA A 1 369 ? -10.011 -3.881 7.319 1.00 94.50 369 ALA A O 1
ATOM 2917 N N . LEU A 1 370 ? -11.487 -2.421 8.188 1.00 92.69 370 LEU A N 1
ATOM 2918 C CA . LEU A 1 370 ? -12.516 -3.402 8.550 1.00 92.69 370 LEU A CA 1
ATOM 2919 C C . LEU A 1 370 ? -13.079 -4.147 7.337 1.00 92.69 370 LEU A C 1
ATOM 2921 O O . LEU A 1 370 ? -13.307 -5.343 7.427 1.00 92.69 370 LEU A O 1
ATOM 2925 N N . LYS A 1 371 ? -13.248 -3.476 6.195 1.00 90.25 371 LYS A N 1
ATOM 2926 C CA . LYS A 1 371 ? -13.653 -4.122 4.935 1.00 90.25 371 LYS A CA 1
ATOM 2927 C C . LYS A 1 371 ? -12.557 -5.022 4.348 1.00 90.25 371 LYS A C 1
ATOM 2929 O O . LYS A 1 371 ? -12.860 -5.952 3.613 1.00 90.25 371 LYS A O 1
ATOM 2934 N N . ALA A 1 372 ? -11.281 -4.704 4.587 1.00 84.44 372 ALA A N 1
ATOM 2935 C CA . ALA A 1 372 ? -10.157 -5.499 4.085 1.00 84.44 372 ALA A CA 1
ATOM 2936 C C . ALA A 1 372 ? -9.946 -6.794 4.883 1.00 84.44 372 ALA A C 1
ATOM 2938 O O . ALA A 1 372 ? -9.334 -7.740 4.388 1.00 84.44 372 ALA A O 1
ATOM 2939 N N . ILE A 1 373 ? -10.438 -6.837 6.118 1.00 78.69 373 ILE A N 1
ATOM 2940 C CA . ILE A 1 373 ? -10.379 -8.010 6.980 1.00 78.69 373 ILE A CA 1
ATOM 2941 C C . ILE A 1 373 ? -11.711 -8.738 6.879 1.00 78.69 373 ILE A C 1
ATOM 2943 O O . ILE A 1 373 ? -12.753 -8.123 7.037 1.00 78.69 373 ILE A O 1
ATOM 2947 N N . ASN A 1 374 ? -11.698 -10.038 6.578 1.00 73.00 374 ASN A N 1
ATOM 2948 C CA . ASN A 1 374 ? -12.917 -10.841 6.420 1.00 73.00 374 ASN A CA 1
ATOM 2949 C C . ASN A 1 374 ? -13.616 -11.059 7.780 1.00 73.00 374 ASN A C 1
ATOM 2951 O O . ASN A 1 374 ? -13.569 -12.149 8.353 1.00 73.00 374 ASN A O 1
ATOM 2955 N N . ILE A 1 375 ? -14.150 -9.981 8.356 1.00 76.06 375 ILE A N 1
ATOM 2956 C CA . ILE A 1 375 ? -14.515 -9.872 9.768 1.00 76.06 375 ILE A CA 1
ATOM 2957 C C . ILE A 1 375 ? -16.009 -10.007 10.022 1.00 76.06 375 ILE A C 1
ATOM 2959 O O . ILE A 1 375 ? -16.390 -10.134 11.179 1.00 76.06 375 ILE A O 1
ATOM 2963 N N . ASP A 1 376 ? -16.833 -10.069 8.975 1.00 72.56 376 ASP A N 1
ATOM 2964 C CA . ASP A 1 376 ? -18.295 -10.226 9.075 1.00 72.56 376 ASP A CA 1
ATOM 2965 C C . ASP A 1 376 ? -18.704 -11.428 9.940 1.00 72.56 376 ASP A C 1
ATOM 2967 O O . ASP A 1 376 ? -19.776 -11.468 10.536 1.00 72.56 376 ASP A O 1
ATOM 2971 N N . ASP A 1 377 ? -17.817 -12.414 10.038 1.00 77.69 377 ASP A N 1
ATOM 2972 C CA . ASP A 1 377 ? -18.034 -13.625 10.803 1.00 77.69 377 ASP A CA 1
ATOM 2973 C C . ASP A 1 377 ? -17.471 -13.590 12.235 1.00 77.69 377 ASP A C 1
ATOM 2975 O O . ASP A 1 377 ? -17.807 -14.474 13.033 1.00 77.69 377 ASP A O 1
ATOM 2979 N N . LEU A 1 378 ? -16.609 -12.623 12.564 1.00 83.62 378 LEU A N 1
ATOM 2980 C CA . LEU A 1 378 ? -15.901 -12.539 13.840 1.00 83.62 378 LEU A CA 1
ATOM 2981 C C . LEU A 1 378 ? -16.680 -11.707 14.871 1.00 83.62 378 LEU A C 1
ATOM 2983 O O . LEU A 1 378 ? -17.282 -10.694 14.533 1.00 83.62 378 LEU A O 1
ATOM 2987 N N . PRO A 1 379 ? -16.636 -12.090 16.160 1.00 81.62 379 PRO A N 1
ATOM 2988 C CA . PRO A 1 379 ? -17.500 -11.491 17.177 1.00 81.62 379 PRO A CA 1
ATOM 2989 C C . PRO A 1 379 ? -17.110 -10.051 17.528 1.00 81.62 379 PRO A C 1
ATOM 2991 O O . PRO A 1 379 ? -17.966 -9.244 17.893 1.00 81.62 379 PRO A O 1
ATOM 2994 N N . ARG A 1 380 ? -15.810 -9.731 17.474 1.00 90.44 380 ARG A N 1
ATOM 2995 C CA . ARG A 1 380 ? -15.287 -8.441 17.928 1.00 90.44 380 ARG A CA 1
ATOM 2996 C C . ARG A 1 380 ? -13.898 -8.109 17.393 1.00 90.44 380 ARG A C 1
ATOM 2998 O O . ARG A 1 380 ? -13.114 -8.997 17.052 1.00 90.44 380 ARG A O 1
ATOM 3005 N N . VAL A 1 381 ? -13.580 -6.819 17.414 1.00 93.62 381 VAL A N 1
ATOM 3006 C CA . VAL A 1 381 ? -12.272 -6.238 17.094 1.00 93.62 381 VAL A CA 1
ATOM 3007 C C . VAL A 1 381 ? -11.840 -5.292 18.208 1.00 93.62 381 VAL A C 1
ATOM 3009 O O . VAL A 1 381 ? -12.656 -4.563 18.760 1.00 93.62 381 VAL A O 1
ATOM 3012 N N . LEU A 1 382 ? -10.553 -5.287 18.532 1.00 95.38 382 LEU A N 1
ATOM 3013 C CA . LEU A 1 382 ? -9.933 -4.326 19.431 1.00 95.38 382 LEU A CA 1
ATOM 3014 C C . LEU A 1 382 ? -9.311 -3.202 18.613 1.00 95.38 382 LEU A C 1
ATOM 3016 O O . LEU A 1 382 ? -8.398 -3.453 17.828 1.00 95.38 382 LEU A O 1
ATOM 3020 N N . LEU A 1 383 ? -9.777 -1.978 18.832 1.00 96.88 383 LEU A N 1
ATOM 3021 C CA . LEU A 1 383 ? -9.192 -0.775 18.262 1.00 96.88 383 LEU A CA 1
ATOM 3022 C C . LEU A 1 383 ? -8.382 -0.042 19.334 1.00 96.88 383 LEU A C 1
ATOM 3024 O O . LEU A 1 383 ? -8.918 0.327 20.382 1.00 96.88 383 LEU A O 1
ATOM 3028 N N . ILE A 1 384 ? -7.099 0.167 19.057 1.00 97.25 384 ILE A N 1
ATOM 3029 C CA . ILE A 1 384 ? -6.167 0.921 19.891 1.00 97.25 384 ILE A CA 1
ATOM 3030 C C . ILE A 1 384 ? -5.915 2.269 19.218 1.00 97.25 384 ILE A C 1
ATOM 3032 O O . ILE A 1 384 ? -5.520 2.308 18.054 1.00 97.25 384 ILE A O 1
ATOM 3036 N N . TYR A 1 385 ? -6.160 3.354 19.949 1.00 95.62 385 TYR A N 1
ATOM 3037 C CA . TYR A 1 385 ? -5.857 4.716 19.512 1.00 95.62 385 TYR A CA 1
ATOM 3038 C C . TYR A 1 385 ? -5.557 5.596 20.726 1.00 95.62 385 TYR A C 1
ATOM 3040 O O . TYR A 1 385 ? -6.227 5.468 21.753 1.00 95.62 385 TYR A O 1
ATOM 3048 N N . ASP A 1 386 ? -4.613 6.521 20.608 1.00 91.94 386 ASP A N 1
ATOM 3049 C CA . ASP A 1 386 ? -4.194 7.409 21.696 1.00 91.94 386 ASP A CA 1
ATOM 3050 C C . ASP A 1 386 ? -5.363 8.159 22.319 1.00 91.94 386 ASP A C 1
ATOM 3052 O O . ASP A 1 386 ? -5.623 8.082 23.516 1.00 91.94 386 ASP A O 1
ATOM 3056 N N . ILE A 1 387 ? -6.168 8.810 21.486 1.00 89.50 387 ILE A N 1
ATOM 3057 C CA . ILE A 1 387 ? -7.326 9.579 21.944 1.00 89.50 387 ILE A CA 1
ATOM 3058 C C . ILE A 1 387 ? -8.619 8.761 21.906 1.00 89.50 387 ILE A C 1
ATOM 3060 O O . ILE A 1 387 ? -9.709 9.320 21.745 1.00 89.50 387 ILE A O 1
ATOM 3064 N N . MET A 1 388 ? -8.542 7.434 22.084 1.00 93.62 388 MET A N 1
ATOM 3065 C CA . MET A 1 388 ? -9.709 6.549 22.006 1.00 93.62 388 MET A CA 1
ATOM 3066 C C . MET A 1 388 ? -10.855 7.025 22.900 1.00 93.62 388 MET A C 1
ATOM 3068 O O . MET A 1 388 ? -12.000 7.062 22.447 1.00 93.62 388 MET A O 1
ATOM 3072 N N . CYS A 1 389 ? -10.563 7.468 24.131 1.00 91.44 389 CYS A N 1
ATOM 3073 C CA . CYS A 1 389 ? -11.558 7.971 25.087 1.00 91.44 389 CYS A CA 1
ATOM 3074 C C . CYS A 1 389 ? -12.420 9.131 24.555 1.00 91.44 389 CYS A C 1
ATOM 3076 O O . CYS A 1 389 ? -13.523 9.355 25.064 1.00 91.44 389 CYS A O 1
ATOM 3078 N N . GLN A 1 390 ? -11.923 9.835 23.537 1.00 89.44 390 GLN A N 1
ATOM 3079 C CA . GLN A 1 390 ? -12.603 10.904 22.817 1.00 89.44 390 GLN A CA 1
ATOM 3080 C C . GLN A 1 390 ? -13.220 10.382 21.514 1.00 89.44 390 GLN A C 1
ATOM 3082 O O . GLN A 1 390 ? -14.422 10.518 21.279 1.00 89.44 390 GLN A O 1
ATOM 3087 N N . TYR A 1 391 ? -12.402 9.726 20.688 1.00 91.50 391 TYR A N 1
ATOM 3088 C CA . TYR A 1 391 ? -12.730 9.333 19.321 1.00 91.50 391 TYR A CA 1
ATOM 3089 C C . TYR A 1 391 ? -14.004 8.480 19.216 1.00 91.50 391 TYR A C 1
ATOM 3091 O O . TYR A 1 391 ? -14.866 8.748 18.366 1.00 91.50 391 TYR A O 1
ATOM 3099 N N . HIS A 1 392 ? -14.163 7.480 20.097 1.00 92.69 392 HIS A N 1
ATOM 3100 C CA . HIS A 1 392 ? -15.251 6.496 19.987 1.00 92.69 392 HIS A CA 1
ATOM 3101 C C . HIS A 1 392 ? -16.645 7.072 20.253 1.00 92.69 392 HIS A C 1
ATOM 3103 O O . HIS A 1 392 ? -17.635 6.486 19.813 1.00 92.69 392 HIS A O 1
ATOM 3109 N N . LYS A 1 393 ? -16.741 8.201 20.971 1.00 91.31 393 LYS A N 1
ATOM 3110 C CA . LYS A 1 393 ? -18.007 8.733 21.504 1.00 91.31 393 LYS A CA 1
ATOM 3111 C C . LYS A 1 393 ? -19.032 9.006 20.410 1.00 91.31 393 LYS A C 1
ATOM 3113 O O . LYS A 1 393 ? -20.207 8.691 20.584 1.00 91.31 393 LYS A O 1
ATOM 3118 N N . LYS A 1 394 ? -18.577 9.550 19.279 1.00 91.94 394 LYS A N 1
ATOM 3119 C CA . LYS A 1 394 ? -19.416 9.847 18.111 1.00 91.94 394 LYS A CA 1
ATOM 3120 C C . LYS A 1 394 ? -19.101 9.000 16.886 1.00 91.94 394 LYS A C 1
ATOM 3122 O O . LYS A 1 394 ? -19.717 9.228 15.853 1.00 91.94 394 LYS A O 1
ATOM 3127 N N . LEU A 1 395 ? -18.235 7.992 17.003 1.00 93.38 395 LEU A N 1
ATOM 3128 C CA . LEU A 1 395 ? -17.827 7.138 15.884 1.00 93.38 395 LEU A CA 1
ATOM 3129 C C . LEU A 1 395 ? -19.022 6.594 15.090 1.00 93.38 395 LEU A C 1
ATOM 3131 O O . LEU A 1 395 ? -19.148 6.856 13.898 1.00 93.38 395 LEU A O 1
ATOM 3135 N N . LYS A 1 396 ? -19.956 5.915 15.770 1.00 93.56 396 LYS A N 1
ATOM 3136 C CA . LYS A 1 396 ? -21.153 5.354 15.119 1.00 93.56 396 LYS A CA 1
ATOM 3137 C C . LYS A 1 396 ? -21.996 6.426 14.426 1.00 93.56 396 LYS A C 1
ATOM 3139 O O . LYS A 1 396 ? -22.499 6.195 13.334 1.00 93.56 396 LYS A O 1
ATOM 3144 N N . HIS A 1 397 ? -22.122 7.603 15.041 1.00 93.38 397 HIS A N 1
ATOM 3145 C CA . HIS A 1 397 ? -22.862 8.713 14.449 1.00 93.38 397 HIS A CA 1
ATOM 3146 C C . HIS A 1 397 ? -22.159 9.257 13.198 1.00 93.38 397 HIS A C 1
ATOM 3148 O O . HIS A 1 397 ? -22.807 9.356 12.159 1.00 93.38 397 HIS A O 1
ATOM 3154 N N . ARG A 1 398 ? -20.850 9.546 13.269 1.00 94.06 398 ARG A N 1
ATOM 3155 C CA . ARG A 1 398 ? -20.054 10.057 12.138 1.00 94.06 398 ARG A CA 1
ATOM 3156 C C . ARG A 1 398 ? -20.096 9.111 10.939 1.00 94.06 398 ARG A C 1
ATOM 3158 O O . ARG A 1 398 ? -20.297 9.571 9.819 1.00 94.06 398 ARG A O 1
ATOM 3165 N N . ILE A 1 399 ? -20.007 7.803 11.186 1.00 94.44 399 ILE A N 1
ATOM 3166 C CA . ILE A 1 399 ? -20.169 6.792 10.137 1.00 94.44 399 ILE A CA 1
ATOM 3167 C C . ILE A 1 399 ? -21.593 6.829 9.568 1.00 94.44 399 ILE A C 1
ATOM 3169 O O . ILE A 1 399 ? -21.752 6.965 8.362 1.00 94.44 399 ILE A O 1
ATOM 3173 N N . SER A 1 400 ? -22.631 6.802 10.416 1.00 93.38 400 SER A N 1
ATOM 3174 C CA . SER A 1 400 ? -24.034 6.720 9.967 1.00 93.38 400 SER A CA 1
ATOM 3175 C C . SER A 1 400 ? -24.514 7.890 9.099 1.00 93.38 400 SER A C 1
ATOM 3177 O O . SER A 1 400 ? -25.445 7.729 8.316 1.00 93.38 400 SER A O 1
ATOM 3179 N N . VAL A 1 401 ? -23.912 9.075 9.244 1.00 92.44 401 VAL A N 1
ATOM 3180 C CA . VAL A 1 401 ? -24.289 10.270 8.468 1.00 92.44 401 VAL A CA 1
ATOM 3181 C C . VAL A 1 401 ? -23.482 10.426 7.178 1.00 92.44 401 VAL A C 1
ATOM 3183 O O . VAL A 1 401 ? -23.779 11.316 6.381 1.00 92.44 401 VAL A O 1
ATOM 3186 N N . SER A 1 402 ? -22.455 9.598 6.967 1.00 92.69 402 SER A N 1
ATOM 3187 C CA . SER A 1 402 ? -21.616 9.639 5.773 1.00 92.69 402 SER A CA 1
ATOM 3188 C C . SER A 1 402 ? -22.076 8.580 4.763 1.00 92.69 402 SER A C 1
ATOM 3190 O O . SER A 1 402 ? -21.949 7.395 5.049 1.00 92.69 402 SER A O 1
ATOM 3192 N N . PRO A 1 403 ? -22.512 8.952 3.544 1.00 94.62 403 PRO A N 1
ATOM 3193 C CA . PRO A 1 403 ? -22.868 7.996 2.492 1.00 94.62 403 PRO A CA 1
ATOM 3194 C C . PRO A 1 403 ? -21.689 7.157 1.972 1.00 94.62 403 PRO A C 1
ATOM 3196 O O . PRO A 1 403 ? -21.906 6.232 1.198 1.00 94.62 403 PRO A O 1
ATOM 3199 N N . TYR A 1 404 ? -20.449 7.486 2.348 1.00 95.06 404 TYR A N 1
ATOM 3200 C CA . TYR A 1 404 ? -19.253 6.764 1.900 1.00 95.06 404 TYR A CA 1
ATOM 3201 C C . TYR A 1 404 ? -18.696 5.778 2.933 1.00 95.06 404 TYR A C 1
ATOM 3203 O O . TYR A 1 404 ? -17.783 5.015 2.616 1.00 95.06 404 TYR A O 1
ATOM 3211 N N . LEU A 1 405 ? -19.189 5.829 4.173 1.00 95.62 405 LEU A N 1
ATOM 3212 C CA . LEU A 1 405 ? -18.686 5.000 5.262 1.00 95.62 405 LEU A CA 1
ATOM 3213 C C . LEU A 1 405 ? -19.721 3.951 5.640 1.00 95.62 405 LEU A C 1
ATOM 3215 O O . LEU A 1 405 ? -20.919 4.213 5.658 1.00 95.62 405 LEU A O 1
ATOM 3219 N N . GLU A 1 406 ? -19.229 2.774 5.991 1.00 93.44 406 GLU A N 1
ATOM 3220 C CA . GLU A 1 406 ? -20.045 1.668 6.460 1.00 93.44 406 GLU A CA 1
ATOM 3221 C C . GLU A 1 406 ? -19.246 0.915 7.513 1.00 93.44 406 GLU A C 1
ATOM 3223 O O . GLU A 1 406 ? -18.053 0.659 7.327 1.00 93.44 406 GLU A O 1
ATOM 3228 N N . LEU A 1 407 ? -19.909 0.594 8.622 1.00 90.00 407 LEU A N 1
ATOM 3229 C CA . LEU A 1 407 ? -19.343 -0.230 9.674 1.00 90.00 407 LEU A CA 1
ATOM 3230 C C . LEU A 1 407 ? -20.037 -1.594 9.630 1.00 90.00 407 LEU A C 1
ATOM 3232 O O . LEU A 1 407 ? -21.270 -1.611 9.675 1.00 90.00 407 LEU A O 1
ATOM 3236 N N . PRO A 1 408 ? -19.291 -2.710 9.581 1.00 88.62 408 PRO A N 1
ATOM 3237 C CA . PRO A 1 408 ? -19.899 -4.024 9.730 1.00 88.62 408 PRO A CA 1
ATOM 3238 C C . PRO A 1 408 ? -20.557 -4.151 11.112 1.00 88.62 408 PRO A C 1
ATOM 3240 O O . PRO A 1 408 ? -20.207 -3.428 12.054 1.00 88.62 408 PRO A O 1
ATOM 3243 N N . ASP A 1 409 ? -21.512 -5.074 11.244 1.00 87.31 409 ASP A N 1
ATOM 3244 C CA . ASP A 1 409 ? -22.148 -5.370 12.530 1.00 87.31 409 ASP A CA 1
ATOM 3245 C C . ASP A 1 409 ? -21.180 -6.141 13.435 1.00 87.31 409 ASP A C 1
ATOM 3247 O O . ASP A 1 409 ? -21.173 -7.368 13.492 1.00 87.31 409 ASP A O 1
ATOM 3251 N N . ILE A 1 410 ? -20.298 -5.394 14.098 1.00 88.12 410 ILE A N 1
ATOM 3252 C CA . ILE A 1 410 ? -19.238 -5.934 14.941 1.00 88.12 410 ILE A CA 1
ATOM 3253 C C . ILE A 1 410 ? -19.112 -5.173 16.256 1.00 88.12 410 ILE A C 1
ATOM 3255 O O . ILE A 1 410 ? -19.296 -3.951 16.343 1.00 88.12 410 ILE A O 1
ATOM 3259 N N . VAL A 1 411 ? -18.732 -5.896 17.308 1.00 91.56 411 VAL A N 1
ATOM 3260 C CA . VAL A 1 411 ? -18.355 -5.288 18.582 1.00 91.56 411 VAL A CA 1
ATOM 3261 C C . VAL A 1 411 ? -16.942 -4.709 18.483 1.00 91.56 411 VAL A C 1
ATOM 3263 O O . VAL A 1 411 ? -15.978 -5.421 18.219 1.00 91.56 411 VAL A O 1
ATOM 3266 N N . ILE A 1 412 ? -16.810 -3.404 18.721 1.00 94.06 412 ILE A N 1
ATOM 3267 C CA . ILE A 1 412 ? -15.512 -2.723 18.795 1.00 94.06 412 ILE A CA 1
ATOM 3268 C C . ILE A 1 412 ? -15.141 -2.521 20.263 1.00 94.06 412 ILE A C 1
ATOM 3270 O O . ILE A 1 412 ? -15.702 -1.648 20.939 1.00 94.06 412 ILE A O 1
ATOM 3274 N N . ASP A 1 413 ? -14.175 -3.305 20.729 1.00 95.50 413 ASP A N 1
ATOM 3275 C CA . ASP A 1 413 ? -13.459 -3.055 21.973 1.00 95.50 413 ASP A CA 1
ATOM 3276 C C . ASP A 1 413 ? -12.518 -1.862 21.784 1.00 95.50 413 ASP A C 1
ATOM 3278 O O . ASP A 1 413 ? -11.929 -1.657 20.721 1.00 95.50 413 ASP A O 1
ATOM 3282 N N . LYS A 1 414 ? -12.390 -1.047 22.827 1.00 96.12 414 LYS A N 1
ATOM 3283 C CA . LYS A 1 414 ? -11.748 0.268 22.766 1.00 96.12 414 LYS A CA 1
ATOM 3284 C C . LYS A 1 414 ? -10.553 0.278 23.695 1.00 96.12 414 LYS A C 1
ATOM 3286 O O . LYS A 1 414 ? -10.715 -0.013 24.877 1.00 96.12 414 LYS A O 1
ATOM 3291 N N . ALA A 1 415 ? -9.399 0.675 23.186 1.00 96.88 415 ALA A N 1
ATOM 3292 C CA . ALA A 1 415 ? -8.179 0.762 23.967 1.00 96.88 415 ALA A CA 1
ATOM 3293 C C . ALA A 1 415 ? -7.352 2.001 23.649 1.00 96.88 415 ALA A C 1
ATOM 3295 O O . ALA A 1 415 ? -7.456 2.578 22.569 1.00 96.88 415 ALA A O 1
ATOM 3296 N N . ILE A 1 416 ? -6.502 2.350 24.607 1.00 95.31 416 ILE A N 1
ATOM 3297 C CA . ILE A 1 416 ? -5.413 3.315 24.472 1.00 95.31 416 ILE A CA 1
ATOM 3298 C C . ILE A 1 416 ? -4.105 2.536 24.656 1.00 95.31 416 ILE A C 1
ATOM 3300 O O . ILE A 1 416 ? -4.061 1.598 25.463 1.00 95.31 416 ILE A O 1
ATOM 3304 N N . GLY A 1 417 ? -3.060 2.898 23.903 1.00 93.19 417 GLY A N 1
ATOM 3305 C CA . GLY A 1 417 ? -1.724 2.319 24.060 1.00 93.19 417 GLY A CA 1
ATOM 3306 C C . GLY A 1 417 ? -1.235 2.410 25.510 1.00 93.19 417 GLY A C 1
ATOM 3307 O O . GLY A 1 417 ? -1.571 3.345 26.236 1.00 93.19 417 GLY A O 1
ATOM 3308 N N . LEU A 1 418 ? -0.469 1.421 25.974 1.00 91.06 418 LEU A N 1
ATOM 3309 C CA . LEU A 1 418 ? -0.030 1.336 27.371 1.00 91.06 418 LEU A CA 1
ATOM 3310 C C . LEU A 1 418 ? 0.857 2.509 27.781 1.00 91.06 418 LEU A C 1
ATOM 3312 O O . LEU A 1 418 ? 0.805 2.913 28.938 1.00 91.06 418 LEU A O 1
ATOM 3316 N N . PHE A 1 419 ? 1.663 3.051 26.869 1.00 87.31 419 PHE A N 1
ATOM 3317 C CA . PHE A 1 419 ? 2.442 4.247 27.168 1.00 87.31 419 PHE A CA 1
ATOM 3318 C C . PHE A 1 419 ? 1.524 5.472 27.275 1.00 87.31 419 PHE A C 1
ATOM 3320 O O . PHE A 1 419 ? 1.546 6.178 28.285 1.00 87.31 419 PHE A O 1
ATOM 3327 N N . HIS A 1 420 ? 0.642 5.657 26.290 1.00 89.06 420 HIS A N 1
ATOM 3328 C CA . HIS A 1 420 ? -0.262 6.803 26.221 1.00 89.06 420 HIS A CA 1
ATOM 3329 C C . HIS A 1 420 ? -1.295 6.841 27.346 1.00 89.06 420 HIS A C 1
ATOM 3331 O O . HIS A 1 420 ? -1.546 7.917 27.882 1.00 89.06 420 HIS A O 1
ATOM 3337 N N . VAL A 1 421 ? -1.859 5.702 27.772 1.00 91.50 421 VAL A N 1
ATOM 3338 C CA . VAL A 1 421 ? -2.978 5.660 28.735 1.00 91.50 421 VAL A CA 1
ATOM 3339 C C . VAL A 1 421 ? -2.637 6.314 30.079 1.00 91.50 421 VAL A C 1
ATOM 3341 O O . VAL A 1 421 ? -3.518 6.885 30.718 1.00 91.50 421 VAL A O 1
ATOM 3344 N N . HIS A 1 422 ? -1.362 6.300 30.481 1.00 88.38 422 HIS A N 1
ATOM 3345 C CA . HIS A 1 422 ? -0.875 6.968 31.692 1.00 88.38 422 HIS A CA 1
ATOM 3346 C C . HIS A 1 422 ? -0.868 8.502 31.593 1.00 88.38 422 HIS A C 1
ATOM 3348 O O . HIS A 1 422 ? -0.832 9.175 32.619 1.00 88.38 422 HIS A O 1
ATOM 3354 N N . GLY A 1 423 ? -0.916 9.056 30.379 1.00 87.06 423 GLY A N 1
ATOM 3355 C CA . GLY A 1 423 ? -1.076 10.487 30.122 1.00 87.06 423 GLY A CA 1
ATOM 3356 C C . GLY A 1 423 ? -2.530 10.969 30.162 1.00 87.06 423 GLY A C 1
ATOM 3357 O O . GLY A 1 423 ? -2.764 12.175 30.106 1.00 87.06 423 GLY A O 1
ATOM 3358 N N . HIS A 1 424 ? -3.508 10.062 30.265 1.00 90.00 424 HIS A N 1
ATOM 3359 C CA . HIS A 1 424 ? -4.923 10.403 30.435 1.00 90.00 424 HIS A CA 1
ATOM 3360 C C . HIS A 1 424 ? -5.314 10.444 31.920 1.00 90.00 424 HIS A C 1
ATOM 3362 O O . HIS A 1 424 ? -4.557 10.050 32.799 1.00 90.00 424 HIS A O 1
ATOM 3368 N N . GLN A 1 425 ? -6.539 10.896 32.205 1.00 88.88 425 GLN A N 1
ATOM 3369 C CA . GLN A 1 425 ? -7.121 10.823 33.550 1.00 88.88 425 GLN A CA 1
ATOM 3370 C C . GLN A 1 425 ? -7.196 9.377 34.074 1.00 88.88 425 GLN A C 1
ATOM 3372 O O . GLN A 1 425 ? -7.396 8.446 33.294 1.00 88.88 425 GLN A O 1
ATOM 3377 N N . ASP A 1 426 ? -7.170 9.199 35.397 1.00 90.69 426 ASP A N 1
ATOM 3378 C CA . ASP A 1 426 ? -7.162 7.882 36.056 1.00 90.69 426 ASP A CA 1
ATOM 3379 C C . ASP A 1 426 ? -8.278 6.942 35.581 1.00 90.69 426 ASP A C 1
ATOM 3381 O O . ASP A 1 426 ? -8.072 5.741 35.416 1.00 90.69 426 ASP A O 1
ATOM 3385 N N . SER A 1 427 ? -9.472 7.475 35.303 1.00 92.38 427 SER A N 1
ATOM 3386 C CA . SER A 1 427 ? -10.590 6.659 34.819 1.00 92.38 427 SER A CA 1
ATOM 3387 C C . SER A 1 427 ? -10.320 6.029 33.446 1.00 92.38 427 SER A C 1
ATOM 3389 O O . SER A 1 427 ? -10.876 4.973 33.146 1.00 92.38 427 SER A O 1
ATOM 3391 N N . CYS A 1 428 ? -9.461 6.621 32.609 1.00 93.31 428 CYS A N 1
ATOM 3392 C CA . CYS A 1 428 ? -9.075 6.042 31.324 1.00 93.31 428 CYS A CA 1
ATOM 3393 C C . CYS A 1 428 ? -8.216 4.787 31.494 1.00 93.31 428 CYS A C 1
ATOM 3395 O O . CYS A 1 428 ? -8.374 3.858 30.704 1.00 93.31 428 CYS A O 1
ATOM 3397 N N . LEU A 1 429 ? -7.377 4.719 32.533 1.00 93.31 429 LEU A N 1
ATOM 3398 C CA . LEU A 1 429 ? -6.559 3.540 32.822 1.00 93.31 429 LEU A CA 1
ATOM 3399 C C . LEU A 1 429 ? -7.438 2.299 32.999 1.00 93.31 429 LEU A C 1
ATOM 3401 O O . LEU A 1 429 ? -7.218 1.283 32.347 1.00 93.31 429 LEU A O 1
ATOM 3405 N N . PHE A 1 430 ? -8.476 2.399 33.826 1.00 92.94 430 PHE A N 1
ATOM 3406 C CA . PHE A 1 430 ? -9.362 1.270 34.119 1.00 92.94 430 PHE A CA 1
ATOM 3407 C C . PHE A 1 430 ? -10.303 0.915 32.961 1.00 92.94 430 PHE A C 1
ATOM 3409 O O . PHE A 1 430 ? -10.718 -0.235 32.851 1.00 92.94 430 PHE A O 1
ATOM 3416 N N . HIS A 1 431 ? -10.643 1.880 32.101 1.00 93.00 431 HIS A N 1
ATOM 3417 C CA . HIS A 1 431 ? -11.563 1.654 30.982 1.00 93.00 431 HIS A CA 1
ATOM 3418 C C . HIS A 1 431 ? -10.883 1.224 29.678 1.00 93.00 431 HIS A C 1
ATOM 3420 O O . HIS A 1 431 ? -11.518 0.526 28.891 1.00 93.00 431 HIS A O 1
ATOM 3426 N N . TYR A 1 432 ? -9.650 1.669 29.414 1.00 95.06 432 TYR A N 1
ATOM 3427 C CA . TYR A 1 432 ? -9.032 1.559 28.086 1.00 95.06 432 TYR A CA 1
ATOM 3428 C C . TYR A 1 432 ? -7.626 0.954 28.079 1.00 95.06 432 TYR A C 1
ATOM 3430 O O . TYR A 1 432 ? -7.100 0.715 26.993 1.00 95.06 432 TYR A O 1
ATOM 3438 N N . ALA A 1 433 ? -6.991 0.694 29.226 1.00 94.88 433 ALA A N 1
ATOM 3439 C CA . ALA A 1 433 ? -5.691 0.030 29.194 1.00 94.88 433 ALA A CA 1
ATOM 3440 C C . ALA A 1 433 ? -5.835 -1.398 28.656 1.00 94.88 433 ALA A C 1
ATOM 3442 O O . ALA A 1 433 ? -6.653 -2.186 29.140 1.00 94.88 433 ALA A O 1
ATOM 3443 N N . THR A 1 434 ? -4.992 -1.752 27.687 1.00 94.38 434 THR A N 1
ATOM 3444 C CA . THR A 1 434 ? -5.015 -3.065 27.020 1.00 94.38 434 THR A CA 1
ATOM 3445 C C . THR A 1 434 ? -4.877 -4.226 28.010 1.00 94.38 434 THR A C 1
ATOM 3447 O O . THR A 1 434 ? -5.496 -5.269 27.821 1.00 94.38 434 THR A O 1
ATOM 3450 N N . SER A 1 435 ? -4.161 -4.018 29.122 1.00 93.06 435 SER A N 1
ATOM 3451 C CA . SER A 1 435 ? -3.991 -4.981 30.219 1.00 93.06 435 SER A CA 1
ATOM 3452 C C . SER A 1 435 ? -5.296 -5.436 30.885 1.00 93.06 435 SER A C 1
ATOM 3454 O O . SER A 1 435 ? -5.319 -6.514 31.478 1.00 93.06 435 SER A O 1
ATOM 3456 N N . PHE A 1 436 ? -6.369 -4.640 30.813 1.00 92.81 436 PHE A N 1
ATOM 3457 C CA . PHE A 1 436 ? -7.676 -4.981 31.390 1.00 92.81 436 PHE A CA 1
ATOM 3458 C C . PHE A 1 436 ? -8.667 -5.536 30.359 1.00 92.81 436 PHE A C 1
ATOM 3460 O O . PHE A 1 436 ? -9.774 -5.930 30.723 1.00 92.81 436 PHE A O 1
ATOM 3467 N N . ILE A 1 437 ? -8.283 -5.605 29.081 1.00 92.44 437 ILE A N 1
ATOM 3468 C CA . ILE A 1 437 ? -9.150 -6.083 28.005 1.00 92.44 437 ILE A CA 1
ATOM 3469 C C . ILE A 1 437 ? -8.869 -7.562 27.759 1.00 92.44 437 ILE A C 1
ATOM 3471 O O . ILE A 1 437 ? -7.780 -7.970 27.346 1.00 92.44 437 ILE A O 1
ATOM 3475 N N . LEU A 1 438 ? -9.880 -8.391 28.003 1.00 90.44 438 LEU A N 1
ATOM 3476 C CA . LEU A 1 438 ? -9.780 -9.831 27.802 1.00 90.44 438 LEU A CA 1
ATOM 3477 C C . LEU A 1 438 ? -9.413 -10.139 26.342 1.00 90.44 438 LEU A C 1
ATOM 3479 O O . LEU A 1 438 ? -9.962 -9.539 25.428 1.00 90.44 438 LEU A O 1
ATOM 3483 N N . GLY A 1 439 ? -8.480 -11.062 26.105 1.00 88.75 439 GLY A N 1
ATOM 3484 C CA . GLY A 1 439 ? -8.027 -11.429 24.755 1.00 88.75 439 GLY A CA 1
ATOM 3485 C C . GLY A 1 439 ? -7.032 -10.460 24.095 1.00 88.75 439 GLY A C 1
ATOM 3486 O O . GLY A 1 439 ? -6.396 -10.847 23.116 1.00 88.75 439 GLY A O 1
ATOM 3487 N N . ALA A 1 440 ? -6.824 -9.249 24.632 1.00 89.81 440 ALA A N 1
ATOM 3488 C CA . ALA A 1 440 ? -5.842 -8.296 24.098 1.00 89.81 440 ALA A CA 1
ATOM 3489 C C . ALA A 1 440 ? -4.387 -8.783 24.247 1.00 89.81 440 ALA A C 1
ATOM 3491 O O . ALA A 1 440 ? -3.522 -8.393 23.466 1.00 89.81 440 ALA A O 1
ATOM 3492 N N . ALA A 1 441 ? -4.139 -9.678 25.213 1.00 85.62 441 ALA A N 1
ATOM 3493 C CA . ALA A 1 441 ? -2.806 -10.114 25.631 1.00 85.62 441 ALA A CA 1
ATOM 3494 C C . ALA A 1 441 ? -1.921 -8.923 26.066 1.00 85.62 441 ALA A C 1
ATOM 3496 O O . ALA A 1 441 ? -2.426 -7.873 26.458 1.00 85.62 441 ALA A O 1
ATOM 3497 N N . LYS A 1 442 ? -0.592 -9.093 26.075 1.00 86.19 442 LYS A N 1
ATOM 3498 C CA . LYS A 1 442 ? 0.351 -8.005 26.374 1.00 86.19 442 LYS A CA 1
ATOM 3499 C C . LYS A 1 442 ? 0.690 -7.260 25.088 1.00 86.19 442 LYS A C 1
ATOM 3501 O O . LYS A 1 442 ? 1.574 -7.687 24.352 1.00 86.19 442 LYS A O 1
ATOM 3506 N N . ILE A 1 443 ? -0.011 -6.160 24.841 1.00 89.31 443 ILE A N 1
ATOM 3507 C CA . ILE A 1 443 ? 0.196 -5.293 23.682 1.00 89.31 443 ILE A CA 1
ATOM 3508 C C . ILE A 1 443 ? 0.380 -3.848 24.140 1.00 89.31 443 ILE A C 1
ATOM 3510 O O . ILE A 1 443 ? -0.433 -3.334 24.909 1.00 89.31 443 ILE A O 1
ATOM 3514 N N . ASN A 1 444 ? 1.468 -3.212 23.702 1.00 90.75 444 ASN A N 1
ATOM 3515 C CA . ASN A 1 444 ? 1.775 -1.826 24.061 1.00 90.75 444 ASN A CA 1
ATOM 3516 C C . ASN A 1 444 ? 0.982 -0.815 23.225 1.00 90.75 444 ASN A C 1
ATOM 3518 O O . ASN A 1 444 ? 0.671 0.241 23.749 1.00 90.75 444 ASN A O 1
ATOM 3522 N N . GLY A 1 445 ? 0.599 -1.156 21.993 1.00 92.19 445 GLY A N 1
ATOM 3523 C CA . GLY A 1 445 ? -0.093 -0.235 21.089 1.00 92.19 445 GLY A CA 1
ATOM 3524 C C . GLY A 1 445 ? 0.831 0.668 20.268 1.00 92.19 445 GLY A C 1
ATOM 3525 O O . GLY A 1 445 ? 0.306 1.466 19.519 1.00 92.19 445 GLY A O 1
ATOM 3526 N N . GLU A 1 446 ? 2.156 0.489 20.341 1.00 92.50 446 GLU A N 1
ATOM 3527 C CA . GLU A 1 446 ? 3.173 1.376 19.727 1.00 92.50 446 GLU A CA 1
ATOM 3528 C C . GLU A 1 446 ? 3.767 0.795 18.424 1.00 92.50 446 GLU A C 1
ATOM 3530 O O . GLU A 1 446 ? 4.956 0.935 18.107 1.00 92.50 446 GLU A O 1
ATOM 3535 N N . ILE A 1 447 ? 2.999 -0.043 17.720 1.00 93.88 447 ILE A N 1
ATOM 3536 C CA . ILE A 1 447 ? 3.537 -0.724 16.536 1.00 93.88 447 ILE A CA 1
ATOM 3537 C C . ILE A 1 447 ? 3.688 0.244 15.361 1.00 93.88 447 ILE A C 1
ATOM 3539 O O . ILE A 1 447 ? 4.568 0.050 14.526 1.00 93.88 447 ILE A O 1
ATOM 3543 N N . MET A 1 448 ? 2.839 1.270 15.291 1.00 94.56 448 MET A N 1
ATOM 3544 C CA . MET A 1 448 ? 2.776 2.176 14.151 1.00 94.56 448 MET A CA 1
ATOM 3545 C C . MET A 1 448 ? 4.037 3.025 14.055 1.00 94.56 448 MET A C 1
ATOM 3547 O O . MET A 1 448 ? 4.619 3.105 12.984 1.00 94.56 448 MET A O 1
ATOM 3551 N N . GLU A 1 449 ? 4.537 3.525 15.178 1.00 91.88 449 GLU A N 1
ATOM 3552 C CA . GLU A 1 449 ? 5.763 4.308 15.325 1.00 91.88 449 GLU A CA 1
ATOM 3553 C C . GLU A 1 449 ? 6.972 3.518 14.815 1.00 91.88 449 GLU A C 1
ATOM 3555 O O . GLU A 1 449 ? 7.835 4.051 14.116 1.00 91.88 449 GLU A O 1
ATOM 3560 N N . THR A 1 450 ? 7.008 2.214 15.108 1.00 92.25 450 THR A N 1
ATOM 3561 C CA . THR A 1 450 ? 8.062 1.316 14.613 1.00 92.25 450 THR A CA 1
ATOM 3562 C C . THR A 1 450 ? 7.983 1.155 13.094 1.00 92.25 450 THR A C 1
ATOM 3564 O O . THR A 1 450 ? 9.012 1.150 12.418 1.00 92.25 450 THR A O 1
ATOM 3567 N N . LEU A 1 451 ? 6.774 1.037 12.540 1.00 93.94 451 LEU A N 1
ATOM 3568 C CA . LEU A 1 451 ? 6.580 0.928 11.094 1.00 93.94 451 LEU A CA 1
ATOM 3569 C C . LEU A 1 451 ? 6.885 2.259 10.382 1.00 93.94 451 LEU A C 1
ATOM 3571 O O . LEU A 1 451 ? 7.550 2.272 9.344 1.00 93.94 451 LEU A O 1
ATOM 3575 N N . TRP A 1 452 ? 6.478 3.384 10.974 1.00 94.00 452 TRP A N 1
ATOM 3576 C CA . TRP A 1 452 ? 6.770 4.733 10.498 1.00 94.00 452 TRP A CA 1
ATOM 3577 C C . TRP A 1 452 ? 8.257 5.038 10.502 1.00 94.00 452 TRP A C 1
ATOM 3579 O O . TRP A 1 452 ? 8.744 5.596 9.526 1.00 94.00 452 TRP A O 1
ATOM 3589 N N . ALA A 1 453 ? 9.006 4.607 11.519 1.00 92.12 453 ALA A N 1
ATOM 3590 C CA . ALA A 1 453 ? 10.452 4.806 11.569 1.00 92.12 453 ALA A CA 1
ATOM 3591 C C . ALA A 1 453 ? 11.174 4.236 10.333 1.00 92.12 453 ALA A C 1
ATOM 3593 O O . ALA A 1 453 ? 12.138 4.830 9.855 1.00 92.12 453 ALA A O 1
ATOM 3594 N N . VAL A 1 454 ? 10.695 3.115 9.780 1.00 89.75 454 VAL A N 1
ATOM 3595 C CA . VAL A 1 454 ? 11.259 2.533 8.552 1.00 89.75 454 VAL A CA 1
ATOM 3596 C C . VAL A 1 454 ? 10.909 3.381 7.328 1.00 89.75 454 VAL A C 1
ATOM 3598 O O . VAL A 1 454 ? 11.783 3.632 6.498 1.00 89.75 454 VAL A O 1
ATOM 3601 N N . LEU A 1 455 ? 9.659 3.842 7.221 1.00 86.75 455 LEU A N 1
ATOM 3602 C CA . LEU A 1 455 ? 9.197 4.666 6.097 1.00 86.75 455 LEU A CA 1
ATOM 3603 C C . LEU A 1 455 ? 9.781 6.084 6.118 1.00 86.75 455 LEU A C 1
ATOM 3605 O O . LEU A 1 455 ? 10.038 6.648 5.061 1.00 86.75 455 LEU A O 1
ATOM 3609 N N . ASN A 1 456 ? 10.077 6.631 7.293 1.00 88.50 456 ASN A N 1
ATOM 3610 C CA . ASN A 1 456 ? 10.667 7.962 7.432 1.00 88.50 456 ASN A CA 1
ATOM 3611 C C . ASN A 1 456 ? 12.078 8.059 6.841 1.00 88.50 456 ASN A C 1
ATOM 3613 O O . ASN A 1 456 ? 12.505 9.148 6.487 1.00 88.50 456 ASN A O 1
ATOM 3617 N N . ASN A 1 457 ? 12.792 6.939 6.678 1.00 82.44 457 ASN A N 1
ATOM 3618 C CA . ASN A 1 457 ? 14.107 6.935 6.024 1.00 82.44 457 ASN A CA 1
ATOM 3619 C C . ASN A 1 457 ? 14.039 7.192 4.511 1.00 82.44 457 ASN A C 1
ATOM 3621 O O . ASN A 1 457 ? 15.072 7.433 3.891 1.00 82.44 457 ASN A O 1
ATOM 3625 N N . ILE A 1 458 ? 12.853 7.068 3.910 1.00 73.50 458 ILE A N 1
ATOM 3626 C CA . ILE A 1 458 ? 12.628 7.239 2.468 1.00 73.50 458 ILE A CA 1
ATOM 3627 C C . ILE A 1 458 ? 11.618 8.350 2.155 1.00 73.50 458 ILE A C 1
ATOM 3629 O O . ILE A 1 458 ? 11.210 8.474 0.999 1.00 73.50 458 ILE A O 1
ATOM 3633 N N . SER A 1 459 ? 11.182 9.088 3.181 1.00 59.75 459 SER A N 1
ATOM 3634 C CA . SER A 1 459 ? 10.194 10.159 3.075 1.00 59.75 459 SER A CA 1
ATOM 3635 C C . SER A 1 459 ? 10.825 11.527 2.892 1.00 59.75 459 SER A C 1
ATOM 3637 O O . SER A 1 459 ? 11.956 11.737 3.382 1.00 59.75 459 SER A O 1
#

Radius of gyration: 28.32 Å; Cα contacts (8 Å, |Δi|>4): 586; chains: 1; bounding box: 68×68×76 Å

Organism: Cyclocybe aegerita (NCBI:txid1973307)